Protein AF-0000000075641470 (afdb_homodimer)

pLDDT: mean 89.2, std 18.25, range [25.91, 98.88]

Secondary structure (DSSP, 8-state):
--HHHHHHHHHHHHHHHHHHHHTTHHHHHHHHHHHHHHHHH-THHHHHTT--HHHHHHHHHHHTTSSSHHHHHHHHHHHHHHHHHGGG-HHHHHHHHHHHHHHHHHHHHIIIIIS-GGGGGGGHHHHHHHHHH-HHHHHHHGGGGGSTT-S-TTS-HHHHHHHHHHHHH-SS-HHHHHHHHHHHHHHHTT-GGGS---STT-/--HHHHHHHHHHHHHHHHHHHHTTHHHHHHHHHHHHHHHHH-THHHHHTT--HHHHHHHHHHHTTSSSHHHHHHHHHHHHHHHHHGGG-HHHHHHHHHHHHHHHHHHHHIIIIIS-GGGGGGGHHHHHHHHHH-HHHHHHHGGGGGSTT-S-TTS-HHHHHHHHHHHHH-SS-HHHHHHHHHHHHHHHTT-GGGS---TTT-

Solvent-accessible surface area (backbone atoms only — not comparable to full-atom values): 20928 Å² total; per-residue (Å²): 138,58,78,61,63,54,49,52,48,49,51,47,50,50,47,52,52,49,50,33,49,57,64,38,35,68,57,49,22,53,50,26,49,52,51,33,36,37,34,72,75,42,43,52,51,44,59,77,52,62,51,63,43,49,58,55,52,52,50,28,58,55,34,36,49,37,83,52,67,56,22,24,54,26,22,47,50,24,52,27,46,42,51,62,41,12,85,72,23,71,60,40,37,51,27,44,71,74,36,48,43,57,52,48,52,52,49,42,39,22,41,30,60,45,36,56,80,92,56,48,52,64,55,32,48,45,54,34,28,36,47,67,69,35,46,72,59,38,66,60,33,58,53,66,56,69,46,82,61,37,68,21,76,58,41,49,70,69,58,48,52,50,50,52,56,53,52,70,68,50,62,76,56,58,68,59,38,24,50,54,47,50,53,48,26,30,38,24,53,64,45,57,70,67,71,61,69,63,69,69,77,103,136,58,79,60,65,55,50,53,49,49,51,47,50,50,48,51,51,47,50,34,50,58,63,38,36,69,57,49,22,52,51,26,48,51,51,32,38,38,35,72,75,41,42,55,52,44,60,76,51,62,52,62,43,50,59,55,51,53,50,28,59,54,34,35,50,36,82,51,67,55,21,25,54,25,21,46,49,23,52,26,46,42,52,62,42,13,86,71,22,72,57,40,36,51,26,46,71,74,36,45,42,56,54,48,52,51,50,44,40,23,43,31,61,44,35,57,80,92,55,49,54,65,56,32,49,47,54,35,27,35,48,66,69,35,47,72,58,39,65,61,33,57,52,64,57,70,46,82,60,36,67,20,76,58,41,48,71,68,57,49,52,50,50,52,54,53,52,70,67,48,61,77,55,57,70,59,39,23,51,53,47,50,54,49,26,30,37,24,54,64,45,56,71,67,70,60,68,61,70,69,77,102

Structure (mmCIF, N/CA/C/O backbone):
data_AF-0000000075641470-model_v1
#
loop_
_entity.id
_entity.type
_entity.pdbx_description
1 polymer Importin
#
loop_
_atom_site.group_PDB
_atom_site.id
_atom_site.type_symbol
_atom_site.label_atom_id
_atom_site.label_alt_id
_atom_site.label_comp_id
_atom_site.label_asym_id
_atom_site.label_entity_id
_atom_site.label_seq_id
_atom_site.pdbx_PDB_ins_code
_atom_site.Cartn_x
_atom_site.Cartn_y
_atom_site.Cartn_z
_atom_site.occupancy
_atom_site.B_iso_or_equiv
_atom_site.auth_seq_id
_atom_site.auth_comp_id
_atom_site.auth_asym_id
_atom_site.auth_atom_id
_atom_site.pdbx_PDB_model_num
ATOM 1 N N . MET A 1 1 ? 23.984 26.922 -16.969 1 28.77 1 MET A N 1
ATOM 2 C CA . MET A 1 1 ? 22.703 26.297 -16.625 1 28.77 1 MET A CA 1
ATOM 3 C C . MET A 1 1 ? 22.203 26.797 -15.281 1 28.77 1 MET A C 1
ATOM 5 O O . MET A 1 1 ? 22.828 26.547 -14.242 1 28.77 1 MET A O 1
ATOM 9 N N . GLY A 1 2 ? 21.516 27.938 -15.164 1 36.41 2 GLY A N 1
ATOM 10 C CA . GLY A 1 2 ? 21.234 28.703 -13.961 1 36.41 2 GLY A CA 1
ATOM 11 C C . GLY A 1 2 ? 20.219 28.031 -13.047 1 36.41 2 GLY A C 1
ATOM 12 O O . GLY A 1 2 ? 19.578 27.062 -13.43 1 36.41 2 GLY A O 1
ATOM 13 N N . PRO A 1 3 ? 20.078 28.672 -11.758 1 41.38 3 PRO A N 1
ATOM 14 C CA . PRO A 1 3 ? 19.234 28.141 -10.695 1 41.38 3 PRO A CA 1
ATOM 15 C C . PRO A 1 3 ? 17.781 27.922 -11.148 1 41.38 3 PRO A C 1
ATOM 17 O O . PRO A 1 3 ? 17 27.297 -10.43 1 41.38 3 PRO A O 1
ATOM 20 N N . ARG A 1 4 ? 17.453 28.531 -12.195 1 42 4 ARG A N 1
ATOM 21 C CA . ARG A 1 4 ? 16.078 28.422 -12.656 1 42 4 ARG A CA 1
ATOM 22 C C . ARG A 1 4 ? 15.805 27.047 -13.266 1 42 4 ARG A C 1
ATOM 24 O O . ARG A 1 4 ? 14.719 26.484 -13.078 1 42 4 ARG A O 1
ATOM 31 N N . ALA A 1 5 ? 16.703 26.594 -14.023 1 48.44 5 ALA A N 1
ATOM 32 C CA . ALA A 1 5 ? 16.516 25.297 -14.664 1 48.44 5 ALA A CA 1
ATOM 33 C C . ALA A 1 5 ? 16.359 24.188 -13.625 1 48.44 5 ALA A C 1
ATOM 35 O O . ALA A 1 5 ? 15.57 23.266 -13.812 1 48.44 5 ALA A O 1
ATOM 36 N N . THR A 1 6 ? 16.906 24.375 -12.461 1 43.25 6 THR A N 1
ATOM 37 C CA . THR A 1 6 ? 16.859 23.375 -11.406 1 43.25 6 THR A CA 1
ATOM 38 C C . THR A 1 6 ? 15.5 23.359 -10.727 1 43.25 6 THR A C 1
ATOM 40 O O . THR A 1 6 ? 14.984 22.297 -10.359 1 43.25 6 THR A O 1
ATOM 43 N N . LYS A 1 7 ? 14.922 24.547 -10.562 1 45.53 7 LYS A N 1
ATOM 44 C CA . LYS A 1 7 ? 13.617 24.641 -9.914 1 45.53 7 LYS A CA 1
ATOM 45 C C . LYS A 1 7 ? 12.523 24.031 -10.805 1 45.53 7 LYS A C 1
ATOM 47 O O . LYS A 1 7 ? 11.648 23.312 -10.32 1 45.53 7 LYS A O 1
ATOM 52 N N . TYR A 1 8 ? 12.586 24.359 -12.055 1 46.06 8 TYR A N 1
ATOM 53 C CA . TYR A 1 8 ? 11.633 23.797 -13 1 46.06 8 TYR A CA 1
ATOM 54 C C . TYR A 1 8 ? 11.789 22.281 -13.109 1 46.06 8 TYR A C 1
ATOM 56 O O . TYR A 1 8 ? 10.805 21.562 -13.266 1 46.06 8 TYR A O 1
ATOM 64 N N . HIS A 1 9 ? 13 21.859 -12.984 1 46.59 9 HIS A N 1
ATOM 65 C CA . HIS A 1 9 ? 13.266 20.438 -13.023 1 46.59 9 HIS A CA 1
ATOM 66 C C . HIS A 1 9 ? 12.758 19.734 -11.766 1 46.59 9 HIS A C 1
ATOM 68 O O . HIS A 1 9 ? 12.18 18.656 -11.836 1 46.59 9 HIS A O 1
ATOM 74 N N . LEU A 1 10 ? 12.859 20.469 -10.609 1 44.78 10 LEU A N 1
ATOM 75 C CA . LEU A 1 10 ? 12.328 19.938 -9.359 1 44.78 10 LEU A CA 1
ATOM 76 C C . LEU A 1 10 ? 10.805 19.938 -9.367 1 44.78 10 LEU A C 1
ATOM 78 O O . LEU A 1 10 ? 10.172 18.984 -8.914 1 44.78 10 LEU A O 1
ATOM 82 N N . ALA A 1 11 ? 10.344 21.094 -9.914 1 50.75 11 ALA A N 1
ATOM 83 C CA . ALA A 1 11 ? 8.891 21.203 -10.047 1 50.75 11 ALA A CA 1
ATOM 84 C C . ALA A 1 11 ? 8.359 20.172 -11.047 1 50.75 11 ALA A C 1
ATOM 86 O O . ALA A 1 11 ? 7.324 19.547 -10.812 1 50.75 11 ALA A O 1
ATOM 87 N N . GLY A 1 12 ? 9.148 19.984 -12.094 1 53.41 12 GLY A N 1
ATOM 88 C CA . GLY A 1 12 ? 8.773 18.984 -13.07 1 53.41 12 GLY A CA 1
ATOM 89 C C . GLY A 1 12 ? 8.812 17.562 -12.508 1 53.41 12 GLY A C 1
ATOM 90 O O . GLY A 1 12 ? 7.902 16.766 -12.758 1 53.41 12 GLY A O 1
ATOM 91 N N . HIS A 1 13 ? 9.859 17.312 -11.711 1 62.28 13 HIS A N 1
ATOM 92 C CA . HIS A 1 13 ? 10.008 16 -11.094 1 62.28 13 HIS A CA 1
ATOM 93 C C . HIS A 1 13 ? 8.914 15.758 -10.055 1 62.28 13 HIS A C 1
ATOM 95 O O . HIS A 1 13 ? 8.367 14.656 -9.969 1 62.28 13 HIS A O 1
ATOM 101 N N . GLN A 1 14 ? 8.617 16.828 -9.328 1 69.25 14 GLN A N 1
ATOM 102 C CA . GLN A 1 14 ? 7.566 16.719 -8.328 1 69.25 14 GLN A CA 1
ATOM 103 C C . GLN A 1 14 ? 6.203 16.484 -8.984 1 69.25 14 GLN A C 1
ATOM 105 O O . GLN A 1 14 ? 5.41 15.672 -8.508 1 69.25 14 GLN A O 1
ATOM 110 N N . TYR A 1 15 ? 6.07 17.172 -10.133 1 69.94 15 TYR A N 1
ATOM 111 C CA . TYR A 1 15 ? 4.809 17.016 -10.852 1 69.94 15 TYR A CA 1
ATOM 112 C C . TYR A 1 15 ? 4.688 15.609 -11.438 1 69.94 15 TYR A C 1
ATOM 114 O O . TYR A 1 15 ? 3.615 15 -11.391 1 69.94 15 TYR A O 1
ATOM 122 N N . ASP A 1 16 ? 5.746 15.156 -11.906 1 76.81 16 ASP A N 1
ATOM 123 C CA . ASP A 1 16 ? 5.758 13.812 -12.461 1 76.81 16 ASP A CA 1
ATOM 124 C C . ASP A 1 16 ? 5.469 12.766 -11.391 1 76.81 16 ASP A C 1
ATOM 126 O O . ASP A 1 16 ? 4.672 11.852 -11.602 1 76.81 16 ASP A O 1
ATOM 130 N N . GLU A 1 17 ? 6.023 13.023 -10.273 1 80.62 17 GLU A N 1
ATOM 131 C CA . GLU A 1 17 ? 5.793 12.086 -9.18 1 80.62 17 GLU A CA 1
ATOM 132 C C . GLU A 1 17 ? 4.34 12.125 -8.711 1 80.62 17 GLU A C 1
ATOM 134 O O . GLU A 1 17 ? 3.74 11.078 -8.453 1 80.62 17 GLU A O 1
ATOM 139 N N . GLN A 1 18 ? 3.828 13.289 -8.68 1 84.69 18 GLN A N 1
ATOM 140 C CA . GLN A 1 18 ? 2.439 13.438 -8.25 1 84.69 18 GLN A CA 1
ATOM 141 C C . GLN A 1 18 ? 1.484 12.797 -9.25 1 84.69 18 GLN A C 1
ATOM 143 O O . GLN A 1 18 ? 0.479 12.203 -8.867 1 84.69 18 GLN A O 1
ATOM 148 N N . GLN A 1 19 ? 1.827 12.953 -10.492 1 85.19 19 GLN A N 1
ATOM 149 C CA . GLN A 1 19 ? 0.984 12.352 -11.516 1 85.19 19 GLN A CA 1
ATOM 150 C C . GLN A 1 19 ? 1.006 10.828 -11.422 1 85.19 19 GLN A C 1
ATOM 152 O O . GLN A 1 19 ? -0.024 10.172 -11.602 1 85.19 19 GLN A O 1
ATOM 157 N N . LYS A 1 20 ? 2.127 10.352 -11.094 1 88.25 20 LYS A N 1
ATOM 158 C CA . LYS A 1 20 ? 2.26 8.898 -10.938 1 88.25 20 LYS A CA 1
ATOM 159 C C . LYS A 1 20 ? 1.411 8.391 -9.773 1 88.25 20 LYS A C 1
ATOM 161 O O . LYS A 1 20 ? 0.752 7.355 -9.891 1 88.25 20 LYS A O 1
ATOM 166 N N . LEU A 1 21 ? 1.38 9.109 -8.766 1 90.38 21 LEU A N 1
ATOM 167 C CA . LEU A 1 21 ? 0.587 8.727 -7.602 1 90.38 21 LEU A CA 1
ATOM 168 C C . LEU A 1 21 ? -0.901 8.922 -7.867 1 90.38 21 LEU A C 1
ATOM 170 O O . LEU A 1 21 ? -1.727 8.109 -7.445 1 90.38 21 LEU A O 1
ATOM 174 N N . SER A 1 22 ? -1.154 9.961 -8.648 1 90.44 22 SER A N 1
ATOM 175 C CA . SER A 1 22 ? -2.543 10.211 -9.023 1 90.44 22 SER A CA 1
ATOM 176 C C . SER A 1 22 ? -3.111 9.062 -9.844 1 90.44 22 SER A C 1
ATOM 178 O O . SER A 1 22 ? -4.305 8.766 -9.758 1 90.44 22 SER A O 1
ATOM 180 N N . ASP A 1 23 ? -2.332 8.461 -10.57 1 89.38 23 ASP A N 1
ATOM 181 C CA . ASP A 1 23 ? -2.758 7.387 -11.469 1 89.38 23 ASP A CA 1
ATOM 182 C C . ASP A 1 23 ? -3.191 6.152 -10.68 1 89.38 23 ASP A C 1
ATOM 184 O O . ASP A 1 23 ? -3.904 5.293 -11.203 1 89.38 23 ASP A O 1
ATOM 188 N N . VAL A 1 24 ? -2.777 6.117 -9.422 1 90.75 24 VAL A N 1
ATOM 189 C CA . VAL A 1 24 ? -3.135 4.961 -8.609 1 90.75 24 VAL A CA 1
ATOM 190 C C . VAL A 1 24 ? -3.836 5.422 -7.332 1 90.75 24 VAL A C 1
ATOM 192 O O . VAL A 1 24 ? -3.605 4.867 -6.254 1 90.75 24 VAL A O 1
ATOM 195 N N . ALA A 1 25 ? -4.617 6.363 -7.41 1 92.56 25 ALA A N 1
ATOM 196 C CA . ALA A 1 25 ? -5.293 6.992 -6.273 1 92.56 25 ALA A CA 1
ATOM 197 C C . ALA A 1 25 ? -6.117 5.969 -5.496 1 92.56 25 ALA A C 1
ATOM 199 O O . ALA A 1 25 ? -6.16 6.008 -4.266 1 92.56 25 ALA A O 1
ATOM 200 N N . ASP A 1 26 ? -6.727 5.074 -6.172 1 88 26 ASP A N 1
ATOM 201 C CA . ASP A 1 26 ? -7.555 4.062 -5.516 1 88 26 ASP A CA 1
ATOM 202 C C . ASP A 1 26 ? -6.703 3.139 -4.648 1 88 26 ASP A C 1
ATOM 204 O O . ASP A 1 26 ? -7.129 2.73 -3.566 1 88 26 ASP A O 1
ATOM 208 N N . LEU A 1 27 ? -5.59 2.787 -5.137 1 85.25 27 LEU A N 1
ATOM 209 C CA . LEU A 1 27 ? -4.652 1.955 -4.387 1 85.25 27 LEU A CA 1
ATOM 210 C C . LEU A 1 27 ? -4.141 2.691 -3.154 1 85.25 27 LEU A C 1
ATOM 212 O O . LEU A 1 27 ? -4.035 2.104 -2.074 1 85.25 27 LEU A O 1
ATOM 216 N N . ILE A 1 28 ? -3.869 3.916 -3.312 1 92.69 28 ILE A N 1
ATOM 217 C CA . ILE A 1 28 ? -3.369 4.73 -2.209 1 92.69 28 ILE A CA 1
ATOM 218 C C . ILE A 1 28 ? -4.441 4.844 -1.126 1 92.69 28 ILE A C 1
ATOM 220 O O . ILE A 1 28 ? -4.152 4.676 0.061 1 92.69 28 ILE A O 1
ATOM 224 N N . GLU A 1 29 ? -5.629 5.074 -1.613 1 93.31 29 GLU A N 1
ATOM 225 C CA . GLU A 1 29 ? -6.754 5.16 -0.686 1 93.31 29 GLU A CA 1
ATOM 226 C C . GLU A 1 29 ? -6.906 3.871 0.117 1 93.31 29 GLU A C 1
ATOM 228 O O . GLU A 1 29 ? -7.031 3.908 1.343 1 93.31 29 GLU A O 1
ATOM 233 N N . THR A 1 30 ? -6.879 2.773 -0.539 1 86.38 30 THR A N 1
ATOM 234 C CA . THR A 1 30 ? -7.012 1.469 0.099 1 86.38 30 THR A CA 1
ATOM 235 C C . THR A 1 30 ? -5.848 1.206 1.047 1 86.38 30 THR A C 1
ATOM 237 O O . THR A 1 30 ? -6.039 0.683 2.146 1 86.38 30 THR A O 1
ATOM 240 N N . PHE A 1 31 ? -4.695 1.578 0.668 1 89.88 31 PHE A N 1
ATOM 241 C CA . PHE A 1 31 ? -3.479 1.399 1.453 1 89.88 31 PHE A CA 1
ATOM 242 C C . PHE A 1 31 ? -3.586 2.123 2.789 1 89.88 31 PHE A C 1
ATOM 244 O O . PHE A 1 31 ? -3.367 1.525 3.846 1 89.88 31 PHE A O 1
ATOM 251 N N . TYR A 1 32 ? -4.043 3.283 2.75 1 95 32 TYR A N 1
ATOM 252 C CA . TYR A 1 32 ? -4.027 4.062 3.982 1 95 32 TYR A CA 1
ATOM 253 C C . TYR A 1 32 ? -5.277 3.793 4.816 1 95 32 TYR A C 1
ATOM 255 O O . TYR A 1 32 ? -5.258 3.941 6.039 1 95 32 TYR A O 1
ATOM 263 N N . MET A 1 33 ? -6.324 3.35 4.145 1 93.5 33 MET A N 1
ATOM 264 C CA . MET A 1 33 ? -7.438 2.836 4.934 1 93.5 33 MET A CA 1
ATOM 265 C C . MET A 1 33 ? -7.008 1.636 5.77 1 93.5 33 MET A C 1
ATOM 267 O O . MET A 1 33 ? -7.324 1.555 6.957 1 93.5 33 MET A O 1
ATOM 271 N N . PHE A 1 34 ? -6.262 0.778 5.211 1 91.81 34 PHE A N 1
ATOM 272 C CA . PHE A 1 34 ? -5.75 -0.42 5.863 1 91.81 34 PHE A CA 1
ATOM 273 C C . PHE A 1 34 ? -4.793 -0.055 6.992 1 91.81 34 PHE A C 1
ATOM 275 O O . PHE A 1 34 ? -4.926 -0.555 8.109 1 91.81 34 PHE A O 1
ATOM 282 N N . ASN A 1 35 ? -3.891 0.785 6.758 1 94.31 35 ASN A N 1
ATOM 283 C CA . ASN A 1 35 ? -2.895 1.159 7.758 1 94.31 35 ASN A CA 1
ATOM 284 C C . ASN A 1 35 ? -3.527 1.923 8.914 1 94.31 35 ASN A C 1
ATOM 286 O O . ASN A 1 35 ? -3.072 1.814 10.055 1 94.31 35 ASN A O 1
ATOM 290 N N . THR A 1 36 ? -4.598 2.705 8.617 1 97.56 36 THR A N 1
ATOM 291 C CA . THR A 1 36 ? -5.328 3.381 9.68 1 97.56 36 THR A CA 1
ATOM 292 C C . THR A 1 36 ? -5.914 2.369 10.664 1 97.56 36 THR A C 1
ATOM 294 O O . THR A 1 36 ? -5.777 2.521 11.875 1 97.56 36 THR A O 1
ATOM 297 N N . ARG A 1 37 ? -6.469 1.352 10.133 1 96.31 37 ARG A N 1
ATOM 298 C CA . ARG A 1 37 ? -7.074 0.321 10.969 1 96.31 37 ARG A CA 1
ATOM 299 C C . ARG A 1 37 ? -6.016 -0.417 11.781 1 96.31 37 ARG A C 1
ATOM 301 O O . ARG A 1 37 ? -6.211 -0.689 12.969 1 96.31 37 ARG A O 1
ATOM 308 N N . ILE A 1 38 ? -4.926 -0.75 11.164 1 95.38 38 ILE A N 1
ATOM 309 C CA . ILE A 1 38 ? -3.834 -1.417 11.867 1 95.38 38 ILE A CA 1
ATOM 310 C C . ILE A 1 38 ? -3.344 -0.537 13.016 1 95.38 38 ILE A C 1
ATOM 312 O O . ILE A 1 38 ? -3.174 -1.011 14.141 1 95.38 38 ILE A O 1
ATOM 316 N N . THR A 1 39 ? -3.139 0.725 12.711 1 97 39 THR A N 1
ATOM 317 C CA . THR A 1 39 ? -2.611 1.67 13.688 1 97 39 THR A CA 1
ATOM 318 C C . THR A 1 39 ? -3.557 1.802 14.875 1 97 39 THR A C 1
ATOM 320 O O . THR A 1 39 ? -3.111 1.885 16.016 1 97 39 THR A O 1
ATOM 323 N N . LYS A 1 40 ? -4.781 1.814 14.57 1 96.62 40 LYS A N 1
ATOM 324 C CA . LYS A 1 40 ? -5.797 2.016 15.602 1 96.62 40 LYS A CA 1
ATOM 325 C C . LYS A 1 40 ? -5.953 0.774 16.469 1 96.62 40 LYS A C 1
ATOM 327 O O . LYS A 1 40 ? -6.012 0.874 17.703 1 96.62 40 LYS A O 1
ATOM 332 N N . LYS A 1 41 ? -5.918 -0.39 15.883 1 95.31 41 LYS A N 1
ATOM 333 C CA . LYS A 1 41 ? -6.32 -1.606 16.578 1 95.31 41 LYS A CA 1
ATOM 334 C C . LYS A 1 41 ? -5.102 -2.387 17.078 1 95.31 41 LYS A C 1
ATOM 336 O O . LYS A 1 41 ? -5.164 -3.068 18.094 1 95.31 41 LYS A O 1
ATOM 341 N N . MET A 1 42 ? -4.004 -2.291 16.281 1 93.62 42 MET A N 1
ATOM 342 C CA . MET A 1 42 ? -2.842 -3.121 16.578 1 93.62 42 MET A CA 1
ATOM 343 C C . MET A 1 42 ? -1.547 -2.363 16.312 1 93.62 42 MET A C 1
ATOM 345 O O . MET A 1 42 ? -0.703 -2.828 15.539 1 93.62 42 MET A O 1
ATOM 349 N N . PRO A 1 43 ? -1.323 -1.301 17.078 1 94.31 43 PRO A N 1
ATOM 350 C CA . PRO A 1 43 ? -0.109 -0.529 16.797 1 94.31 43 PRO A CA 1
ATOM 351 C C . PRO A 1 43 ? 1.168 -1.319 17.078 1 94.31 43 PRO A C 1
ATOM 353 O O . PRO A 1 43 ? 2.203 -1.06 16.453 1 94.31 43 PRO A O 1
ATOM 356 N N . VAL A 1 44 ? 1.137 -2.348 17.859 1 90.69 44 VAL A N 1
ATOM 357 C CA . VAL A 1 44 ? 2.297 -3.156 18.219 1 90.69 44 VAL A CA 1
ATOM 358 C C . VAL A 1 44 ? 2.809 -3.904 17 1 90.69 44 VAL A C 1
ATOM 360 O O . VAL A 1 44 ? 3.979 -4.289 16.938 1 90.69 44 VAL A O 1
ATOM 363 N N . CYS A 1 45 ? 1.95 -4.047 15.992 1 91.56 45 CYS A N 1
ATOM 364 C CA . CYS A 1 45 ? 2.311 -4.758 14.773 1 91.56 45 CYS A CA 1
ATOM 365 C C . CYS A 1 45 ? 3.5 -4.094 14.086 1 91.56 45 CYS A C 1
ATOM 367 O O . CYS A 1 45 ? 4.34 -4.773 13.5 1 91.56 45 CYS A O 1
ATOM 369 N N . TYR A 1 46 ? 3.607 -2.795 14.203 1 94.94 46 TYR A N 1
ATOM 370 C CA . TYR A 1 46 ? 4.672 -2.07 13.516 1 94.94 46 TYR A CA 1
ATOM 371 C C . TYR A 1 46 ? 6.035 -2.434 14.086 1 94.94 46 TYR A C 1
ATOM 373 O O . TYR A 1 46 ? 7.031 -2.465 13.359 1 94.94 46 TYR A O 1
ATOM 381 N N . GLY A 1 47 ? 6.023 -2.666 15.367 1 94.25 47 GLY A N 1
ATOM 382 C CA . GLY A 1 47 ? 7.25 -3.137 15.992 1 94.25 47 GLY A CA 1
ATOM 383 C C . GLY A 1 47 ? 7.582 -4.574 15.641 1 94.25 47 GLY A C 1
ATOM 384 O O . GLY A 1 47 ? 8.727 -4.891 15.305 1 94.25 47 GLY A O 1
ATOM 385 N N . GLU A 1 48 ? 6.594 -5.418 15.656 1 92.38 48 GLU A N 1
ATOM 386 C CA . GLU A 1 48 ? 6.773 -6.848 15.438 1 92.38 48 GLU A CA 1
ATOM 387 C C . GLU A 1 48 ? 7.273 -7.129 14.023 1 92.38 48 GLU A C 1
ATOM 389 O O . GLU A 1 48 ? 8.109 -8.008 13.812 1 92.38 48 GLU A O 1
ATOM 394 N N . VAL A 1 49 ? 6.816 -6.34 13.078 1 93 49 VAL A N 1
ATOM 395 C CA . VAL A 1 49 ? 7.164 -6.625 11.688 1 93 49 VAL A CA 1
ATOM 396 C C . VAL A 1 49 ? 8.281 -5.695 11.234 1 93 49 VAL A C 1
ATOM 398 O O . VAL A 1 49 ? 8.648 -5.676 10.055 1 93 49 VAL A O 1
ATOM 401 N N . GLN A 1 50 ? 8.766 -4.875 12.125 1 93.88 50 GLN A N 1
ATOM 402 C CA . GLN A 1 50 ? 9.828 -3.922 11.844 1 93.88 50 GLN A CA 1
ATOM 403 C C . GLN A 1 50 ? 9.461 -3.008 10.68 1 93.88 50 GLN A C 1
ATOM 405 O O . GLN A 1 50 ? 10.234 -2.842 9.742 1 93.88 50 GLN A O 1
ATOM 410 N N . ALA A 1 51 ? 8.297 -2.496 10.773 1 93.75 51 ALA A N 1
ATOM 411 C CA . ALA A 1 51 ? 7.785 -1.625 9.719 1 93.75 51 ALA A CA 1
ATOM 412 C C . ALA A 1 51 ? 8.633 -0.363 9.586 1 93.75 51 ALA A C 1
ATOM 414 O O . ALA A 1 51 ? 9.133 0.164 10.586 1 93.75 51 ALA A O 1
ATOM 415 N N . ASP A 1 52 ? 8.773 0.055 8.375 1 94.5 52 ASP A N 1
ATOM 416 C CA . ASP A 1 52 ? 9.398 1.353 8.133 1 94.5 52 ASP A CA 1
ATOM 417 C C . ASP A 1 52 ? 8.398 2.488 8.336 1 94.5 52 ASP A C 1
ATOM 419 O O . ASP A 1 52 ? 7.879 3.049 7.367 1 94.5 52 ASP A O 1
ATOM 423 N N . CYS A 1 53 ? 8.227 2.885 9.492 1 96.75 53 CYS A N 1
ATOM 424 C CA . CYS A 1 53 ? 7.227 3.877 9.859 1 96.75 53 CYS A CA 1
ATOM 425 C C . CYS A 1 53 ? 7.539 5.23 9.242 1 96.75 53 CYS A C 1
ATOM 427 O O . CYS A 1 53 ? 6.633 5.961 8.836 1 96.75 53 CYS A O 1
ATOM 429 N N . THR A 1 54 ? 8.789 5.539 9.164 1 97.06 54 THR A N 1
ATOM 430 C CA . THR A 1 54 ? 9.188 6.805 8.547 1 97.06 54 THR A CA 1
ATOM 431 C C . THR A 1 54 ? 8.742 6.855 7.09 1 97.06 54 THR A C 1
ATOM 433 O O . THR A 1 54 ? 8.164 7.852 6.652 1 97.06 54 THR A O 1
ATOM 436 N N . ARG A 1 55 ? 8.953 5.848 6.418 1 93.75 55 ARG A N 1
ATOM 437 C CA . ARG A 1 55 ? 8.555 5.781 5.016 1 93.75 55 ARG A CA 1
ATOM 438 C C . ARG A 1 55 ? 7.035 5.844 4.871 1 93.75 55 ARG A C 1
ATOM 440 O O . ARG A 1 55 ? 6.52 6.48 3.951 1 93.75 55 ARG A O 1
ATOM 447 N N . LEU A 1 56 ? 6.309 5.18 5.754 1 95.19 56 LEU A N 1
ATOM 448 C CA . LEU A 1 56 ? 4.852 5.211 5.75 1 95.19 56 LEU A CA 1
ATOM 449 C C . LEU A 1 56 ? 4.336 6.641 5.918 1 95.19 56 LEU A C 1
ATOM 451 O O . LEU A 1 56 ? 3.398 7.051 5.23 1 95.19 56 LEU A O 1
ATOM 455 N N . VAL A 1 57 ? 5 7.328 6.793 1 97.88 57 VAL A N 1
ATOM 456 C CA . VAL A 1 57 ? 4.609 8.703 7.07 1 97.88 57 VAL A CA 1
ATOM 457 C C . VAL A 1 57 ? 4.977 9.594 5.883 1 97.88 57 VAL A C 1
ATOM 459 O O . VAL A 1 57 ? 4.188 10.453 5.473 1 97.88 57 VAL A O 1
ATOM 462 N N . GLU A 1 58 ? 6.078 9.375 5.32 1 96.19 58 GLU A N 1
ATOM 463 C CA . GLU A 1 58 ? 6.523 10.148 4.164 1 96.19 58 GLU A CA 1
ATOM 464 C C . GLU A 1 58 ? 5.586 9.953 2.975 1 96.19 58 GLU A C 1
ATOM 466 O O . GLU A 1 58 ? 5.242 10.914 2.287 1 96.19 58 GLU A O 1
ATOM 471 N N . TYR A 1 59 ? 5.188 8.766 2.777 1 93.75 59 TYR A N 1
ATOM 472 C CA . TYR A 1 59 ? 4.266 8.5 1.678 1 93.75 59 TYR A CA 1
ATOM 473 C C . TYR A 1 59 ? 2.898 9.109 1.949 1 93.75 59 TYR A C 1
ATOM 475 O O . TYR A 1 59 ? 2.213 9.555 1.023 1 93.75 59 TYR A O 1
ATOM 483 N N . ALA A 1 60 ? 2.504 9.117 3.213 1 97.12 60 ALA A N 1
ATOM 484 C CA . ALA A 1 60 ? 1.24 9.758 3.568 1 97.12 60 ALA A CA 1
ATOM 485 C C . ALA A 1 60 ? 1.276 11.25 3.256 1 97.12 60 ALA A C 1
ATOM 487 O O . ALA A 1 60 ? 0.291 11.812 2.773 1 97.12 60 ALA A O 1
ATOM 488 N N . MET A 1 61 ? 2.408 11.828 3.508 1 97.62 61 MET A N 1
ATOM 489 C CA . MET A 1 61 ? 2.566 13.258 3.225 1 97.62 61 MET A CA 1
ATOM 490 C C . MET A 1 61 ? 2.527 13.523 1.724 1 97.62 61 MET A C 1
ATOM 492 O O . MET A 1 61 ? 2.014 14.555 1.284 1 97.62 61 MET A O 1
ATOM 496 N N . LYS A 1 62 ? 2.988 12.656 0.949 1 95.25 62 LYS A N 1
ATOM 497 C CA . LYS A 1 62 ? 2.867 12.781 -0.501 1 95.25 62 LYS A CA 1
ATOM 498 C C . LYS A 1 62 ? 1.419 12.594 -0.949 1 95.25 62 LYS A C 1
ATOM 500 O O . LYS A 1 62 ? 0.935 13.328 -1.814 1 95.25 62 LYS A O 1
ATOM 505 N N . ALA A 1 63 ? 0.778 11.664 -0.353 1 95.81 63 ALA A N 1
ATOM 506 C CA . ALA A 1 63 ? -0.594 11.328 -0.728 1 95.81 63 ALA A CA 1
ATOM 507 C C . ALA A 1 63 ? -1.547 12.477 -0.4 1 95.81 63 ALA A C 1
ATOM 509 O O . ALA A 1 63 ? -2.492 12.742 -1.148 1 95.81 63 ALA A O 1
ATOM 510 N N . MET A 1 64 ? -1.32 13.148 0.678 1 97.06 64 MET A N 1
ATOM 511 C CA . MET A 1 64 ? -2.252 14.195 1.091 1 97.06 64 MET A CA 1
ATOM 512 C C . MET A 1 64 ? -2.127 15.422 0.193 1 97.06 64 MET A C 1
ATOM 514 O O . MET A 1 64 ? -2.988 16.297 0.215 1 97.06 64 MET A O 1
ATOM 518 N N . MET A 1 65 ? -1.1 15.445 -0.63 1 96.19 65 MET A N 1
ATOM 519 C CA . MET A 1 65 ? -0.889 16.562 -1.541 1 96.19 65 MET A CA 1
ATOM 520 C C . MET A 1 65 ? -1.453 16.266 -2.924 1 96.19 65 MET A C 1
ATOM 522 O O . MET A 1 65 ? -1.334 17.078 -3.842 1 96.19 65 MET A O 1
ATOM 526 N N . LEU A 1 66 ? -2.039 15.117 -3.1 1 94.88 66 LEU A N 1
ATOM 527 C CA . LEU A 1 66 ? -2.699 14.781 -4.355 1 94.88 66 LEU A CA 1
ATOM 528 C C . LEU A 1 66 ? -4.023 15.523 -4.492 1 94.88 66 LEU A C 1
ATOM 530 O O . LEU A 1 66 ? -4.613 15.945 -3.49 1 94.88 66 LEU A O 1
ATOM 534 N N . PRO A 1 67 ? -4.504 15.703 -5.758 1 94.19 67 PRO A N 1
ATOM 535 C CA . PRO A 1 67 ? -5.762 16.438 -5.949 1 94.19 67 PRO A CA 1
ATOM 536 C C . PRO A 1 67 ? -6.992 15.562 -5.691 1 94.19 67 PRO A C 1
ATOM 538 O O . PRO A 1 67 ? -8.102 16.078 -5.562 1 94.19 67 PRO A O 1
ATOM 541 N N . GLU A 1 68 ? -6.844 14.211 -5.566 1 95.56 68 GLU A N 1
ATOM 542 C CA . GLU A 1 68 ? -7.969 13.289 -5.391 1 95.56 68 GLU A CA 1
ATOM 543 C C . GLU A 1 68 ? -8.43 13.258 -3.936 1 95.56 68 GLU A C 1
ATOM 545 O O . GLU A 1 68 ? -7.609 13.195 -3.02 1 95.56 68 GLU A O 1
ATOM 550 N N . THR A 1 69 ? -9.719 13.258 -3.721 1 96.62 69 THR A N 1
ATOM 551 C CA . THR A 1 69 ? -10.336 13.328 -2.398 1 96.62 69 THR A CA 1
ATOM 552 C C . THR A 1 69 ? -9.953 12.117 -1.559 1 96.62 69 THR A C 1
ATOM 554 O O . THR A 1 69 ? -9.617 12.25 -0.379 1 96.62 69 THR A O 1
ATOM 557 N N . GLY A 1 70 ? -9.977 10.938 -2.131 1 96.81 70 GLY A N 1
ATOM 558 C CA . GLY A 1 70 ? -9.695 9.695 -1.416 1 96.81 70 GLY A CA 1
ATOM 559 C C . GLY A 1 70 ? -8.336 9.695 -0.74 1 96.81 70 GLY A C 1
ATOM 560 O O . GLY A 1 70 ? -8.25 9.609 0.487 1 96.81 70 GLY A O 1
ATOM 561 N N . PRO A 1 71 ? -7.301 9.883 -1.507 1 96.94 71 PRO A N 1
ATOM 562 C CA . PRO A 1 71 ? -5.945 9.922 -0.945 1 96.94 71 PRO A CA 1
ATOM 563 C C . PRO A 1 71 ? -5.773 11.023 0.101 1 96.94 71 PRO A C 1
ATOM 565 O O . PRO A 1 71 ? -5.148 10.797 1.14 1 96.94 71 PRO A O 1
ATOM 568 N N . ILE A 1 72 ? -6.375 12.172 -0.082 1 97.94 72 ILE A N 1
ATOM 569 C CA . ILE A 1 72 ? -6.27 13.266 0.879 1 97.94 72 ILE A CA 1
ATOM 570 C C . ILE A 1 72 ? -6.852 12.828 2.223 1 97.94 72 ILE A C 1
ATOM 572 O O . ILE A 1 72 ? -6.148 12.82 3.236 1 97.94 72 ILE A O 1
ATOM 576 N N . LYS A 1 73 ? -8.055 12.344 2.176 1 98.44 73 LYS A N 1
ATOM 577 C CA . LYS A 1 73 ? -8.781 12.031 3.404 1 98.44 73 LYS A CA 1
ATOM 578 C C . LYS A 1 73 ? -8.148 10.844 4.129 1 98.44 73 LYS A C 1
ATOM 580 O O . LYS A 1 73 ? -7.973 10.883 5.352 1 98.44 73 LYS A O 1
ATOM 585 N N . LYS A 1 74 ? -7.789 9.859 3.342 1 98.12 74 LYS A N 1
ATOM 586 C CA . LYS A 1 74 ? -7.301 8.641 3.986 1 98.12 74 LYS A CA 1
ATOM 587 C C . LYS A 1 74 ? -5.871 8.82 4.492 1 98.12 74 LYS A C 1
ATOM 589 O O . LYS A 1 74 ? -5.504 8.281 5.535 1 98.12 74 LYS A O 1
ATOM 594 N N . SER A 1 75 ? -5.051 9.562 3.812 1 98.38 75 SER A N 1
ATOM 595 C CA . SER A 1 75 ? -3.691 9.805 4.285 1 98.38 75 SER A CA 1
ATOM 596 C C . SER A 1 75 ? -3.686 10.711 5.508 1 98.38 75 SER A C 1
ATOM 598 O O . SER A 1 75 ? -2.943 10.477 6.465 1 98.38 75 SER A O 1
ATOM 600 N N . VAL A 1 76 ? -4.539 11.711 5.5 1 98.88 76 VAL A N 1
ATOM 601 C CA . VAL A 1 76 ? -4.648 12.586 6.664 1 98.88 76 VAL A CA 1
ATOM 602 C C . VAL A 1 76 ? -5.215 11.805 7.848 1 98.88 76 VAL A C 1
ATOM 604 O O . VAL A 1 76 ? -4.742 11.945 8.977 1 98.88 76 VAL A O 1
ATOM 607 N N . GLY A 1 77 ? -6.188 11 7.543 1 98.75 77 GLY A N 1
ATOM 608 C CA . GLY A 1 77 ? -6.715 10.133 8.586 1 98.75 77 GLY A CA 1
ATOM 609 C C . GLY A 1 77 ? -5.668 9.211 9.18 1 98.75 77 GLY A C 1
ATOM 610 O O . GLY A 1 77 ? -5.582 9.062 10.398 1 98.75 77 GLY A O 1
ATOM 611 N N . PHE A 1 78 ? -4.887 8.641 8.359 1 98.62 78 PHE A N 1
ATOM 612 C CA . PHE A 1 78 ? -3.807 7.777 8.812 1 98.62 78 PHE A CA 1
ATOM 613 C C . PHE A 1 78 ? -2.826 8.547 9.688 1 98.62 78 PHE A C 1
ATOM 615 O O . PHE A 1 78 ? -2.496 8.102 10.789 1 98.62 78 PHE A O 1
ATOM 622 N N . LEU A 1 79 ? -2.398 9.727 9.234 1 98.88 79 LEU A N 1
ATOM 623 C CA . LEU A 1 79 ? -1.44 10.516 9.992 1 98.88 79 LEU A CA 1
ATOM 624 C C . LEU A 1 79 ? -2.002 10.875 11.367 1 98.88 79 LEU A C 1
ATOM 626 O O . LEU A 1 79 ? -1.289 10.812 12.367 1 98.88 79 LEU A O 1
ATOM 630 N N . THR A 1 80 ? -3.248 11.211 11.352 1 98.88 80 THR A N 1
ATOM 631 C CA . THR A 1 80 ? -3.916 11.594 12.594 1 98.88 80 THR A CA 1
ATOM 632 C C . THR A 1 80 ? -3.896 10.445 13.594 1 98.88 80 THR A C 1
ATOM 634 O O . THR A 1 80 ? -3.463 10.625 14.734 1 98.88 80 THR A O 1
ATOM 637 N N . VAL A 1 81 ? -4.285 9.281 13.18 1 98.75 81 VAL A N 1
ATOM 638 C CA . VAL A 1 81 ? -4.348 8.117 14.062 1 98.75 81 VAL A CA 1
ATOM 639 C C . VAL A 1 81 ? -2.936 7.672 14.422 1 98.75 81 VAL A C 1
ATOM 641 O O . VAL A 1 81 ? -2.68 7.262 15.555 1 98.75 81 VAL A O 1
ATOM 644 N N . PHE A 1 82 ? -2.037 7.727 13.484 1 98.75 82 PHE A N 1
ATOM 645 C CA . PHE A 1 82 ? -0.642 7.355 13.688 1 98.75 82 PHE A CA 1
ATOM 646 C C . PHE A 1 82 ? -0.017 8.195 14.797 1 98.75 82 PHE A C 1
ATOM 648 O O . PHE A 1 82 ? 0.623 7.652 15.703 1 98.75 82 PHE A O 1
ATOM 655 N N . ILE A 1 83 ? -0.249 9.477 14.758 1 98.81 83 ILE A N 1
ATOM 656 C CA . ILE A 1 83 ? 0.254 10.391 15.773 1 98.81 83 ILE A CA 1
ATOM 657 C C . ILE A 1 83 ? -0.356 10.039 17.125 1 98.81 83 ILE A C 1
ATOM 659 O O . ILE A 1 83 ? 0.361 9.898 18.125 1 98.81 83 ILE A O 1
ATOM 663 N N . LYS A 1 84 ? -1.602 9.805 17.156 1 98.5 84 LYS A N 1
ATOM 664 C CA . LYS A 1 84 ? -2.318 9.555 18.391 1 98.5 84 LYS A CA 1
ATOM 665 C C . LYS A 1 84 ? -1.843 8.258 19.047 1 98.5 84 LYS A C 1
ATOM 667 O O . LYS A 1 84 ? -1.767 8.164 20.281 1 98.5 84 LYS A O 1
ATOM 672 N N . GLU A 1 85 ? -1.476 7.281 18.203 1 98.12 85 GLU A N 1
ATOM 673 C CA . GLU A 1 85 ? -1.149 5.957 18.719 1 98.12 85 GLU A CA 1
ATOM 674 C C . GLU A 1 85 ? 0.36 5.762 18.828 1 98.12 85 GLU A C 1
ATOM 676 O O . GLU A 1 85 ? 0.827 4.695 19.234 1 98.12 85 GLU A O 1
ATOM 681 N N . SER A 1 86 ? 1.169 6.715 18.516 1 97.94 86 SER A N 1
ATOM 682 C CA . SER A 1 86 ? 2.602 6.562 18.281 1 97.94 86 SER A CA 1
ATOM 683 C C . SER A 1 86 ? 3.334 6.184 19.562 1 97.94 86 SER A C 1
ATOM 685 O O . SER A 1 86 ? 4.344 5.477 19.516 1 97.94 86 SER A O 1
ATOM 687 N N . ARG A 1 87 ? 2.867 6.551 20.672 1 96 87 ARG A N 1
ATOM 688 C CA . ARG A 1 87 ? 3.578 6.285 21.922 1 96 87 ARG A CA 1
ATOM 689 C C . ARG A 1 87 ? 3.49 4.812 22.312 1 96 87 ARG A C 1
ATOM 691 O O . ARG A 1 87 ? 4.234 4.344 23.172 1 96 87 ARG A O 1
ATOM 698 N N . ASN A 1 88 ? 2.65 4.074 21.672 1 94.81 88 ASN A N 1
ATOM 699 C CA . ASN A 1 88 ? 2.48 2.65 21.922 1 94.81 88 ASN A CA 1
ATOM 700 C C . ASN A 1 88 ? 3.529 1.818 21.188 1 94.81 88 ASN A C 1
ATOM 702 O O . ASN A 1 88 ? 3.604 0.602 21.375 1 94.81 88 ASN A O 1
ATOM 706 N N . CYS A 1 89 ? 4.363 2.447 20.375 1 95.94 89 CYS A N 1
ATOM 707 C CA . CYS A 1 89 ? 5.383 1.773 19.578 1 95.94 89 CYS A CA 1
ATOM 708 C C . CYS A 1 89 ? 6.582 2.686 19.344 1 95.94 89 CYS A C 1
ATOM 710 O O . CYS A 1 89 ? 6.461 3.711 18.672 1 95.94 89 CYS A O 1
ATOM 712 N N . PRO A 1 90 ? 7.746 2.271 19.797 1 96.94 90 PRO A N 1
ATOM 713 C CA . PRO A 1 90 ? 8.93 3.125 19.672 1 96.94 90 PRO A CA 1
ATOM 714 C C . PRO A 1 90 ? 9.211 3.523 18.219 1 96.94 90 PRO A C 1
ATOM 716 O O . PRO A 1 90 ? 9.648 4.648 17.969 1 96.94 90 PRO A O 1
ATOM 719 N N . ARG A 1 91 ? 8.969 2.641 17.297 1 96.94 91 ARG A N 1
ATOM 720 C CA . ARG A 1 91 ? 9.203 2.938 15.891 1 96.94 91 ARG A CA 1
ATOM 721 C C . ARG A 1 91 ? 8.281 4.047 15.398 1 96.94 91 ARG A C 1
ATOM 723 O O . ARG A 1 91 ? 8.688 4.891 14.594 1 96.94 91 ARG A O 1
ATOM 730 N N . MET A 1 92 ? 7.098 4.004 15.859 1 98.06 92 MET A N 1
ATOM 731 C CA . MET A 1 92 ? 6.148 5.051 15.5 1 98.06 92 MET A CA 1
ATOM 732 C C . MET A 1 92 ? 6.539 6.383 16.125 1 98.06 92 MET A C 1
ATOM 734 O O . MET A 1 92 ? 6.469 7.43 15.484 1 98.06 92 MET A O 1
ATOM 738 N N . MET A 1 93 ? 6.941 6.297 17.391 1 98.12 93 MET A N 1
ATOM 739 C CA . MET A 1 93 ? 7.371 7.5 18.109 1 98.12 93 MET A CA 1
ATOM 740 C C . MET A 1 93 ? 8.547 8.156 17.391 1 98.12 93 MET A C 1
ATOM 742 O O . MET A 1 93 ? 8.578 9.383 17.234 1 98.12 93 MET A O 1
ATOM 746 N N . SER A 1 94 ? 9.438 7.352 17 1 98.31 94 SER A N 1
ATOM 747 C CA . SER A 1 94 ? 10.617 7.848 16.297 1 98.31 94 SER A CA 1
ATOM 748 C C . SER A 1 94 ? 10.234 8.508 14.977 1 98.31 94 SER A C 1
ATOM 750 O O . SER A 1 94 ? 10.805 9.531 14.594 1 98.31 94 SER A O 1
ATOM 752 N N . ALA A 1 95 ? 9.312 7.93 14.289 1 98.56 95 ALA A N 1
ATOM 753 C CA . ALA A 1 95 ? 8.859 8.484 13.016 1 98.56 95 ALA A CA 1
ATOM 754 C C . ALA A 1 95 ? 8.188 9.844 13.211 1 98.56 95 ALA A C 1
ATOM 756 O O . ALA A 1 95 ? 8.422 10.773 12.445 1 98.56 95 ALA A O 1
ATOM 757 N N . VAL A 1 96 ? 7.414 9.984 14.25 1 98.75 96 VAL A N 1
ATOM 758 C CA . VAL A 1 96 ? 6.75 11.258 14.523 1 98.75 96 VAL A CA 1
ATOM 759 C C . VAL A 1 96 ? 7.785 12.305 14.914 1 98.75 96 VAL A C 1
ATOM 761 O O . VAL A 1 96 ? 7.742 13.438 14.43 1 98.75 96 VAL A O 1
ATOM 764 N N . ALA A 1 97 ? 8.672 11.898 15.727 1 98.44 97 ALA A N 1
ATOM 765 C CA . ALA A 1 97 ? 9.719 12.812 16.172 1 98.44 97 ALA A CA 1
ATOM 766 C C . ALA A 1 97 ? 10.547 13.312 14.984 1 98.44 97 ALA A C 1
ATOM 768 O O . ALA A 1 97 ? 10.945 14.477 14.945 1 98.44 97 ALA A O 1
ATOM 769 N N . GLY A 1 98 ? 10.797 12.453 14.094 1 98.62 98 GLY A N 1
ATOM 770 C CA . GLY A 1 98 ? 11.625 12.797 12.945 1 98.62 98 GLY A CA 1
ATOM 771 C C . GLY A 1 98 ? 10.875 13.539 11.859 1 98.62 98 GLY A C 1
ATOM 772 O O . GLY A 1 98 ? 11.469 14.289 11.086 1 98.62 98 GLY A O 1
ATOM 773 N N . GLN A 1 99 ? 9.523 13.367 11.812 1 98.75 99 GLN A N 1
ATOM 774 C CA . GLN A 1 99 ? 8.766 13.891 10.68 1 98.75 99 GLN A CA 1
ATOM 775 C C . GLN A 1 99 ? 7.781 14.969 11.125 1 98.75 99 GLN A C 1
ATOM 777 O O . GLN A 1 99 ? 7.074 15.547 10.305 1 98.75 99 GLN A O 1
ATOM 782 N N . GLY A 1 100 ? 7.738 15.273 12.391 1 98.81 100 GLY A N 1
ATOM 783 C CA . GLY A 1 100 ? 6.727 16.172 12.914 1 98.81 100 GLY A CA 1
ATOM 784 C C . GLY A 1 100 ? 6.711 17.516 12.227 1 98.81 100 GLY A C 1
ATOM 785 O O . GLY A 1 100 ? 5.656 18 11.797 1 98.81 100 GLY A O 1
ATOM 786 N N . GLU A 1 101 ? 7.902 18.047 12.047 1 98.75 101 GLU A N 1
ATOM 787 C CA . GLU A 1 101 ? 8 19.344 11.375 1 98.75 101 GLU A CA 1
ATOM 788 C C . GLU A 1 101 ? 7.57 19.234 9.914 1 98.75 101 GLU A C 1
ATOM 790 O O . GLU A 1 101 ? 6.867 20.109 9.398 1 98.75 101 GLU A O 1
ATOM 795 N N . ASN A 1 102 ? 7.969 18.188 9.289 1 98.75 102 ASN A N 1
ATOM 796 C CA . ASN A 1 102 ? 7.605 17.969 7.891 1 98.75 102 ASN A CA 1
ATOM 797 C C . ASN A 1 102 ? 6.105 17.75 7.73 1 98.75 102 ASN A C 1
ATOM 799 O O . ASN A 1 102 ? 5.516 18.156 6.727 1 98.75 102 ASN A O 1
ATOM 803 N N . ILE A 1 103 ? 5.516 17.078 8.672 1 98.88 103 ILE A N 1
ATOM 804 C CA . ILE A 1 103 ? 4.07 16.891 8.656 1 98.88 103 ILE A CA 1
ATOM 805 C C . ILE A 1 103 ? 3.369 18.25 8.641 1 98.88 103 ILE A C 1
ATOM 807 O O . ILE A 1 103 ? 2.48 18.484 7.82 1 98.88 103 ILE A O 1
ATOM 811 N N . LEU A 1 104 ? 3.842 19.156 9.477 1 98.88 104 LEU A N 1
ATOM 812 C CA . LEU A 1 104 ? 3.244 20.484 9.547 1 98.88 104 LEU A CA 1
ATOM 813 C C . LEU A 1 104 ? 3.555 21.281 8.289 1 98.88 104 LEU A C 1
ATOM 815 O O . LEU A 1 104 ? 2.68 21.969 7.75 1 98.88 104 LEU A O 1
ATOM 819 N N . ARG A 1 105 ? 4.766 21.203 7.82 1 98.75 105 ARG A N 1
ATOM 820 C CA . ARG A 1 105 ? 5.137 21.906 6.594 1 98.75 105 ARG A CA 1
ATOM 821 C C . ARG A 1 105 ? 4.23 21.484 5.434 1 98.75 105 ARG A C 1
ATOM 823 O O . ARG A 1 105 ? 3.703 22.344 4.723 1 98.75 105 ARG A O 1
ATOM 830 N N . ASN A 1 106 ? 4.043 20.219 5.266 1 98.5 106 ASN A N 1
ATOM 831 C CA . ASN A 1 106 ? 3.195 19.734 4.188 1 98.5 106 ASN A CA 1
ATOM 832 C C . ASN A 1 106 ? 1.732 20.109 4.406 1 98.5 106 ASN A C 1
ATOM 834 O O . ASN A 1 106 ? 1.014 20.422 3.453 1 98.5 106 ASN A O 1
ATOM 838 N N . THR A 1 107 ? 1.326 20.094 5.652 1 98.81 107 THR A N 1
ATOM 839 C CA . THR A 1 107 ? -0.029 20.516 5.98 1 98.81 107 THR A CA 1
ATOM 840 C C . THR A 1 107 ? -0.256 21.969 5.555 1 98.81 107 THR A C 1
ATOM 842 O O . THR A 1 107 ? -1.259 22.281 4.91 1 98.81 107 THR A O 1
ATOM 845 N N . PHE A 1 108 ? 0.715 22.797 5.84 1 98.62 108 PHE A N 1
ATOM 846 C CA . PHE A 1 108 ? 0.588 24.203 5.473 1 98.62 108 PHE A CA 1
ATOM 847 C C . PHE A 1 108 ? 0.598 24.375 3.959 1 98.62 108 PHE A C 1
ATOM 849 O O . PHE A 1 108 ? -0.132 25.203 3.418 1 98.62 108 PHE A O 1
ATOM 856 N N . LEU A 1 109 ? 1.39 23.641 3.307 1 98.06 109 LEU A N 1
ATOM 857 C CA . LEU A 1 109 ? 1.395 23.703 1.85 1 98.06 109 LEU A CA 1
ATOM 858 C C . LEU A 1 109 ? 0.039 23.297 1.283 1 98.06 109 LEU A C 1
ATOM 860 O O . LEU A 1 109 ? -0.452 23.906 0.334 1 98.06 109 LEU A O 1
ATOM 864 N N . CYS A 1 110 ? -0.527 22.297 1.846 1 97.62 110 CYS A N 1
ATOM 865 C CA . CYS A 1 110 ? -1.857 21.875 1.423 1 97.62 110 CYS A CA 1
ATOM 866 C C . CYS A 1 110 ? -2.873 23 1.629 1 97.62 110 CYS A C 1
ATOM 868 O O . CYS A 1 110 ? -3.67 23.297 0.735 1 97.62 110 CYS A O 1
ATOM 870 N N . LEU A 1 111 ? -2.783 23.641 2.734 1 97.69 111 LEU A N 1
ATOM 871 C CA . LEU A 1 111 ? -3.682 24.75 3.023 1 97.69 111 LEU A CA 1
ATOM 872 C C . LEU A 1 111 ? -3.424 25.922 2.074 1 97.69 111 LEU A C 1
ATOM 874 O O . LEU A 1 111 ? -4.344 26.672 1.74 1 97.69 111 LEU A O 1
ATOM 878 N N . GLY A 1 112 ? -2.234 26.016 1.663 1 96.88 112 GLY A N 1
ATOM 879 C CA . GLY A 1 112 ? -1.835 27.109 0.796 1 96.88 112 GLY A CA 1
ATOM 880 C C . GLY A 1 112 ? -2.357 26.969 -0.622 1 96.88 112 GLY A C 1
ATOM 881 O O . GLY A 1 112 ? -2.357 27.938 -1.386 1 96.88 112 GLY A O 1
ATOM 882 N N . GLY A 1 113 ? -2.748 25.672 -0.984 1 94.75 113 GLY A N 1
ATOM 883 C CA . GLY A 1 113 ? -3.301 25.625 -2.328 1 94.75 113 GLY A CA 1
ATOM 884 C C . GLY A 1 113 ? -3.305 24.234 -2.924 1 94.75 113 GLY A C 1
ATOM 885 O O . GLY A 1 113 ? -3.943 23.984 -3.951 1 94.75 113 GLY A O 1
ATOM 886 N N . TYR A 1 114 ? -2.645 23.297 -2.375 1 92.25 114 TYR A N 1
ATOM 887 C CA . TYR A 1 114 ? -2.611 21.953 -2.932 1 92.25 114 TYR A CA 1
ATOM 888 C C . TYR A 1 114 ? -3.955 21.25 -2.746 1 92.25 114 TYR A C 1
ATOM 890 O O . TYR A 1 114 ? -4.402 20.5 -3.625 1 92.25 114 TYR A O 1
ATOM 898 N N . THR A 1 115 ? -4.578 21.547 -1.66 1 94.88 115 THR A N 1
ATOM 899 C CA . THR A 1 115 ? -5.844 20.891 -1.339 1 94.88 115 THR A CA 1
ATOM 900 C C . THR A 1 115 ? -7.02 21.766 -1.76 1 94.88 115 THR A C 1
ATOM 902 O O . THR A 1 115 ? -7.051 22.969 -1.456 1 94.88 115 THR A O 1
ATOM 905 N N . PRO A 1 116 ? -8 21.094 -2.486 1 94.12 116 PRO A N 1
ATOM 906 C CA . PRO A 1 116 ? -9.227 21.859 -2.748 1 94.12 116 PRO A CA 1
ATOM 907 C C . PRO A 1 116 ? -9.836 22.453 -1.479 1 94.12 116 PRO A C 1
ATOM 909 O O . PRO A 1 116 ? -9.828 21.797 -0.427 1 94.12 116 PRO A O 1
ATOM 912 N N . ARG A 1 117 ? -10.453 23.609 -1.676 1 93.06 117 ARG A N 1
ATOM 913 C CA . ARG A 1 117 ? -11 24.344 -0.543 1 93.06 117 ARG A CA 1
ATOM 914 C C . ARG A 1 117 ? -11.992 23.5 0.236 1 93.06 117 ARG A C 1
ATOM 916 O O . ARG A 1 117 ? -12.062 23.578 1.465 1 93.06 117 ARG A O 1
ATOM 923 N N . ALA A 1 118 ? -12.68 22.688 -0.489 1 93.88 118 ALA A N 1
ATOM 924 C CA . ALA A 1 118 ? -13.75 21.891 0.092 1 93.88 118 ALA A CA 1
ATOM 925 C C . ALA A 1 118 ? -13.188 20.844 1.049 1 93.88 118 ALA A C 1
ATOM 927 O O . ALA A 1 118 ? -13.93 20.266 1.85 1 93.88 118 ALA A O 1
ATOM 928 N N . HIS A 1 119 ? -11.867 20.641 1.032 1 96 119 HIS A N 1
ATOM 929 C CA . HIS A 1 119 ? -11.32 19.516 1.793 1 96 119 HIS A CA 1
ATOM 930 C C . HIS A 1 119 ? -10.32 20 2.834 1 96 119 HIS A C 1
ATOM 932 O O . HIS A 1 119 ? -9.664 19.188 3.49 1 96 119 HIS A O 1
ATOM 938 N N . VAL A 1 120 ? -10.211 21.266 3.096 1 97.25 120 VAL A N 1
ATOM 939 C CA . VAL A 1 120 ? -9.148 21.766 3.973 1 97.25 120 VAL A CA 1
ATOM 940 C C . VAL A 1 120 ? -9.469 21.406 5.422 1 97.25 120 VAL A C 1
ATOM 942 O O . VAL A 1 120 ? -8.562 21.266 6.25 1 97.25 120 VAL A O 1
ATOM 945 N N . ASP A 1 121 ? -10.75 21.078 5.73 1 97.81 121 ASP A N 1
ATOM 946 C CA . ASP A 1 121 ? -11.195 20.812 7.098 1 97.81 121 ASP A CA 1
ATOM 947 C C . ASP A 1 121 ? -10.508 19.578 7.672 1 97.81 121 ASP A C 1
ATOM 949 O O . ASP A 1 121 ? -10.297 19.5 8.883 1 97.81 121 ASP A O 1
ATOM 953 N N . VAL A 1 122 ? -10.109 18.688 6.832 1 98.38 122 VAL A N 1
ATOM 954 C CA . VAL A 1 122 ? -9.586 17.406 7.301 1 98.38 122 VAL A CA 1
ATOM 955 C C . VAL A 1 122 ? -8.266 17.625 8.031 1 98.38 122 VAL A C 1
ATOM 957 O O . VAL A 1 122 ? -7.891 16.828 8.898 1 98.38 122 VAL A O 1
ATOM 960 N N . PHE A 1 123 ? -7.629 18.703 7.789 1 98.75 123 PHE A N 1
ATOM 961 C CA . PHE A 1 123 ? -6.293 18.938 8.328 1 98.75 123 PHE A CA 1
ATOM 962 C C . PHE A 1 123 ? -6.367 19.391 9.781 1 98.75 123 PHE A C 1
ATOM 964 O O . PHE A 1 123 ? -5.359 19.359 10.492 1 98.75 123 PHE A O 1
ATOM 971 N N . ALA A 1 124 ? -7.543 19.797 10.242 1 98.81 124 ALA A N 1
ATOM 972 C CA . ALA A 1 124 ? -7.727 20.156 11.648 1 98.81 124 ALA A CA 1
ATOM 973 C C . ALA A 1 124 ? -7.301 19.016 12.562 1 98.81 124 ALA A C 1
ATOM 975 O O . ALA A 1 124 ? -6.738 19.25 13.641 1 98.81 124 ALA A O 1
ATOM 976 N N . ASP A 1 125 ? -7.496 17.844 12.094 1 98.75 125 ASP A N 1
ATOM 977 C CA . ASP A 1 125 ? -7.238 16.672 12.906 1 98.75 125 ASP A CA 1
ATOM 978 C C . ASP A 1 125 ? -5.746 16.5 13.18 1 98.75 125 ASP A C 1
ATOM 980 O O . ASP A 1 125 ? -5.352 15.992 14.234 1 98.75 125 ASP A O 1
ATOM 984 N N . ILE A 1 126 ? -4.902 16.953 12.297 1 98.88 126 ILE A N 1
ATOM 985 C CA . ILE A 1 126 ? -3.457 16.875 12.484 1 98.88 126 ILE A CA 1
ATOM 986 C C . ILE A 1 126 ? -3.027 17.812 13.602 1 98.88 126 ILE A C 1
ATOM 988 O O . ILE A 1 126 ? -2.254 17.422 14.484 1 98.88 126 ILE A O 1
ATOM 992 N N . PHE A 1 127 ? -3.564 19.016 13.578 1 98.81 127 PHE A N 1
ATOM 993 C CA . PHE A 1 127 ? -3.244 19.984 14.617 1 98.81 127 PHE A CA 1
ATOM 994 C C . PHE A 1 127 ? -3.693 19.484 15.984 1 98.81 127 PHE A C 1
ATOM 996 O O . PHE A 1 127 ? -2.943 19.578 16.969 1 98.81 127 PHE A O 1
ATOM 1003 N N . LEU A 1 128 ? -4.871 18.938 16.016 1 98.81 128 LEU A N 1
ATOM 1004 C CA . LEU A 1 128 ? -5.406 18.438 17.281 1 98.81 128 LEU A CA 1
ATOM 1005 C C . LEU A 1 128 ? -4.582 17.266 17.797 1 98.81 128 LEU A C 1
ATOM 1007 O O . LEU A 1 128 ? -4.273 17.188 18.984 1 98.81 128 LEU A O 1
ATOM 1011 N N . ALA A 1 129 ? -4.176 16.375 16.938 1 98.75 129 ALA A N 1
ATOM 1012 C CA . ALA A 1 129 ? -3.408 15.195 17.312 1 98.75 129 ALA A CA 1
ATOM 1013 C C . ALA A 1 129 ? -2.039 15.586 17.875 1 98.75 129 ALA A C 1
ATOM 1015 O O . ALA A 1 129 ? -1.606 15.062 18.906 1 98.75 129 ALA A O 1
ATOM 1016 N N . LEU A 1 130 ? -1.422 16.5 17.188 1 98.81 130 LEU A N 1
ATOM 1017 C CA . LEU A 1 130 ? -0.109 16.953 17.625 1 98.81 130 LEU A CA 1
ATOM 1018 C C . LEU A 1 130 ? -0.21 17.672 18.969 1 98.81 130 LEU A C 1
ATOM 1020 O O . LEU A 1 130 ? 0.639 17.5 19.844 1 98.81 130 LEU A O 1
ATOM 1024 N N . ASN A 1 131 ? -1.213 18.469 19.047 1 98.5 131 ASN A N 1
ATOM 1025 C CA . ASN A 1 131 ? -1.415 19.203 20.281 1 98.5 131 ASN A CA 1
ATOM 1026 C C . ASN A 1 131 ? -1.655 18.281 21.469 1 98.5 131 ASN A C 1
ATOM 1028 O O . ASN A 1 131 ? -1.194 18.547 22.578 1 98.5 131 ASN A O 1
ATOM 1032 N N . TYR A 1 132 ? -2.34 17.281 21.234 1 97.75 132 TYR A N 1
ATOM 1033 C CA . TYR A 1 132 ? -2.711 16.328 22.281 1 97.75 132 TYR A CA 1
ATOM 1034 C C . TYR A 1 132 ? -1.529 15.438 22.656 1 97.75 132 TYR A C 1
ATOM 1036 O O . TYR A 1 132 ? -1.249 15.234 23.844 1 97.75 132 TYR A O 1
ATOM 1044 N N . LYS A 1 133 ? -0.745 14.945 21.734 1 98.12 133 LYS A N 1
ATOM 1045 C CA . LYS A 1 133 ? 0.225 13.883 21.984 1 98.12 133 LYS A CA 1
ATOM 1046 C C . LYS A 1 133 ? 1.636 14.453 22.125 1 98.12 133 LYS A C 1
ATOM 1048 O O . LYS A 1 133 ? 2.473 13.891 22.828 1 98.12 133 LYS A O 1
ATOM 1053 N N . TYR A 1 134 ? 1.863 15.547 21.406 1 98.19 134 TYR A N 1
ATOM 1054 C CA . TYR A 1 134 ? 3.205 16.125 21.375 1 98.19 134 TYR A CA 1
ATOM 1055 C C . TYR A 1 134 ? 3.158 17.625 21.578 1 98.19 134 TYR A C 1
ATOM 1057 O O . TYR A 1 134 ? 3.74 18.391 20.797 1 98.19 134 TYR A O 1
ATOM 1065 N N . PRO A 1 135 ? 2.633 18.125 22.688 1 98 135 PRO A N 1
ATOM 1066 C CA . PRO A 1 135 ? 2.406 19.562 22.844 1 98 135 PRO A CA 1
ATOM 1067 C C . PRO A 1 135 ? 3.701 20.375 22.797 1 98 135 PRO A C 1
ATOM 1069 O O . PRO A 1 135 ? 3.76 21.406 22.141 1 98 135 PRO A O 1
ATOM 1072 N N . SER A 1 136 ? 4.73 19.938 23.469 1 98.31 136 SER A N 1
ATOM 1073 C CA . SER A 1 136 ? 5.984 20.672 23.484 1 98.31 136 SER A CA 1
ATOM 1074 C C . SER A 1 136 ? 6.637 20.688 22.109 1 98.31 136 SER A C 1
ATOM 1076 O O . SER A 1 136 ? 7.137 21.734 21.672 1 98.31 136 SER A O 1
ATOM 1078 N N . ASP A 1 137 ? 6.688 19.547 21.453 1 98.56 137 ASP A N 1
ATOM 1079 C CA . ASP A 1 137 ? 7.266 19.438 20.109 1 98.56 137 ASP A CA 1
ATOM 1080 C C . ASP A 1 137 ? 6.445 20.25 19.094 1 98.56 137 ASP A C 1
ATOM 1082 O O . ASP A 1 137 ? 7.004 20.859 18.188 1 98.56 137 ASP A O 1
ATOM 1086 N N . TYR A 1 138 ? 5.172 20.188 19.328 1 98.56 138 TYR A N 1
ATOM 1087 C CA . TYR A 1 138 ? 4.246 20.906 18.453 1 98.56 138 TYR A CA 1
ATOM 1088 C C . TYR A 1 138 ? 4.551 22.391 18.438 1 98.56 138 TYR A C 1
ATOM 1090 O O . TYR A 1 138 ? 4.613 23.016 17.375 1 98.56 138 TYR A O 1
ATOM 1098 N N . VAL A 1 139 ? 4.766 22.969 19.547 1 98.56 139 VAL A N 1
ATOM 1099 C CA . VAL A 1 139 ? 5.105 24.391 19.672 1 98.56 139 VAL A CA 1
ATOM 1100 C C . VAL A 1 139 ? 6.383 24.688 18.891 1 98.56 139 VAL A C 1
ATOM 1102 O O . VAL A 1 139 ? 6.492 25.734 18.234 1 98.56 139 VAL A O 1
ATOM 1105 N N . ARG A 1 140 ? 7.277 23.812 18.938 1 98.62 140 ARG A N 1
ATOM 1106 C CA . ARG A 1 140 ? 8.547 23.969 18.234 1 98.62 140 ARG A CA 1
ATOM 1107 C C . ARG A 1 140 ? 8.375 23.781 16.734 1 98.62 140 ARG A C 1
ATOM 1109 O O . ARG A 1 140 ? 8.875 24.562 15.93 1 98.62 140 ARG A O 1
ATOM 1116 N N . TRP A 1 141 ? 7.668 22.719 16.312 1 98.88 141 TRP A N 1
ATOM 1117 C CA . TRP A 1 141 ? 7.531 22.344 14.906 1 98.88 141 TRP A CA 1
ATOM 1118 C C . TRP A 1 141 ? 6.73 23.375 14.133 1 98.88 141 TRP A C 1
ATOM 1120 O O . TRP A 1 141 ? 7.023 23.656 12.969 1 98.88 141 TRP A O 1
ATOM 1130 N N . ILE A 1 142 ? 5.75 23.969 14.688 1 98.81 142 ILE A N 1
ATOM 1131 C CA . ILE A 1 142 ? 4.805 24.812 13.977 1 98.81 142 ILE A CA 1
ATOM 1132 C C . ILE A 1 142 ? 5.492 26.109 13.555 1 98.81 142 ILE A C 1
ATOM 1134 O O . ILE A 1 142 ? 4.977 26.859 12.711 1 98.81 142 ILE A O 1
ATOM 1138 N N . LYS A 1 143 ? 6.648 26.375 14.086 1 98.31 143 LYS A N 1
ATOM 1139 C CA . LYS A 1 143 ? 7.418 27.578 13.773 1 98.31 143 LYS A CA 1
ATOM 1140 C C . LYS A 1 143 ? 7.859 27.578 12.312 1 98.31 143 LYS A C 1
ATOM 1142 O O . LYS A 1 143 ? 8.258 28.609 11.773 1 98.31 143 LYS A O 1
ATOM 1147 N N . VAL A 1 144 ? 7.75 26.453 11.68 1 98.5 144 VAL A N 1
ATOM 1148 C CA . VAL A 1 144 ? 8.055 26.359 10.258 1 98.5 144 VAL A CA 1
ATOM 1149 C C . VAL A 1 144 ? 7.195 27.344 9.477 1 98.5 144 VAL A C 1
ATOM 1151 O O . VAL A 1 144 ? 7.594 27.812 8.414 1 98.5 144 VAL A O 1
ATOM 1154 N N . LEU A 1 145 ? 6.082 27.734 10.047 1 98.56 145 LEU A N 1
ATOM 1155 C CA . LEU A 1 145 ? 5.16 28.656 9.391 1 98.56 145 LEU A CA 1
ATOM 1156 C C . LEU A 1 145 ? 5.75 30.062 9.336 1 98.56 145 LEU A C 1
ATOM 1158 O O . LEU A 1 145 ? 5.289 30.891 8.555 1 98.56 145 LEU A O 1
ATOM 1162 N N . GLU A 1 146 ? 6.73 30.344 10.078 1 97.69 146 GLU A N 1
ATOM 1163 C CA . GLU A 1 146 ? 7.293 31.688 10.164 1 97.69 146 GLU A CA 1
ATOM 1164 C C . GLU A 1 146 ? 8.148 32 8.945 1 97.69 146 GLU A C 1
ATOM 1166 O O . GLU A 1 146 ? 8.492 33.156 8.711 1 97.69 146 GLU A O 1
ATOM 1171 N N . LYS A 1 147 ? 8.492 31 8.211 1 97.69 147 LYS A N 1
ATOM 1172 C CA . LYS A 1 147 ? 9.312 31.219 7.027 1 97.69 147 LYS A CA 1
ATOM 1173 C C . LYS A 1 147 ? 8.672 32.25 6.102 1 97.69 147 LYS A C 1
ATOM 1175 O O . LYS A 1 147 ? 7.461 32.219 5.883 1 97.69 147 LYS A O 1
ATOM 1180 N N . PRO A 1 148 ? 9.469 33.156 5.539 1 96.25 148 PRO A N 1
ATOM 1181 C CA . PRO A 1 148 ? 8.914 34.156 4.625 1 96.25 148 PRO A CA 1
ATOM 1182 C C . PRO A 1 148 ? 8.266 33.531 3.391 1 96.25 148 PRO A C 1
ATOM 1184 O O . PRO A 1 148 ? 8.781 32.562 2.857 1 96.25 148 PRO A O 1
ATOM 1187 N N . ASN A 1 149 ? 7.16 34.156 2.893 1 95.75 149 ASN A N 1
ATOM 1188 C CA . ASN A 1 149 ? 6.441 33.75 1.69 1 95.75 149 ASN A CA 1
ATOM 1189 C C . ASN A 1 149 ? 5.992 32.281 1.776 1 95.75 149 ASN A C 1
ATOM 1191 O O . ASN A 1 149 ? 6.008 31.578 0.776 1 95.75 149 ASN A O 1
ATOM 1195 N N . PHE A 1 150 ? 5.688 31.953 2.92 1 97.62 150 PHE A N 1
ATOM 1196 C CA . PHE A 1 150 ? 5.227 30.594 3.18 1 97.62 150 PHE A CA 1
ATOM 1197 C C . PHE A 1 150 ? 3.91 30.609 3.945 1 97.62 150 PHE A C 1
ATOM 1199 O O . PHE A 1 150 ? 3.727 31.406 4.863 1 97.62 150 PHE A O 1
ATOM 1206 N N . PRO A 1 151 ? 2.975 29.672 3.701 1 97.62 151 PRO A N 1
ATOM 1207 C CA . PRO A 1 151 ? 2.992 28.797 2.535 1 97.62 151 PRO A CA 1
ATOM 1208 C C . PRO A 1 151 ? 2.783 29.547 1.222 1 97.62 151 PRO A C 1
ATOM 1210 O O . PRO A 1 151 ? 3.018 28.984 0.145 1 97.62 151 PRO A O 1
ATOM 1213 N N . THR A 1 152 ? 2.369 30.75 1.306 1 96.38 152 THR A N 1
ATOM 1214 C CA . THR A 1 152 ? 2.26 31.625 0.143 1 96.38 152 THR A CA 1
ATOM 1215 C C . THR A 1 152 ? 2.654 33.062 0.505 1 96.38 152 THR A C 1
ATOM 1217 O O . THR A 1 152 ? 2.771 33.375 1.685 1 96.38 152 THR A O 1
ATOM 1220 N N . PHE A 1 153 ? 2.779 33.844 -0.557 1 94.5 153 PHE A N 1
ATOM 1221 C CA . PHE A 1 153 ? 3.158 35.25 -0.33 1 94.5 153 PHE A CA 1
ATOM 1222 C C . PHE A 1 153 ? 1.949 36.062 0.076 1 94.5 153 PHE A C 1
ATOM 1224 O O . PHE A 1 153 ? 2.094 37.219 0.52 1 94.5 153 PHE A O 1
ATOM 1231 N N . PHE A 1 154 ? 0.793 35.531 0.092 1 94.62 154 PHE A N 1
ATOM 1232 C CA . PHE A 1 154 ? -0.435 36.25 0.379 1 94.62 154 PHE A CA 1
ATOM 1233 C C . PHE A 1 154 ? -0.658 36.375 1.882 1 94.62 154 PHE A C 1
ATOM 1235 O O . PHE A 1 154 ? -1.333 37.281 2.348 1 94.62 154 PHE A O 1
ATOM 1242 N N . VAL A 1 155 ? -0.159 35.438 2.639 1 96.81 155 VAL A N 1
ATOM 1243 C CA . VAL A 1 155 ? -0.463 35.438 4.066 1 96.81 155 VAL A CA 1
ATOM 1244 C C . VAL A 1 155 ? 0.581 36.25 4.824 1 96.81 155 VAL A C 1
ATOM 1246 O O . VAL A 1 155 ? 1.785 36.062 4.641 1 96.81 155 VAL A O 1
ATOM 1249 N N . SER A 1 156 ? 0.063 37.125 5.699 1 95.62 156 SER A N 1
ATOM 1250 C CA . SER A 1 156 ? 0.947 38.031 6.441 1 95.62 156 SER A CA 1
ATOM 1251 C C . SER A 1 156 ? 1.514 37.344 7.68 1 95.62 156 SE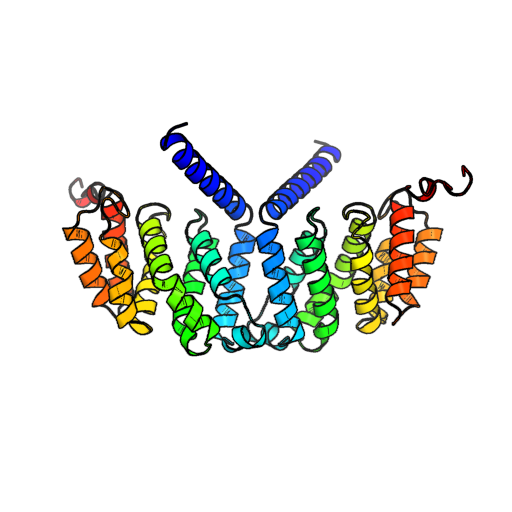R A C 1
ATOM 1253 O O . SER A 1 156 ? 0.967 36.344 8.141 1 95.62 156 SER A O 1
ATOM 1255 N N . GLN A 1 157 ? 2.576 37.938 8.164 1 97.12 157 GLN A N 1
ATOM 1256 C CA . GLN A 1 157 ? 3.16 37.438 9.406 1 97.12 157 GLN A CA 1
ATOM 1257 C C . GLN A 1 157 ? 2.166 37.562 10.562 1 97.12 157 GLN A C 1
ATOM 1259 O O . GLN A 1 157 ? 2.113 36.656 11.414 1 97.12 157 GLN A O 1
ATOM 1264 N N . ALA A 1 158 ? 1.423 38.594 10.609 1 97.19 158 ALA A N 1
ATOM 1265 C CA . ALA A 1 158 ? 0.417 38.781 11.648 1 97.19 158 ALA A CA 1
ATOM 1266 C C . ALA A 1 158 ? -0.641 37.688 11.594 1 97.19 158 ALA A C 1
ATOM 1268 O O . ALA A 1 158 ? -1.063 37.156 12.625 1 97.19 158 ALA A O 1
ATOM 1269 N N . ASP A 1 159 ? -1.09 37.344 10.367 1 97.06 159 ASP A N 1
ATOM 1270 C CA . ASP A 1 159 ? -2.066 36.281 10.188 1 97.06 159 ASP A CA 1
ATOM 1271 C C . ASP A 1 159 ? -1.493 34.938 10.633 1 97.06 159 ASP A C 1
ATOM 1273 O O . ASP A 1 159 ? -2.197 34.125 11.234 1 97.06 159 ASP A O 1
ATOM 1277 N N . LYS A 1 160 ? -0.248 34.719 10.289 1 98.44 160 LYS A N 1
ATOM 1278 C CA . LYS A 1 160 ? 0.422 33.469 10.703 1 98.44 160 LYS A CA 1
ATOM 1279 C C . LYS A 1 160 ? 0.465 33.375 12.227 1 98.44 160 LYS A C 1
ATOM 1281 O O . LYS A 1 160 ? 0.147 32.312 12.781 1 98.44 160 LYS A O 1
ATOM 1286 N N . GLU A 1 161 ? 0.872 34.438 12.859 1 98.19 161 GLU A N 1
ATOM 1287 C CA . GLU A 1 161 ? 0.982 34.438 14.312 1 98.19 161 GLU A CA 1
ATOM 1288 C C . GLU A 1 161 ? -0.375 34.219 14.969 1 98.19 161 GLU A C 1
ATOM 1290 O O . GLU A 1 161 ? -0.477 33.5 15.961 1 98.19 161 GLU A O 1
ATOM 1295 N N . GLN A 1 162 ? -1.341 34.812 14.445 1 98.12 162 GLN A N 1
ATOM 1296 C CA . GLN A 1 162 ? -2.691 34.625 14.969 1 98.12 162 GLN A CA 1
ATOM 1297 C C . GLN A 1 162 ? -3.16 33.188 14.82 1 98.12 162 GLN A C 1
ATOM 1299 O O . GLN A 1 162 ? -3.75 32.625 15.742 1 98.12 162 GLN A O 1
ATOM 1304 N N . PHE A 1 163 ? -2.938 32.656 13.672 1 98.56 163 PHE A N 1
ATOM 1305 C CA . PHE A 1 163 ? -3.318 31.266 13.43 1 98.56 163 PHE A CA 1
ATOM 1306 C C . PHE A 1 163 ? -2.637 30.328 14.422 1 98.56 163 PHE A C 1
ATOM 1308 O O . PHE A 1 163 ? -3.287 29.469 15.023 1 98.56 163 PHE A O 1
ATOM 1315 N N . VAL A 1 164 ? -1.33 30.484 14.57 1 98.75 164 VAL A N 1
ATOM 1316 C CA . VAL A 1 164 ? -0.538 29.641 15.453 1 98.75 164 VAL A CA 1
ATOM 1317 C C . VAL A 1 164 ? -1.085 29.719 16.875 1 98.75 164 VAL A C 1
ATOM 1319 O O . VAL A 1 164 ? -1.276 28.703 17.531 1 98.75 164 VAL A O 1
ATOM 1322 N N . LYS A 1 165 ? -1.343 30.938 17.328 1 98.31 165 LYS A N 1
ATOM 1323 C CA . LYS A 1 165 ? -1.889 31.125 18.672 1 98.31 165 LYS A CA 1
ATOM 1324 C C . LYS A 1 165 ? -3.207 30.375 18.844 1 98.31 165 LYS A C 1
ATOM 1326 O O . LYS A 1 165 ? -3.422 29.719 19.859 1 98.31 165 LYS A O 1
ATOM 1331 N N . LYS A 1 166 ? -4.043 30.453 17.906 1 98.31 166 LYS A N 1
ATOM 1332 C CA . LYS A 1 166 ? -5.379 29.859 17.984 1 98.31 166 LYS A CA 1
ATOM 1333 C C . LYS A 1 166 ? -5.316 28.344 17.984 1 98.31 166 LYS A C 1
ATOM 1335 O O . LYS A 1 166 ? -6 27.688 18.781 1 98.31 166 LYS A O 1
ATOM 1340 N N . VAL A 1 167 ? -4.496 27.734 17.141 1 98.44 167 VAL A N 1
ATOM 1341 C CA . VAL A 1 167 ? -4.492 26.266 17.031 1 98.44 167 VAL A CA 1
ATOM 1342 C C . VAL A 1 167 ? -3.734 25.656 18.203 1 98.44 167 VAL A C 1
ATOM 1344 O O . VAL A 1 167 ? -4.023 24.547 18.625 1 98.44 167 VAL A O 1
ATOM 1347 N N . LEU A 1 168 ? -2.775 26.391 18.781 1 98.31 168 LEU A N 1
ATOM 1348 C CA . LEU A 1 168 ? -2.068 25.906 19.953 1 98.31 168 LEU A CA 1
ATOM 1349 C C . LEU A 1 168 ? -2.977 25.922 21.188 1 98.31 168 LEU A C 1
ATOM 1351 O O . LEU A 1 168 ? -2.859 25.062 22.062 1 98.31 168 LEU A O 1
ATOM 1355 N N . LYS A 1 169 ? -3.852 26.844 21.234 1 97.38 169 LYS A N 1
ATOM 1356 C CA . LYS A 1 169 ? -4.734 27.016 22.375 1 97.38 169 LYS A CA 1
ATOM 1357 C C . LYS A 1 169 ? -5.844 25.969 22.391 1 97.38 169 LYS A C 1
ATOM 1359 O O . LYS A 1 169 ? -6.25 25.5 23.453 1 97.38 169 LYS A O 1
ATOM 1364 N N . GLU A 1 170 ? -6.344 25.641 21.25 1 94.69 170 GLU A N 1
ATOM 1365 C CA . GLU A 1 170 ? -7.488 24.734 21.156 1 94.69 170 GLU A CA 1
ATOM 1366 C C . GLU A 1 170 ? -7.047 23.281 21.172 1 94.69 170 GLU A C 1
ATOM 1368 O O . GLU A 1 170 ? -6.551 22.766 20.156 1 94.69 170 GLU A O 1
ATOM 1373 N N . LYS A 1 171 ? -7.453 22.578 22.203 1 93.19 171 LYS A N 1
ATOM 1374 C CA . LYS A 1 171 ? -6.922 21.234 22.391 1 93.19 171 LYS A CA 1
ATOM 1375 C C . LYS A 1 171 ? -7.988 20.188 22.094 1 93.19 171 LYS A C 1
ATOM 1377 O O . LYS A 1 171 ? -7.668 19.031 21.828 1 93.19 171 LYS A O 1
ATOM 1382 N N . VAL A 1 172 ? -9.266 20.594 22.125 1 94.31 172 VAL A N 1
ATOM 1383 C CA . VAL A 1 172 ? -10.297 19.547 22.109 1 94.31 172 VAL A CA 1
ATOM 1384 C C . VAL A 1 172 ? -11.344 19.875 21.047 1 94.31 172 VAL A C 1
ATOM 1386 O O . VAL A 1 172 ? -11.898 18.984 20.422 1 94.31 172 VAL A O 1
ATOM 1389 N N . ASN A 1 173 ? -11.594 21.203 20.859 1 96.81 173 ASN A N 1
ATOM 1390 C CA . ASN A 1 173 ? -12.703 21.641 20 1 96.81 173 ASN A CA 1
ATOM 1391 C C . ASN A 1 173 ? -12.352 21.516 18.516 1 96.81 173 ASN A C 1
ATOM 1393 O O . ASN A 1 173 ? -11.891 22.484 17.906 1 96.81 173 ASN A O 1
ATOM 1397 N N . ARG A 1 174 ? -12.703 20.453 17.922 1 97.81 174 ARG A N 1
ATOM 1398 C CA . ARG A 1 174 ? -12.383 20.156 16.531 1 97.81 174 ARG A CA 1
ATOM 1399 C C . ARG A 1 174 ? -13.047 21.156 15.594 1 97.81 174 ARG A C 1
ATOM 1401 O O . ARG A 1 174 ? -12.438 21.609 14.625 1 97.81 174 ARG A O 1
ATOM 1408 N N . ARG A 1 175 ? -14.297 21.469 15.875 1 97.88 175 ARG A N 1
ATOM 1409 C CA . ARG A 1 175 ? -15.047 22.391 15.031 1 97.88 175 ARG A CA 1
ATOM 1410 C C . ARG A 1 175 ? -14.367 23.766 15 1 97.88 175 ARG A C 1
ATOM 1412 O O . ARG A 1 175 ? -14.258 24.375 13.938 1 97.88 175 ARG A O 1
ATOM 1419 N N . LEU A 1 176 ? -13.953 24.172 16.109 1 98.31 176 LEU A N 1
ATOM 1420 C CA . LEU A 1 176 ? -13.281 25.469 16.203 1 98.31 176 LEU A CA 1
ATOM 1421 C C . LEU A 1 176 ? -11.953 25.438 15.445 1 98.31 176 LEU A C 1
ATOM 1423 O O . LEU A 1 176 ? -11.625 26.391 14.734 1 98.31 176 LEU A O 1
ATOM 1427 N N . VAL A 1 177 ? -11.188 24.391 15.555 1 98.62 177 VAL A N 1
ATOM 1428 C CA . VAL A 1 177 ? -9.93 24.281 14.82 1 98.62 177 VAL A CA 1
ATOM 1429 C C . VAL A 1 177 ? -10.211 24.234 13.32 1 98.62 177 VAL A C 1
ATOM 1431 O O . VAL A 1 177 ? -9.469 24.812 12.523 1 98.62 177 VAL A O 1
ATOM 1434 N N . GLN A 1 178 ? -11.266 23.547 12.898 1 98.44 178 GLN A N 1
ATOM 1435 C CA . GLN A 1 178 ? -11.672 23.547 11.492 1 98.44 178 GLN A CA 1
ATOM 1436 C C . GLN A 1 178 ? -11.945 24.969 11 1 98.44 178 GLN A C 1
ATOM 1438 O O . GLN A 1 178 ? -11.57 25.328 9.883 1 98.44 178 GLN A O 1
ATOM 1443 N N . GLU A 1 179 ? -12.547 25.75 11.828 1 98.06 179 GLU A N 1
ATOM 1444 C CA . GLU A 1 179 ? -12.82 27.141 11.484 1 98.06 179 GLU A CA 1
ATOM 1445 C C . GLU A 1 179 ? -11.523 27.922 11.289 1 98.06 179 GLU A C 1
ATOM 1447 O O . GLU A 1 179 ? -11.383 28.688 10.328 1 98.06 179 GLU A O 1
ATOM 1452 N N . HIS A 1 180 ? -10.625 27.781 12.203 1 98.25 180 HIS A N 1
ATOM 1453 C CA . HIS A 1 180 ? -9.336 28.438 12.094 1 98.25 180 HIS A CA 1
ATOM 1454 C C . HIS A 1 180 ? -8.602 28.016 10.82 1 98.25 180 HIS A C 1
ATOM 1456 O O . HIS A 1 180 ? -7.996 28.844 10.141 1 98.25 180 HIS A O 1
ATOM 1462 N N . VAL A 1 181 ? -8.68 26.75 10.477 1 98.44 181 VAL A N 1
ATOM 1463 C CA . VAL A 1 181 ? -8.008 26.188 9.312 1 98.44 181 VAL A CA 1
ATOM 1464 C C . VAL A 1 181 ? -8.625 26.75 8.031 1 98.44 181 VAL A C 1
ATOM 1466 O O . VAL A 1 181 ? -7.898 27.141 7.113 1 98.44 181 VAL A O 1
ATOM 1469 N N . ARG A 1 182 ? -9.898 26.844 7.984 1 97.44 182 ARG A N 1
ATOM 1470 C CA . ARG A 1 182 ? -10.578 27.406 6.82 1 97.44 182 ARG A CA 1
ATOM 1471 C C . ARG A 1 182 ? -10.188 28.859 6.602 1 97.44 182 ARG A C 1
ATOM 1473 O O . ARG A 1 182 ? -9.906 29.266 5.473 1 97.44 182 ARG A O 1
ATOM 1480 N N . LYS A 1 183 ? -10.242 29.594 7.617 1 96.94 183 LYS A N 1
ATOM 1481 C CA . LYS A 1 183 ? -9.891 31.016 7.535 1 96.94 183 LYS A CA 1
ATOM 1482 C C . LYS A 1 183 ? -8.445 31.188 7.082 1 96.94 183 LYS A C 1
ATOM 1484 O O . LYS A 1 183 ? -8.156 32.031 6.227 1 96.94 183 LYS A O 1
ATOM 1489 N N . PHE A 1 184 ? -7.605 30.422 7.637 1 98 184 PHE A N 1
ATOM 1490 C CA . PHE A 1 184 ? -6.195 30.516 7.281 1 98 184 PHE A CA 1
ATOM 1491 C C . PHE A 1 184 ? -5.98 30.141 5.82 1 98 184 PHE A C 1
ATOM 1493 O O . PHE A 1 184 ? -5.223 30.797 5.105 1 98 184 PHE A O 1
ATOM 1500 N N . ALA A 1 185 ? -6.609 29.094 5.414 1 97.56 185 ALA A N 1
ATOM 1501 C CA . ALA A 1 185 ? -6.508 28.688 4.016 1 97.56 185 ALA A CA 1
ATOM 1502 C C . ALA A 1 185 ? -6.98 29.797 3.084 1 97.56 185 ALA A C 1
ATOM 1504 O O . ALA A 1 185 ? -6.363 30.047 2.045 1 97.56 185 ALA A O 1
ATOM 1505 N N . ALA A 1 186 ? -8.055 30.422 3.439 1 95.94 186 ALA A N 1
ATOM 1506 C CA . ALA A 1 186 ? -8.57 31.531 2.646 1 95.94 186 ALA A CA 1
ATOM 1507 C C . ALA A 1 186 ? -7.551 32.656 2.557 1 95.94 186 ALA A C 1
ATOM 1509 O O . ALA A 1 186 ? -7.367 33.25 1.492 1 95.94 186 ALA A O 1
ATOM 1510 N N . GLN A 1 187 ? -6.922 32.969 3.643 1 96.12 187 GLN A N 1
ATOM 1511 C CA . GLN A 1 187 ? -5.898 34 3.691 1 96.12 187 GLN A CA 1
ATOM 1512 C C . GLN A 1 187 ? -4.711 33.625 2.803 1 96.12 187 GLN A C 1
ATOM 1514 O O . GLN A 1 187 ? -4.145 34.5 2.133 1 96.12 187 GLN A O 1
ATOM 1519 N N . CYS A 1 188 ? -4.379 32.375 2.791 1 96.62 188 CYS A N 1
ATOM 1520 C CA . CYS A 1 188 ? -3.236 31.922 2.01 1 96.62 188 CYS A CA 1
ATOM 1521 C C . CYS A 1 188 ? -3.521 32.031 0.517 1 96.62 188 CYS A C 1
ATOM 1523 O O . CYS A 1 188 ? -2.598 32.125 -0.292 1 96.62 188 CYS A O 1
ATOM 1525 N N . ARG A 1 189 ? -4.723 32 0.184 1 93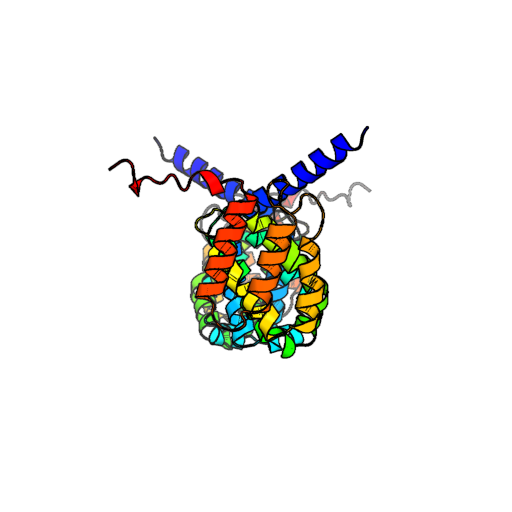.06 189 ARG A N 1
ATOM 1526 C CA . ARG A 1 189 ? -5.113 31.906 -1.22 1 93.06 189 ARG A CA 1
ATOM 1527 C C . ARG A 1 189 ? -5.66 33.219 -1.731 1 93.06 189 ARG A C 1
ATOM 1529 O O . ARG A 1 189 ? -6.223 33.281 -2.828 1 93.06 189 ARG A O 1
ATOM 1536 N N . ASN A 1 190 ? -5.43 34.188 -1.038 1 84.38 190 ASN A N 1
ATOM 1537 C CA . ASN A 1 190 ? -5.93 35.531 -1.354 1 84.38 190 ASN A CA 1
ATOM 1538 C C . ASN A 1 190 ? -7.43 35.5 -1.642 1 84.38 190 ASN A C 1
ATOM 1540 O O . ASN A 1 190 ? -7.902 36.219 -2.525 1 84.38 190 ASN A O 1
ATOM 1544 N N . ALA A 1 191 ? -8.07 34.469 -1.448 1 63.84 191 ALA A N 1
ATOM 1545 C CA . ALA A 1 191 ? -9.508 34.344 -1.658 1 63.84 191 ALA A CA 1
ATOM 1546 C C . ALA A 1 191 ? -10.297 35.094 -0.574 1 63.84 191 ALA A C 1
ATOM 1548 O O . ALA A 1 191 ? -11.516 34.938 -0.488 1 63.84 191 ALA A O 1
ATOM 1549 N N . VAL A 1 192 ? -9.703 35.625 0.309 1 54.5 192 VAL A N 1
ATOM 1550 C CA . VAL A 1 192 ? -10.453 36.312 1.354 1 54.5 192 VAL A CA 1
ATOM 1551 C C . VAL A 1 192 ? -11.5 37.25 0.724 1 54.5 192 VAL A C 1
ATOM 1553 O O . VAL A 1 192 ? -12.625 37.344 1.22 1 54.5 192 VAL A O 1
ATOM 1556 N N . GLU A 1 193 ? -11.18 37.969 -0.319 1 45.78 193 GLU A N 1
ATOM 1557 C CA . GLU A 1 193 ? -12.141 38.969 -0.79 1 45.78 193 GLU A CA 1
ATOM 1558 C C . GLU A 1 193 ? -13.375 38.312 -1.397 1 45.78 193 GLU A C 1
ATOM 1560 O O . GLU A 1 193 ? -14.43 38.938 -1.498 1 45.78 193 GLU A O 1
ATOM 1565 N N . TRP A 1 194 ? -13.258 37.094 -1.968 1 39.94 194 TRP A N 1
ATOM 1566 C CA . TRP A 1 194 ? -14.453 36.719 -2.719 1 39.94 194 TRP A CA 1
ATOM 1567 C C . TRP A 1 194 ? -15.594 36.375 -1.779 1 39.94 194 TRP A C 1
ATOM 1569 O O . TRP A 1 194 ? -16.625 35.844 -2.215 1 39.94 194 TRP A O 1
ATOM 1579 N N . GLU A 1 195 ? -15.5 36.062 -0.535 1 40 195 GLU A N 1
ATOM 1580 C CA . GLU A 1 195 ? -16.766 36.094 0.179 1 40 195 GLU A CA 1
ATOM 1581 C C . GLU A 1 195 ? -17.531 37.375 -0.107 1 40 195 GLU A C 1
ATOM 1583 O O . GLU A 1 195 ? -17.203 38.438 0.462 1 40 195 GLU A O 1
ATOM 1588 N N . ILE A 1 196 ? -17.797 37.688 -1.293 1 35.41 196 ILE A N 1
ATOM 1589 C CA . ILE A 1 196 ? -18.766 38.688 -1.751 1 35.41 196 ILE A CA 1
ATOM 1590 C C . ILE A 1 196 ? -20 38.625 -0.868 1 35.41 196 ILE A C 1
ATOM 1592 O O . ILE A 1 196 ? -20.547 37.562 -0.607 1 35.41 196 ILE A O 1
ATOM 1596 N N . ASP A 1 197 ? -20.266 39.594 -0.023 1 36.06 197 ASP A N 1
ATOM 1597 C CA . ASP A 1 197 ? -21.5 40.031 0.595 1 36.06 197 ASP A CA 1
ATOM 1598 C C . ASP A 1 197 ? -22.688 39.812 -0.339 1 36.06 197 ASP A C 1
ATOM 1600 O O . ASP A 1 197 ? -22.984 40.656 -1.188 1 36.06 197 ASP A O 1
ATOM 1604 N N . PHE A 1 198 ? -22.766 38.781 -1.009 1 36.12 198 PHE A N 1
ATOM 1605 C CA . PHE A 1 198 ? -24.062 38.625 -1.672 1 36.12 198 PHE A CA 1
ATOM 1606 C C . PHE A 1 198 ? -25.203 38.875 -0.694 1 36.12 198 PHE A C 1
ATOM 1608 O O . PHE A 1 198 ? -26.375 38.719 -1.055 1 36.12 198 PHE A O 1
ATOM 1615 N N . ARG A 1 199 ? -25.062 38.969 0.616 1 36.81 199 ARG A N 1
ATOM 1616 C CA . ARG A 1 199 ? -26.25 39.406 1.351 1 36.81 199 ARG A CA 1
ATOM 1617 C C . ARG A 1 199 ? -26.75 40.75 0.86 1 36.81 199 ARG A C 1
ATOM 1619 O O . ARG A 1 199 ? -27.922 41.062 0.977 1 36.81 199 ARG A O 1
ATOM 1626 N N . THR A 1 200 ? -25.875 41.688 0.561 1 34.59 200 THR A N 1
ATOM 1627 C CA . THR A 1 200 ? -26.438 43.031 0.367 1 34.59 200 THR A CA 1
ATOM 1628 C C . THR A 1 200 ? -27.109 43.156 -0.997 1 34.59 200 THR A C 1
ATOM 1630 O O . THR A 1 200 ? -27.703 44.188 -1.315 1 34.59 200 THR A O 1
ATOM 1633 N N . SER A 1 201 ? -26.797 42.281 -2.012 1 31.83 201 SER A N 1
ATOM 1634 C CA . SER A 1 201 ? -27.547 42.719 -3.182 1 31.83 201 SER A CA 1
ATOM 1635 C C . SER A 1 201 ? -28.969 42.188 -3.152 1 31.83 201 SER A C 1
ATOM 1637 O O . SER A 1 201 ? -29.766 42.438 -4.055 1 31.83 201 SER A O 1
ATOM 1639 N N . SER A 1 202 ? -29.406 41.25 -2.07 1 25.91 202 SER A N 1
ATOM 1640 C CA . SER A 1 202 ? -30.859 41.281 -2.074 1 25.91 202 SER A CA 1
ATOM 1641 C C . SER A 1 202 ? -31.391 42.469 -1.273 1 25.91 202 SER A C 1
ATOM 1643 O O . SER A 1 202 ? -30.781 42.875 -0.283 1 25.91 202 SER A O 1
ATOM 1645 N N . MET B 1 1 ? -19.266 -1.687 -34.938 1 30.42 1 MET B N 1
ATOM 1646 C CA . MET B 1 1 ? -18.109 -1.595 -34.031 1 30.42 1 MET B CA 1
ATOM 1647 C C . MET B 1 1 ? -17.703 -2.973 -33.531 1 30.42 1 MET B C 1
ATOM 1649 O O . MET B 1 1 ? -18.469 -3.604 -32.781 1 30.42 1 MET B O 1
ATOM 1653 N N . GLY B 1 2 ? -16.953 -3.766 -34.25 1 35.69 2 GLY B N 1
ATOM 1654 C CA . GLY B 1 2 ? -16.75 -5.199 -34.094 1 35.69 2 GLY B CA 1
ATOM 1655 C C . GLY B 1 2 ? -15.93 -5.57 -32.875 1 35.69 2 GLY B C 1
ATOM 1656 O O . GLY B 1 2 ? -15.32 -4.703 -32.25 1 35.69 2 GLY B O 1
ATOM 1657 N N . PRO B 1 3 ? -15.914 -6.98 -32.625 1 40.66 3 PRO B N 1
ATOM 1658 C CA . PRO B 1 3 ? -15.258 -7.539 -31.422 1 40.66 3 PRO B CA 1
ATOM 1659 C C . PRO B 1 3 ? -13.797 -7.129 -31.312 1 40.66 3 PRO B C 1
ATOM 1661 O O . PRO B 1 3 ? -13.156 -7.363 -30.281 1 40.66 3 PRO B O 1
ATOM 1664 N N . ARG B 1 4 ? -13.289 -6.672 -32.375 1 41.56 4 ARG B N 1
ATOM 1665 C CA . ARG B 1 4 ? -11.867 -6.328 -32.344 1 41.56 4 ARG B CA 1
ATOM 1666 C C . ARG B 1 4 ? -11.633 -5.035 -31.562 1 41.56 4 ARG B C 1
ATOM 1668 O O . ARG B 1 4 ? -10.633 -4.906 -30.859 1 41.56 4 ARG B O 1
ATOM 1675 N N . ALA B 1 5 ? -12.445 -4.125 -31.797 1 47.81 5 ALA B N 1
ATOM 1676 C CA . ALA B 1 5 ? -12.266 -2.846 -31.125 1 47.81 5 ALA B CA 1
ATOM 1677 C C . ALA B 1 5 ? -12.328 -3.014 -29.609 1 47.81 5 ALA B C 1
ATOM 1679 O O . ALA B 1 5 ? -11.602 -2.344 -28.875 1 47.81 5 ALA B O 1
ATOM 1680 N N . THR B 1 6 ? -13.016 -4.016 -29.141 1 42.84 6 THR B N 1
ATOM 1681 C CA . THR B 1 6 ? -13.172 -4.242 -27.703 1 42.84 6 THR B CA 1
ATOM 1682 C C . THR B 1 6 ? -11.914 -4.859 -27.109 1 42.84 6 THR B C 1
ATOM 1684 O O . THR B 1 6 ? -11.523 -4.531 -25.984 1 42.84 6 THR B O 1
ATOM 1687 N N . LYS B 1 7 ? -11.266 -5.742 -27.875 1 45.19 7 LYS B N 1
ATOM 1688 C CA . LYS B 1 7 ? -10.055 -6.387 -27.375 1 45.19 7 LYS B CA 1
ATOM 1689 C C . LYS B 1 7 ? -8.898 -5.391 -27.281 1 45.19 7 LYS B C 1
ATOM 1691 O O . LYS B 1 7 ? -8.148 -5.395 -26.297 1 45.19 7 LYS B O 1
ATOM 1696 N N . TYR B 1 8 ? -8.758 -4.605 -28.281 1 45.81 8 TYR B N 1
ATOM 1697 C CA . TYR B 1 8 ? -7.723 -3.58 -28.266 1 45.81 8 TYR B CA 1
ATOM 1698 C C . TYR B 1 8 ? -7.969 -2.566 -27.156 1 45.81 8 TYR B C 1
ATOM 1700 O O . TYR B 1 8 ? -7.023 -2.07 -26.547 1 45.81 8 TYR B O 1
ATOM 1708 N N . HIS B 1 9 ? -9.203 -2.334 -26.906 1 46.75 9 HIS B N 1
ATOM 1709 C CA . HIS B 1 9 ? -9.562 -1.416 -25.828 1 46.75 9 HIS B CA 1
ATOM 1710 C C . HIS B 1 9 ? -9.281 -2.031 -24.453 1 46.75 9 HIS B C 1
ATOM 1712 O O . HIS B 1 9 ? -8.766 -1.354 -23.562 1 46.75 9 HIS B O 1
ATOM 1718 N N . LEU B 1 10 ? -9.484 -3.373 -24.375 1 44.91 10 LEU B N 1
ATOM 1719 C CA . LEU B 1 10 ? -9.18 -4.074 -23.125 1 44.91 10 LEU B CA 1
ATOM 1720 C C . LEU B 1 10 ? -7.668 -4.18 -22.922 1 44.91 10 LEU B C 1
ATOM 1722 O O . LEU B 1 10 ? -7.176 -4 -21.812 1 44.91 10 LEU B O 1
ATOM 1726 N N . ALA B 1 11 ? -7.066 -4.484 -24.109 1 50.41 11 ALA B N 1
ATOM 1727 C CA . ALA B 1 11 ? -5.605 -4.531 -24.062 1 50.41 11 ALA B CA 1
ATOM 1728 C C . ALA B 1 11 ? -5.02 -3.154 -23.766 1 50.41 11 ALA B C 1
ATOM 1730 O O . ALA B 1 11 ? -4.074 -3.027 -22.984 1 50.41 11 ALA B O 1
ATOM 1731 N N . GLY B 1 12 ? -5.652 -2.15 -24.375 1 52.72 12 GLY B N 1
ATOM 1732 C CA . GLY B 1 12 ? -5.219 -0.788 -24.109 1 52.72 12 GLY B CA 1
ATOM 1733 C C . GLY B 1 12 ? -5.434 -0.368 -22.656 1 52.72 12 GLY B C 1
ATOM 1734 O O . GLY B 1 12 ? -4.559 0.25 -22.047 1 52.72 12 GLY B O 1
ATOM 1735 N N . HIS B 1 13 ? -6.586 -0.79 -22.125 1 62.25 13 HIS B N 1
ATOM 1736 C CA . HIS B 1 13 ? -6.914 -0.467 -20.75 1 62.25 13 HIS B CA 1
ATOM 1737 C C . HIS B 1 13 ? -6 -1.213 -19.781 1 62.25 1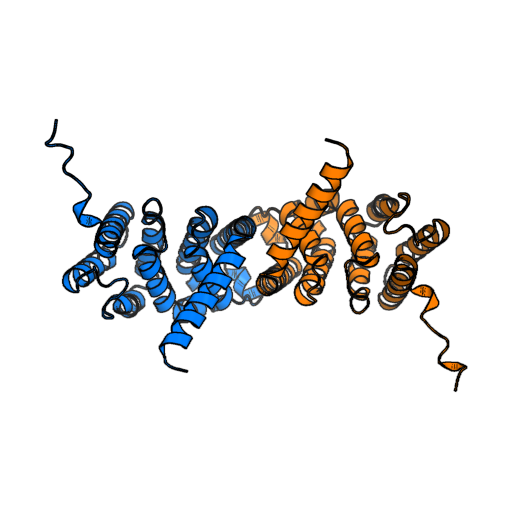3 HIS B C 1
ATOM 1739 O O . HIS B 1 13 ? -5.555 -0.645 -18.781 1 62.25 13 HIS B O 1
ATOM 1745 N N . GLN B 1 14 ? -5.73 -2.459 -20.141 1 68.81 14 GLN B N 1
ATOM 1746 C CA . GLN B 1 14 ? -4.84 -3.25 -19.297 1 68.81 14 GLN B CA 1
ATOM 1747 C C . GLN B 1 14 ? -3.42 -2.688 -19.328 1 68.81 14 GLN B C 1
ATOM 1749 O O . GLN B 1 14 ? -2.758 -2.619 -18.281 1 68.81 14 GLN B O 1
ATOM 1754 N N . TYR B 1 15 ? -3.076 -2.193 -20.531 1 69.69 1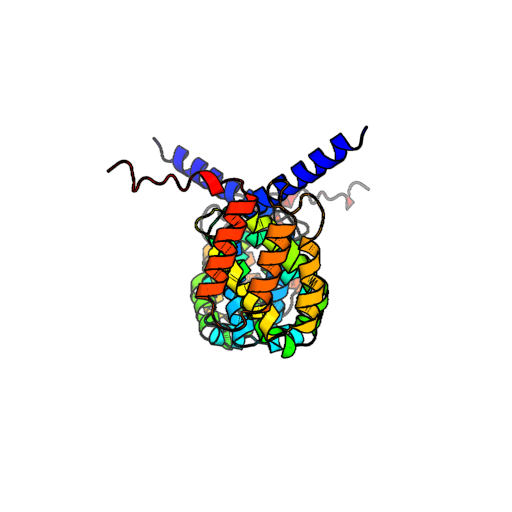5 TYR B N 1
ATOM 1755 C CA . TYR B 1 15 ? -1.744 -1.614 -20.656 1 69.69 15 TYR B CA 1
ATOM 1756 C C . TYR B 1 15 ? -1.643 -0.307 -19.875 1 69.69 15 TYR B C 1
ATOM 1758 O O . TYR B 1 15 ? -0.631 -0.044 -19.219 1 69.69 15 TYR B O 1
ATOM 1766 N N . ASP B 1 16 ? -2.652 0.414 -19.953 1 76.38 16 ASP B N 1
ATOM 1767 C CA . ASP B 1 16 ? -2.682 1.679 -19.219 1 76.38 16 ASP B CA 1
ATOM 1768 C C . ASP B 1 16 ? -2.623 1.444 -17.719 1 76.38 16 ASP B C 1
ATOM 1770 O O . ASP B 1 16 ? -1.869 2.115 -17.016 1 76.38 16 ASP B O 1
ATOM 1774 N N . GLU B 1 17 ? -3.303 0.438 -17.328 1 80.62 17 GLU B N 1
ATOM 1775 C CA . GLU B 1 17 ? -3.297 0.124 -15.906 1 80.62 17 GLU B CA 1
ATOM 1776 C C . GLU B 1 17 ? -1.926 -0.368 -15.453 1 80.62 17 GLU B C 1
ATOM 1778 O O . GLU B 1 17 ? -1.441 0.02 -14.383 1 80.62 17 GLU B O 1
ATOM 1783 N N . GLN B 1 18 ? -1.348 -1.141 -16.281 1 84.75 18 GLN B N 1
ATOM 1784 C CA . GLN B 1 18 ? -0.027 -1.665 -15.945 1 84.75 18 GLN B CA 1
ATOM 1785 C C . GLN B 1 18 ? 1.013 -0.549 -15.898 1 84.75 18 GLN B C 1
ATOM 1787 O O . GLN B 1 18 ? 1.91 -0.562 -15.055 1 84.75 18 GLN B O 1
ATOM 1792 N N . GLN B 1 19 ? 0.862 0.362 -16.812 1 85.19 19 GLN B N 1
ATOM 1793 C CA . GLN B 1 19 ? 1.799 1.481 -16.828 1 85.19 19 GLN B CA 1
ATOM 1794 C C . GLN B 1 19 ? 1.654 2.332 -15.57 1 85.19 19 GLN B C 1
ATOM 1796 O O . GLN B 1 19 ? 2.65 2.799 -15.016 1 85.19 19 GLN B O 1
ATOM 1801 N N . LYS B 1 20 ? 0.466 2.43 -15.148 1 88.31 20 LYS B N 1
ATOM 1802 C CA . LYS B 1 20 ? 0.211 3.197 -13.938 1 88.31 20 LYS B CA 1
ATOM 1803 C C . LYS B 1 20 ? 0.85 2.529 -12.719 1 88.31 20 LYS B C 1
ATOM 1805 O O . LYS B 1 20 ? 1.443 3.203 -11.875 1 88.31 20 LYS B O 1
ATOM 1810 N N . LEU B 1 21 ? 0.783 1.295 -12.688 1 90.38 21 LEU B N 1
ATOM 1811 C CA . LEU B 1 21 ? 1.376 0.555 -11.578 1 90.38 21 LEU B CA 1
ATOM 1812 C C . LEU B 1 21 ? 2.896 0.542 -11.688 1 90.38 21 LEU B C 1
ATOM 1814 O O . LEU B 1 21 ? 3.596 0.647 -10.672 1 90.38 21 LEU B O 1
ATOM 1818 N N . SER B 1 22 ? 3.326 0.504 -12.93 1 90.5 22 SER B N 1
ATOM 1819 C CA . SER B 1 22 ? 4.766 0.544 -13.156 1 90.5 22 SER B CA 1
ATOM 1820 C C . SER B 1 22 ? 5.371 1.853 -12.656 1 90.5 22 SER B C 1
ATOM 1822 O O . SER B 1 22 ? 6.516 1.88 -12.203 1 90.5 22 SER B O 1
ATOM 1824 N N . ASP B 1 23 ? 4.668 2.857 -12.711 1 89.44 23 ASP B N 1
ATOM 1825 C CA . ASP B 1 23 ? 5.145 4.184 -12.336 1 89.44 23 ASP B CA 1
ATOM 1826 C C . ASP B 1 23 ? 5.375 4.277 -10.828 1 89.44 23 ASP B C 1
ATOM 1828 O O . ASP B 1 23 ? 6.094 5.16 -10.359 1 89.44 23 ASP B O 1
ATOM 1832 N N . VAL B 1 24 ? 4.785 3.336 -10.109 1 90.81 24 VAL B N 1
ATOM 1833 C CA . VAL B 1 24 ? 4.941 3.369 -8.664 1 90.81 24 VAL B CA 1
ATOM 1834 C C . VAL B 1 24 ? 5.488 2.029 -8.172 1 90.81 24 VAL B C 1
ATOM 1836 O O . VAL B 1 24 ? 5.074 1.529 -7.125 1 90.81 24 VAL B O 1
ATOM 1839 N N . ALA B 1 25 ? 6.332 1.468 -8.859 1 92.75 25 ALA B N 1
ATOM 1840 C CA . ALA B 1 25 ? 6.887 0.143 -8.586 1 92.75 25 ALA B CA 1
ATOM 1841 C C . ALA B 1 25 ? 7.52 0.085 -7.203 1 92.75 25 ALA B C 1
ATOM 1843 O O . ALA B 1 25 ? 7.391 -0.917 -6.496 1 92.75 25 ALA B O 1
ATOM 1844 N N . ASP B 1 26 ? 8.156 1.123 -6.809 1 88.25 26 ASP B N 1
ATOM 1845 C CA . ASP B 1 26 ? 8.812 1.156 -5.504 1 88.25 26 ASP B CA 1
ATOM 1846 C C . ASP B 1 26 ? 7.785 1.089 -4.371 1 88.25 26 ASP B C 1
ATOM 1848 O O . ASP B 1 26 ? 8.023 0.447 -3.348 1 88.25 26 ASP B O 1
ATOM 1852 N N . LEU B 1 27 ? 6.723 1.762 -4.547 1 85.62 27 LEU B N 1
ATOM 1853 C CA . LEU B 1 27 ? 5.637 1.738 -3.568 1 85.62 27 LEU B CA 1
ATOM 1854 C C . LEU B 1 27 ? 5.008 0.351 -3.488 1 85.62 27 LEU B C 1
ATOM 1856 O O . LEU B 1 27 ? 4.715 -0.14 -2.396 1 85.62 27 LEU B O 1
ATOM 1860 N N . ILE B 1 28 ? 4.855 -0.249 -4.586 1 92.75 28 ILE B N 1
ATOM 1861 C CA . ILE B 1 28 ? 4.266 -1.582 -4.641 1 92.75 28 ILE B CA 1
ATOM 1862 C C . ILE B 1 28 ? 5.18 -2.582 -3.941 1 92.75 28 ILE B C 1
ATOM 1864 O O . ILE B 1 28 ? 4.723 -3.398 -3.141 1 92.75 28 ILE B O 1
ATOM 1868 N N . GLU B 1 29 ? 6.441 -2.416 -4.25 1 93.5 29 GLU B N 1
ATOM 1869 C CA . GLU B 1 29 ? 7.43 -3.279 -3.613 1 93.5 29 GLU B CA 1
ATOM 1870 C C . GLU B 1 29 ? 7.383 -3.146 -2.094 1 93.5 29 GLU B C 1
ATOM 1872 O O . GLU B 1 29 ? 7.344 -4.148 -1.378 1 93.5 29 GLU B O 1
ATOM 1877 N N . THR B 1 30 ? 7.359 -1.962 -1.621 1 86.69 30 THR B N 1
ATOM 1878 C CA . THR B 1 30 ? 7.312 -1.688 -0.189 1 86.69 30 THR B CA 1
ATOM 1879 C C . THR B 1 30 ? 6.012 -2.201 0.418 1 86.69 30 THR B C 1
ATOM 1881 O O . THR B 1 30 ? 6.012 -2.766 1.515 1 86.69 30 THR B O 1
ATOM 1884 N N . PHE B 1 31 ? 4.961 -2.039 -0.27 1 90 31 PHE B N 1
ATOM 1885 C CA . PHE B 1 31 ? 3.641 -2.471 0.175 1 90 31 PHE B CA 1
ATOM 1886 C C . PHE B 1 31 ? 3.613 -3.977 0.407 1 90 31 PHE B C 1
ATOM 1888 O O . PHE B 1 31 ? 3.217 -4.438 1.479 1 90 31 PHE B O 1
ATOM 1895 N N . TYR B 1 32 ? 4.141 -4.68 -0.462 1 95.12 32 TYR B N 1
ATOM 1896 C CA . TYR B 1 32 ? 4.008 -6.129 -0.355 1 95.12 32 TYR B CA 1
ATOM 1897 C C . TYR B 1 32 ? 5.105 -6.715 0.524 1 95.12 32 TYR B C 1
ATOM 1899 O O . TYR B 1 32 ? 4.922 -7.773 1.131 1 95.12 32 TYR B O 1
ATOM 1907 N N . MET B 1 33 ? 6.199 -5.992 0.617 1 93.62 33 MET B N 1
ATOM 1908 C CA . MET B 1 33 ? 7.16 -6.387 1.645 1 93.62 33 MET B CA 1
ATOM 1909 C C . MET B 1 33 ? 6.539 -6.293 3.033 1 93.62 33 MET B C 1
ATOM 1911 O O . MET B 1 33 ? 6.684 -7.207 3.846 1 93.62 33 MET B O 1
ATOM 1915 N N . PHE B 1 34 ? 5.812 -5.273 3.287 1 91.81 34 PHE B N 1
ATOM 1916 C CA . PHE B 1 34 ? 5.133 -5.027 4.555 1 91.81 34 PHE B CA 1
ATOM 1917 C C . PHE B 1 34 ? 4.055 -6.078 4.801 1 91.81 34 PHE B C 1
ATOM 1919 O O . PHE B 1 34 ? 3.994 -6.672 5.879 1 91.81 34 PHE B O 1
ATOM 1926 N N . ASN B 1 35 ? 3.256 -6.34 3.875 1 94.25 35 ASN B N 1
ATOM 1927 C CA . ASN B 1 35 ? 2.162 -7.293 4.031 1 94.25 35 ASN B CA 1
ATOM 1928 C C . ASN B 1 35 ? 2.678 -8.719 4.207 1 94.25 35 ASN B C 1
ATOM 1930 O O . ASN B 1 35 ? 2.064 -9.523 4.91 1 94.25 35 ASN B O 1
ATOM 1934 N N . THR B 1 36 ? 3.826 -9.031 3.545 1 97.56 36 THR B N 1
ATOM 1935 C CA . THR B 1 36 ? 4.445 -10.336 3.744 1 97.56 3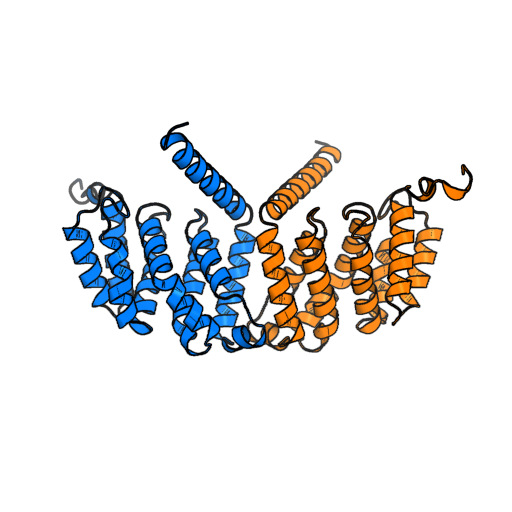6 THR B CA 1
ATOM 1936 C C . THR B 1 36 ? 4.816 -10.539 5.211 1 97.56 36 THR B C 1
ATOM 1938 O O . THR B 1 36 ? 4.52 -11.586 5.789 1 97.56 36 THR B O 1
ATOM 1941 N N . ARG B 1 37 ? 5.371 -9.547 5.785 1 96.38 37 ARG B N 1
ATOM 1942 C CA . ARG B 1 37 ? 5.777 -9.625 7.184 1 96.38 37 ARG B CA 1
ATOM 1943 C C . ARG B 1 37 ? 4.566 -9.75 8.102 1 96.38 37 ARG B C 1
ATOM 1945 O O . ARG B 1 37 ? 4.57 -10.531 9.047 1 96.38 37 ARG B O 1
ATOM 1952 N N . ILE B 1 38 ? 3.551 -8.977 7.84 1 95.38 38 ILE B N 1
ATOM 1953 C CA . ILE B 1 38 ? 2.33 -9.055 8.633 1 95.38 38 ILE B CA 1
ATOM 1954 C C . ILE B 1 38 ? 1.744 -10.461 8.555 1 95.38 38 ILE B C 1
ATOM 1956 O O . ILE B 1 38 ? 1.385 -11.047 9.578 1 95.38 38 ILE B O 1
ATOM 1960 N N . THR B 1 39 ? 1.672 -10.961 7.344 1 97.06 39 THR B N 1
ATOM 1961 C CA . THR B 1 39 ? 1.08 -12.273 7.105 1 97.06 39 THR B CA 1
ATOM 1962 C C . THR B 1 39 ? 1.856 -13.359 7.84 1 97.06 39 THR B C 1
ATOM 1964 O O . THR B 1 39 ? 1.262 -14.289 8.398 1 97.06 39 THR B O 1
ATOM 1967 N N . LYS B 1 40 ? 3.111 -13.219 7.824 1 96.62 40 LYS B N 1
ATOM 1968 C CA . LYS B 1 40 ? 3.984 -14.227 8.414 1 96.62 40 LYS B CA 1
ATOM 1969 C C . LYS B 1 40 ? 3.93 -14.172 9.945 1 96.62 40 LYS B C 1
ATOM 1971 O O . LYS B 1 40 ? 3.826 -15.203 10.602 1 96.62 40 LYS B O 1
ATOM 1976 N N . LYS B 1 41 ? 3.891 -12.984 10.508 1 95.31 41 LYS B N 1
ATOM 1977 C CA . LYS B 1 41 ? 4.105 -12.828 11.945 1 95.31 41 LYS B CA 1
ATOM 1978 C C . LYS B 1 41 ? 2.779 -12.656 12.68 1 95.31 41 LYS B C 1
ATOM 1980 O O . LYS B 1 41 ? 2.652 -13.062 13.844 1 95.31 41 LYS B O 1
ATOM 1985 N N . MET B 1 42 ? 1.808 -12.016 11.992 1 93.56 42 MET B N 1
ATOM 1986 C CA . MET B 1 42 ? 0.556 -11.672 12.656 1 93.56 42 MET B CA 1
ATOM 1987 C C . MET B 1 42 ? -0.628 -11.828 11.703 1 93.56 42 MET B C 1
ATOM 1989 O O . MET B 1 42 ? -1.389 -10.875 11.5 1 93.56 42 MET B O 1
ATOM 1993 N N . PRO B 1 43 ? -0.881 -13.055 11.289 1 94.38 43 PRO B N 1
ATOM 1994 C CA . PRO B 1 43 ? -1.985 -13.219 10.336 1 94.38 43 PRO B CA 1
ATOM 1995 C C . PRO B 1 43 ? -3.342 -12.875 10.945 1 94.38 43 PRO B C 1
ATOM 1997 O O . PRO B 1 43 ? -4.258 -12.469 10.227 1 94.38 43 PRO B O 1
ATOM 2000 N N . VAL B 1 44 ? -3.5 -12.883 12.234 1 90.81 44 VAL B N 1
ATOM 2001 C CA . VAL B 1 44 ? -4.754 -12.602 12.93 1 90.81 44 VAL B CA 1
ATOM 2002 C C . VAL B 1 44 ? -5.145 -11.141 12.719 1 90.81 44 VAL B C 1
ATOM 2004 O O . VAL B 1 44 ? -6.316 -10.781 12.828 1 90.81 44 VAL B O 1
ATOM 2007 N N . CYS B 1 45 ? -4.16 -10.312 12.359 1 91.69 45 CYS B N 1
ATOM 2008 C CA . CYS B 1 45 ? -4.398 -8.891 12.148 1 91.69 45 CYS B CA 1
ATOM 2009 C C . CYS B 1 45 ? -5.43 -8.664 11.047 1 91.69 45 CYS B C 1
ATOM 2011 O O . CYS B 1 45 ? -6.227 -7.73 11.125 1 91.69 45 CYS B O 1
ATOM 2013 N N . TYR B 1 46 ? -5.453 -9.547 10.07 1 95 46 TYR B N 1
ATOM 2014 C CA . TYR B 1 46 ? -6.355 -9.367 8.938 1 95 46 TYR B CA 1
ATOM 2015 C C . TYR B 1 46 ? -7.812 -9.508 9.375 1 95 46 TYR B C 1
ATOM 2017 O O . TYR B 1 46 ? -8.695 -8.844 8.828 1 95 46 TYR B O 1
ATOM 2025 N N . GLY B 1 47 ? -7.996 -10.383 10.32 1 94.38 47 GLY B N 1
ATOM 2026 C CA . GLY B 1 47 ? -9.328 -10.508 10.891 1 94.38 47 GLY B CA 1
ATOM 2027 C C . GLY B 1 47 ? -9.703 -9.336 11.781 1 94.38 47 GLY B C 1
ATOM 2028 O O . GLY B 1 47 ? -10.812 -8.797 11.672 1 94.38 47 GLY B O 1
ATOM 2029 N N . GLU B 1 48 ? -8.789 -8.914 12.594 1 92.5 48 GLU B N 1
ATOM 2030 C CA . GLU B 1 48 ? -9.039 -7.859 13.578 1 92.5 48 GLU B CA 1
ATOM 2031 C C . GLU B 1 48 ? -9.352 -6.531 12.898 1 92.5 48 GLU B C 1
ATOM 2033 O O . GLU B 1 48 ? -10.219 -5.781 13.352 1 92.5 48 GLU B O 1
ATOM 2038 N N . VAL B 1 49 ? -8.703 -6.277 11.781 1 93.12 49 VAL B N 1
ATOM 2039 C CA . VAL B 1 49 ? -8.867 -4.98 11.141 1 93.12 49 VAL B CA 1
ATOM 2040 C C . VAL B 1 49 ? -9.852 -5.105 9.977 1 93.12 49 VAL B C 1
ATOM 2042 O O . VAL B 1 49 ? -10.047 -4.156 9.211 1 93.12 49 VAL B O 1
ATOM 2045 N N . GLN B 1 50 ? -10.398 -6.27 9.781 1 94.06 50 GLN B N 1
ATOM 2046 C CA . GLN B 1 50 ? -11.344 -6.543 8.703 1 94.06 50 GLN B CA 1
ATOM 2047 C C . GLN B 1 50 ? -10.75 -6.199 7.344 1 94.06 50 GLN B C 1
ATOM 2049 O O . GLN B 1 50 ? -11.375 -5.496 6.547 1 94.06 50 GLN B O 1
ATOM 2054 N N . ALA B 1 51 ? -9.586 -6.668 7.156 1 93.81 51 ALA B N 1
ATOM 2055 C CA . ALA B 1 51 ? -8.867 -6.398 5.91 1 93.81 51 ALA B CA 1
ATOM 2056 C C . ALA B 1 51 ? -9.602 -7.004 4.715 1 93.81 51 ALA B C 1
ATOM 2058 O O . ALA B 1 51 ? -10.195 -8.078 4.824 1 93.81 51 ALA B O 1
ATOM 2059 N N . ASP B 1 52 ? -9.547 -6.281 3.645 1 94.44 52 ASP B N 1
ATOM 2060 C CA . ASP B 1 52 ? -10.039 -6.836 2.387 1 94.44 52 ASP B CA 1
ATOM 2061 C C . ASP B 1 52 ? -9 -7.754 1.748 1 94.44 52 ASP B C 1
ATOM 2063 O O . ASP B 1 52 ? -8.32 -7.363 0.793 1 94.44 52 ASP B O 1
ATOM 2067 N N . CYS B 1 53 ? -8.961 -8.93 2.139 1 96.75 53 CYS B N 1
ATOM 2068 C CA . CYS B 1 53 ? -7.957 -9.898 1.714 1 96.75 53 CYS B CA 1
ATOM 2069 C C . CYS B 1 53 ? -8.086 -10.195 0.226 1 96.75 53 CYS B C 1
ATOM 2071 O O . CYS B 1 53 ? -7.082 -10.391 -0.462 1 96.75 53 CYS B O 1
ATOM 2073 N N . THR B 1 54 ? -9.289 -10.234 -0.236 1 97 54 THR B N 1
ATOM 2074 C CA . THR B 1 54 ? -9.5 -10.484 -1.656 1 97 54 THR B CA 1
ATOM 2075 C C . THR B 1 54 ? -8.852 -9.391 -2.504 1 97 54 THR B C 1
ATOM 2077 O O . THR B 1 54 ? -8.156 -9.68 -3.475 1 97 54 THR B O 1
ATOM 2080 N N . ARG B 1 55 ? -9.031 -8.227 -2.135 1 93.69 55 ARG B N 1
ATOM 2081 C CA . ARG B 1 55 ? -8.445 -7.105 -2.857 1 93.69 55 ARG B CA 1
ATOM 2082 C C . ARG B 1 55 ? -6.922 -7.141 -2.783 1 93.69 55 ARG B C 1
ATOM 2084 O O . ARG B 1 55 ? -6.238 -6.832 -3.762 1 93.69 55 ARG B O 1
ATOM 2091 N N . LEU B 1 56 ? -6.371 -7.488 -1.621 1 95.19 56 LEU B N 1
ATOM 2092 C CA . LEU B 1 56 ? -4.93 -7.609 -1.444 1 95.19 56 LEU B CA 1
ATOM 2093 C C . LEU B 1 56 ? -4.348 -8.641 -2.406 1 95.19 56 LEU B C 1
ATOM 2095 O O . LEU B 1 56 ? -3.297 -8.414 -3.008 1 95.19 56 LEU B O 1
ATOM 2099 N N . VAL B 1 57 ? -5.082 -9.695 -2.533 1 97.88 57 VAL B N 1
ATOM 2100 C CA . VAL B 1 57 ? -4.641 -10.781 -3.406 1 97.88 57 VAL B CA 1
ATOM 2101 C C . VAL B 1 57 ? -4.777 -10.352 -4.867 1 97.88 57 VAL B C 1
ATOM 2103 O O . VAL B 1 57 ? -3.877 -10.594 -5.676 1 97.88 57 VAL B O 1
ATOM 2106 N N . GLU B 1 58 ? -5.801 -9.695 -5.18 1 96.06 58 GLU B N 1
ATOM 2107 C CA . GLU B 1 58 ? -6.023 -9.219 -6.539 1 96.06 58 GLU B CA 1
ATOM 2108 C C . GLU B 1 58 ? -4.949 -8.227 -6.961 1 96.06 58 GLU B C 1
ATOM 2110 O O . GLU B 1 58 ? -4.441 -8.289 -8.086 1 96.06 58 GLU B O 1
ATOM 2115 N N . TYR B 1 59 ? -4.602 -7.375 -6.09 1 93.62 59 TYR B N 1
ATOM 2116 C CA . TYR B 1 59 ? -3.559 -6.402 -6.402 1 93.62 59 TYR B CA 1
ATOM 2117 C C . TYR B 1 59 ? -2.199 -7.082 -6.527 1 93.62 59 TYR B C 1
ATOM 2119 O O . TYR B 1 59 ? -1.362 -6.664 -7.332 1 93.62 59 TYR B O 1
ATOM 2127 N N . ALA B 1 60 ? -1.992 -8.109 -5.73 1 97.06 60 ALA B N 1
ATOM 2128 C CA . ALA B 1 60 ? -0.749 -8.867 -5.852 1 97.06 60 ALA B CA 1
ATOM 2129 C C . ALA B 1 60 ? -0.637 -9.523 -7.223 1 97.06 60 ALA B C 1
ATOM 2131 O O . ALA B 1 60 ? 0.443 -9.555 -7.816 1 97.06 60 ALA B O 1
ATOM 2132 N N . MET B 1 61 ? -1.746 -10 -7.68 1 97.62 61 MET B N 1
ATOM 2133 C CA . MET B 1 61 ? -1.764 -10.633 -9 1 97.62 61 MET B CA 1
ATOM 2134 C C . MET B 1 61 ? -1.494 -9.602 -10.094 1 97.62 61 MET B C 1
ATOM 2136 O O . MET B 1 61 ? -0.846 -9.914 -11.094 1 97.62 61 MET B O 1
ATOM 2140 N N . LYS B 1 62 ? -1.903 -8.438 -9.938 1 95.19 62 LYS B N 1
ATOM 2141 C CA . LYS B 1 62 ? -1.571 -7.371 -10.883 1 95.19 62 LYS B CA 1
ATOM 2142 C C . LYS B 1 62 ? -0.092 -7.008 -10.805 1 95.19 62 LYS B C 1
ATOM 2144 O O . LYS B 1 62 ? 0.559 -6.797 -11.828 1 95.19 62 LYS B O 1
ATOM 2149 N N . ALA B 1 63 ? 0.392 -6.965 -9.617 1 95.81 63 ALA B N 1
ATOM 2150 C CA . ALA B 1 63 ? 1.775 -6.559 -9.383 1 95.81 63 ALA B CA 1
ATOM 2151 C C . ALA B 1 63 ? 2.752 -7.578 -9.961 1 95.81 63 ALA B C 1
ATOM 2153 O O . ALA B 1 63 ? 3.807 -7.211 -10.477 1 95.81 63 ALA B O 1
ATOM 2154 N N . MET B 1 64 ? 2.42 -8.82 -9.883 1 97.19 64 MET B N 1
ATOM 2155 C CA . MET B 1 64 ? 3.357 -9.852 -10.336 1 97.19 64 MET B CA 1
ATOM 2156 C C . MET B 1 64 ? 3.445 -9.875 -11.859 1 97.19 64 MET B C 1
ATOM 2158 O O . MET B 1 64 ? 4.352 -10.484 -12.422 1 97.19 64 MET B O 1
ATOM 2162 N N . MET B 1 65 ? 2.545 -9.164 -12.508 1 96.31 65 MET B N 1
ATOM 2163 C CA . MET B 1 65 ? 2.543 -9.109 -13.969 1 96.31 65 MET B CA 1
ATOM 2164 C C . MET B 1 65 ? 3.273 -7.867 -14.469 1 96.31 65 MET B C 1
ATOM 2166 O O . MET B 1 65 ? 3.336 -7.621 -15.672 1 96.31 65 MET B O 1
ATOM 2170 N N . LEU B 1 66 ? 3.801 -7.078 -13.586 1 94.94 66 LEU B N 1
ATOM 2171 C CA . LEU B 1 66 ? 4.609 -5.926 -13.969 1 94.94 66 LEU B CA 1
ATOM 2172 C C . LEU B 1 66 ? 5.984 -6.363 -14.461 1 94.94 66 LEU B C 1
ATOM 2174 O O . LEU B 1 66 ? 6.453 -7.453 -14.117 1 94.94 66 LEU B O 1
ATOM 2178 N N . PRO B 1 67 ? 6.652 -5.492 -15.281 1 94.25 67 PRO B N 1
ATOM 2179 C CA . PRO B 1 67 ? 7.969 -5.871 -15.797 1 94.25 67 PRO B CA 1
ATOM 2180 C C . PRO B 1 67 ? 9.086 -5.637 -14.781 1 94.25 67 PRO B C 1
ATOM 2182 O O . PRO B 1 67 ? 10.203 -6.133 -14.969 1 94.25 67 PRO B O 1
ATOM 2185 N N . GLU B 1 68 ? 8.836 -4.902 -13.664 1 95.62 68 GLU B N 1
ATOM 2186 C CA . GLU B 1 68 ? 9.859 -4.566 -12.672 1 95.62 68 GLU B CA 1
ATOM 2187 C C . GLU B 1 68 ? 10.102 -5.73 -11.719 1 95.62 68 GLU B C 1
ATOM 2189 O O . GLU B 1 68 ? 9.156 -6.355 -11.242 1 95.62 68 GLU B O 1
ATOM 2194 N N . THR B 1 69 ? 11.352 -5.992 -11.414 1 96.69 69 THR B N 1
ATOM 2195 C CA . THR B 1 69 ? 11.773 -7.125 -10.602 1 96.69 69 THR B CA 1
ATOM 2196 C C . THR B 1 69 ? 11.195 -7.027 -9.195 1 96.69 69 THR B C 1
ATOM 2198 O O . THR B 1 69 ? 10.703 -8.016 -8.648 1 96.69 69 THR B O 1
ATOM 2201 N N . GLY B 1 70 ? 11.203 -5.852 -8.594 1 96.88 70 GLY B N 1
ATOM 2202 C CA . GLY B 1 70 ? 10.742 -5.648 -7.23 1 96.88 70 GLY B CA 1
ATOM 2203 C C . GLY B 1 70 ? 9.305 -6.086 -7.016 1 96.88 70 GLY B C 1
ATOM 2204 O O . GLY B 1 70 ? 9.039 -7.004 -6.238 1 96.88 70 GLY B O 1
ATOM 2205 N N . PRO B 1 71 ? 8.414 -5.523 -7.77 1 97 71 PRO B N 1
ATOM 2206 C CA . PRO B 1 71 ? 7 -5.902 -7.66 1 97 71 PRO B CA 1
ATOM 2207 C C . PRO B 1 71 ? 6.762 -7.383 -7.938 1 97 71 PRO B C 1
ATOM 2209 O O . PRO B 1 71 ? 5.98 -8.031 -7.23 1 97 71 PRO B O 1
ATOM 2212 N N . ILE B 1 72 ? 7.461 -7.973 -8.867 1 98 72 ILE B N 1
ATOM 2213 C CA . ILE B 1 72 ? 7.301 -9.391 -9.18 1 98 72 ILE B CA 1
ATOM 2214 C C . ILE B 1 72 ? 7.652 -10.227 -7.953 1 98 72 ILE B C 1
ATOM 2216 O O . ILE B 1 72 ? 6.816 -10.984 -7.445 1 98 72 ILE B O 1
ATOM 2220 N N . LYS B 1 73 ? 8.812 -9.992 -7.426 1 98.44 73 LYS B N 1
ATOM 2221 C CA . LYS B 1 73 ? 9.336 -10.828 -6.348 1 98.44 73 LYS B CA 1
ATOM 2222 C C . LYS B 1 73 ? 8.531 -10.641 -5.066 1 98.44 73 LYS B C 1
ATOM 2224 O O . LYS B 1 73 ? 8.188 -11.609 -4.395 1 98.44 73 LYS B O 1
ATOM 2229 N N . LYS B 1 74 ? 8.203 -9.383 -4.797 1 98.12 74 LYS B N 1
ATOM 2230 C CA . LYS B 1 74 ? 7.555 -9.125 -3.52 1 98.12 74 LYS B CA 1
ATOM 2231 C C . LYS B 1 74 ? 6.082 -9.539 -3.561 1 98.12 74 LYS B C 1
ATOM 2233 O O . LYS B 1 74 ? 5.535 -10.008 -2.562 1 98.12 74 LYS B O 1
ATOM 2238 N N . SER B 1 75 ? 5.418 -9.391 -4.664 1 98.38 75 SER B N 1
ATOM 2239 C CA . SER B 1 75 ? 4.027 -9.812 -4.762 1 98.38 75 SER B CA 1
ATOM 2240 C C . SER B 1 75 ? 3.912 -11.336 -4.762 1 98.38 75 SER B C 1
ATOM 2242 O O . SER B 1 75 ? 3.031 -11.898 -4.105 1 98.38 75 SER B O 1
ATOM 2244 N N . VAL B 1 76 ? 4.82 -11.992 -5.441 1 98.88 76 VAL B N 1
ATOM 2245 C CA . VAL B 1 76 ? 4.828 -13.445 -5.426 1 98.88 76 VAL B CA 1
ATOM 2246 C C . VAL B 1 76 ? 5.168 -13.953 -4.027 1 98.88 76 VAL B C 1
ATOM 2248 O O . VAL B 1 76 ? 4.555 -14.906 -3.535 1 98.88 76 VAL B O 1
ATOM 2251 N N . GLY B 1 77 ? 6.117 -13.297 -3.434 1 98.75 77 GLY B N 1
ATOM 2252 C CA . GLY B 1 77 ? 6.434 -13.633 -2.055 1 98.75 77 GLY B CA 1
ATOM 2253 C C . GLY B 1 77 ? 5.25 -13.469 -1.117 1 98.75 77 GLY B C 1
ATOM 2254 O O . GLY B 1 77 ? 4.984 -14.344 -0.289 1 98.75 77 GLY B O 1
ATOM 2255 N N . PHE B 1 78 ? 4.559 -12.43 -1.262 1 98.62 78 PHE B N 1
ATOM 2256 C CA . PHE B 1 78 ? 3.367 -12.188 -0.459 1 98.62 78 PHE B CA 1
ATOM 2257 C C . PHE B 1 78 ? 2.33 -13.281 -0.685 1 98.62 78 PHE B C 1
ATOM 2259 O O . PHE B 1 78 ? 1.821 -13.867 0.272 1 98.62 78 PHE B O 1
ATOM 2266 N N . LEU B 1 79 ? 2.049 -13.594 -1.951 1 98.88 79 LEU B N 1
ATOM 2267 C CA . LEU B 1 79 ? 1.052 -14.617 -2.262 1 98.88 79 LEU B CA 1
ATOM 2268 C C . LEU B 1 79 ? 1.44 -15.961 -1.657 1 98.88 79 LEU B C 1
ATOM 2270 O O . LEU B 1 79 ? 0.592 -16.672 -1.105 1 98.88 79 LEU B O 1
ATOM 2274 N N . THR B 1 80 ? 2.695 -16.25 -1.756 1 98.88 80 THR B N 1
ATOM 2275 C CA . THR B 1 80 ? 3.209 -17.5 -1.235 1 98.88 80 THR B CA 1
ATOM 2276 C C . THR B 1 80 ? 2.969 -17.609 0.268 1 98.88 80 THR B C 1
ATOM 2278 O O . THR B 1 80 ? 2.391 -18.594 0.744 1 98.88 80 THR B O 1
ATOM 2281 N N . VAL B 1 81 ? 3.326 -16.609 1.001 1 98.75 81 VAL B N 1
ATOM 2282 C CA . VAL B 1 81 ? 3.188 -16.594 2.453 1 98.75 81 VAL B CA 1
ATOM 2283 C C . VAL B 1 81 ? 1.709 -16.516 2.83 1 98.75 81 VAL B C 1
ATOM 2285 O O . VAL B 1 81 ? 1.271 -17.156 3.791 1 98.75 81 VAL B O 1
ATOM 2288 N N . PHE B 1 82 ? 0.962 -15.742 2.104 1 98.75 82 PHE B N 1
ATOM 2289 C CA . PHE B 1 82 ? -0.47 -15.578 2.326 1 98.75 82 PHE B CA 1
ATOM 2290 C C . PHE B 1 82 ? -1.185 -16.922 2.234 1 98.75 82 PHE B C 1
ATOM 2292 O O . PHE B 1 82 ? -1.979 -17.266 3.111 1 98.75 82 PHE B O 1
ATOM 2299 N N . ILE B 1 83 ? -0.861 -17.688 1.222 1 98.81 83 ILE B N 1
ATOM 2300 C CA . ILE B 1 83 ? -1.438 -19.016 1.032 1 98.81 83 ILE B CA 1
ATOM 2301 C C . ILE B 1 83 ? -1.047 -19.922 2.199 1 98.81 83 ILE B C 1
ATOM 2303 O O . ILE B 1 83 ? -1.902 -20.578 2.799 1 98.81 83 ILE B O 1
ATOM 2307 N N . LYS B 1 84 ? 0.16 -19.875 2.568 1 98.5 84 LYS B N 1
ATOM 2308 C CA . LYS B 1 84 ? 0.678 -20.75 3.609 1 98.5 84 LYS B CA 1
ATOM 2309 C C . LYS B 1 84 ? 0.029 -20.453 4.957 1 98.5 84 LYS B C 1
ATOM 2311 O O . LYS B 1 84 ? -0.222 -21.375 5.75 1 98.5 84 LYS B O 1
ATOM 2316 N N . GLU B 1 85 ? -0.282 -19.156 5.172 1 98.12 85 GLU B N 1
ATOM 2317 C CA . GLU B 1 85 ? -0.77 -18.75 6.488 1 98.12 85 GLU B CA 1
ATOM 2318 C C . GLU B 1 85 ? -2.289 -18.609 6.492 1 98.12 85 GLU B C 1
ATOM 2320 O O . GLU B 1 85 ? -2.883 -18.266 7.516 1 98.12 85 GLU B O 1
ATOM 2325 N N . SER B 1 86 ? -2.977 -18.891 5.445 1 98 86 SER B N 1
ATOM 2326 C CA . SER B 1 86 ? -4.371 -18.516 5.227 1 98 86 SER B CA 1
ATOM 2327 C C . SER B 1 86 ? -5.297 -19.25 6.191 1 98 86 SER B C 1
ATOM 2329 O O . SER B 1 86 ? -6.336 -18.719 6.586 1 98 86 SER B O 1
ATOM 2331 N N . ARG B 1 87 ? -4.973 -20.391 6.621 1 95.94 87 ARG B N 1
ATOM 2332 C CA . ARG B 1 87 ? -5.867 -21.172 7.473 1 95.94 87 ARG B CA 1
ATOM 2333 C C . ARG B 1 87 ? -5.934 -20.594 8.883 1 95.94 87 ARG B C 1
ATOM 2335 O O . ARG B 1 87 ? -6.82 -20.938 9.664 1 95.94 87 ARG B O 1
ATOM 2342 N N . ASN B 1 88 ? -5.059 -19.688 9.195 1 94.81 88 ASN B N 1
ATOM 2343 C CA . ASN B 1 88 ? -5.023 -19.031 10.508 1 94.81 88 ASN B CA 1
ATOM 2344 C C . ASN B 1 88 ? -6.016 -17.875 10.578 1 94.81 88 ASN B C 1
ATOM 2346 O O . ASN B 1 88 ? -6.199 -17.281 11.641 1 94.81 88 ASN B O 1
ATOM 2350 N N . CYS B 1 89 ? -6.688 -17.562 9.484 1 95.94 89 CYS B N 1
ATOM 2351 C CA . CYS B 1 89 ? -7.625 -16.453 9.406 1 95.94 89 CYS B CA 1
ATOM 2352 C C . CYS B 1 89 ? -8.711 -16.734 8.375 1 95.94 89 CYS B C 1
ATOM 2354 O O . CYS B 1 89 ? -8.43 -16.828 7.18 1 95.94 89 CYS B O 1
ATOM 2356 N N . PRO B 1 90 ? -9.969 -16.766 8.812 1 97 90 PRO B N 1
ATOM 2357 C CA . PRO B 1 90 ? -11.062 -17.094 7.895 1 97 90 PRO B CA 1
ATOM 2358 C C . PRO B 1 90 ? -11.109 -16.172 6.68 1 97 90 PRO B C 1
ATOM 2360 O O . PRO B 1 90 ? -11.422 -16.609 5.574 1 97 90 PRO B O 1
ATOM 2363 N N . ARG B 1 91 ? -10.789 -14.922 6.863 1 97 91 ARG B N 1
ATOM 2364 C CA . ARG B 1 91 ? -10.805 -13.969 5.758 1 97 91 ARG B CA 1
ATOM 2365 C C . ARG B 1 91 ? -9.75 -14.32 4.719 1 97 91 ARG B C 1
ATOM 2367 O O . ARG B 1 91 ? -9.977 -14.164 3.516 1 97 91 ARG B O 1
ATOM 2374 N N . MET B 1 92 ? -8.648 -14.734 5.188 1 98.06 92 MET B N 1
ATOM 2375 C CA . MET B 1 92 ? -7.586 -15.148 4.273 1 98.06 92 MET B CA 1
ATOM 2376 C C . MET B 1 92 ? -7.973 -16.438 3.539 1 98.06 92 MET B C 1
ATOM 2378 O O . MET B 1 92 ? -7.742 -16.547 2.334 1 98.06 92 MET B O 1
ATOM 2382 N N . MET B 1 93 ? -8.555 -17.344 4.301 1 98.19 93 MET B N 1
ATOM 2383 C CA . MET B 1 93 ? -9 -18.609 3.709 1 98.19 93 MET B CA 1
ATOM 2384 C C . MET B 1 93 ? -10.016 -18.359 2.6 1 98.19 93 MET B C 1
ATOM 2386 O O . MET B 1 93 ? -9.938 -18.969 1.534 1 98.19 93 MET B O 1
ATOM 2390 N N . SER B 1 94 ? -10.898 -17.484 2.885 1 98.31 94 SER B N 1
ATOM 2391 C CA . SER B 1 94 ? -11.93 -17.141 1.91 1 98.31 94 SER B CA 1
ATOM 2392 C C . SER B 1 94 ? -11.32 -16.531 0.658 1 98.31 94 SER B C 1
ATOM 2394 O O . SER B 1 94 ? -11.766 -16.797 -0.458 1 98.31 94 SER B O 1
ATOM 2396 N N . ALA B 1 95 ? -10.359 -15.703 0.831 1 98.56 95 ALA B N 1
ATOM 2397 C CA . ALA B 1 95 ? -9.688 -15.062 -0.3 1 98.56 95 ALA B CA 1
ATOM 2398 C C . ALA B 1 95 ? -8.969 -16.094 -1.165 1 98.56 95 ALA B C 1
ATOM 2400 O O . ALA B 1 95 ? -9.031 -16.031 -2.396 1 98.56 95 ALA B O 1
ATOM 2401 N N . VAL B 1 96 ? -8.328 -17.047 -0.55 1 98.81 96 VAL B N 1
ATOM 2402 C CA . VAL B 1 96 ? -7.625 -18.078 -1.308 1 98.81 96 VAL B CA 1
ATOM 2403 C C . VAL B 1 96 ? -8.633 -18.953 -2.055 1 98.81 96 VAL B C 1
ATOM 2405 O O . VAL B 1 96 ? -8.438 -19.266 -3.232 1 98.81 96 VAL B O 1
ATOM 2408 N N . ALA B 1 97 ? -9.641 -19.297 -1.376 1 98.44 97 ALA B N 1
ATOM 2409 C CA . ALA B 1 97 ? -10.672 -20.125 -1.987 1 98.44 97 ALA B CA 1
ATOM 2410 C C . ALA B 1 97 ? -11.289 -19.438 -3.197 1 98.44 97 ALA B C 1
ATOM 2412 O O . ALA B 1 97 ? -11.594 -20.078 -4.203 1 98.44 97 ALA B O 1
ATOM 2413 N N . GLY B 1 98 ? -11.484 -18.188 -3.082 1 98.62 98 GLY B N 1
ATOM 2414 C CA . GLY B 1 98 ? -12.117 -17.422 -4.145 1 98.62 98 GLY B CA 1
ATOM 2415 C C . GLY B 1 98 ? -11.172 -17.062 -5.273 1 98.62 98 GLY B C 1
ATOM 2416 O O . GLY B 1 98 ? -11.602 -16.859 -6.41 1 98.62 98 GLY B O 1
ATOM 2417 N N . GLN B 1 99 ? -9.844 -17.016 -4.984 1 98.75 99 GLN B N 1
ATOM 2418 C CA . GLN B 1 99 ? -8.898 -16.484 -5.965 1 98.75 99 GLN B CA 1
ATOM 2419 C C . GLN B 1 99 ? -7.914 -17.562 -6.418 1 98.75 99 GLN B C 1
ATOM 2421 O O . GLN B 1 99 ? -7.062 -17.312 -7.277 1 98.75 99 GLN B O 1
ATOM 2426 N N . GLY B 1 100 ? -8.016 -18.75 -5.898 1 98.81 100 GLY B N 1
ATOM 2427 C CA . GLY B 1 100 ? -7.027 -19.781 -6.16 1 98.81 100 GLY B CA 1
ATOM 2428 C C . GLY B 1 100 ? -6.824 -20.047 -7.641 1 98.81 100 GLY B C 1
ATOM 2429 O O . GLY B 1 100 ? -5.691 -20.062 -8.125 1 98.81 100 GLY B O 1
ATOM 2430 N N . GLU B 1 101 ? -7.938 -20.156 -8.328 1 98.75 101 GLU B N 1
ATOM 2431 C CA . GLU B 1 101 ? -7.848 -20.391 -9.766 1 98.75 101 GLU B CA 1
ATOM 2432 C C . GLU B 1 101 ? -7.23 -19.203 -10.484 1 98.75 101 GLU B C 1
ATOM 2434 O O . GLU B 1 101 ? -6.402 -19.375 -11.383 1 98.75 101 GLU B O 1
ATOM 2439 N N . ASN B 1 102 ? -7.613 -18.047 -10.086 1 98.75 102 ASN B N 1
ATOM 2440 C CA . ASN B 1 102 ? -7.07 -16.828 -10.695 1 98.75 102 ASN B CA 1
ATOM 2441 C C . ASN B 1 102 ? -5.582 -16.672 -10.398 1 98.75 102 ASN B C 1
ATOM 2443 O O . ASN B 1 102 ? -4.832 -16.172 -11.234 1 98.75 102 ASN B O 1
ATOM 2447 N N . ILE B 1 103 ? -5.18 -17.062 -9.219 1 98.88 103 ILE B N 1
ATOM 2448 C CA . ILE B 1 103 ? -3.762 -17.016 -8.875 1 98.88 103 ILE B CA 1
ATOM 2449 C C . ILE B 1 103 ? -2.973 -17.875 -9.859 1 98.88 103 ILE B C 1
ATOM 2451 O O . ILE B 1 103 ? -1.964 -17.438 -10.414 1 98.88 103 ILE B O 1
ATOM 2455 N N . LEU B 1 104 ? -3.502 -19.062 -10.164 1 98.88 104 LEU B N 1
ATOM 2456 C CA . LEU B 1 104 ? -2.828 -19.969 -11.086 1 98.88 104 LEU B CA 1
ATOM 2457 C C . LEU B 1 104 ? -2.902 -19.438 -12.516 1 98.88 104 LEU B C 1
ATOM 2459 O O . LEU B 1 104 ? -1.915 -19.469 -13.25 1 98.88 104 LEU B O 1
ATOM 2463 N N . ARG B 1 105 ? -4.039 -18.922 -12.898 1 98.75 105 ARG B N 1
ATOM 2464 C CA . ARG B 1 105 ? -4.184 -18.344 -14.227 1 98.75 105 ARG B CA 1
ATOM 2465 C C . ARG B 1 105 ? -3.158 -17.25 -14.469 1 98.75 105 ARG B C 1
ATOM 2467 O O . ARG B 1 105 ? -2.479 -17.234 -15.492 1 98.75 105 ARG B O 1
ATOM 2474 N N . ASN B 1 106 ? -3.023 -16.375 -13.531 1 98.5 106 ASN B N 1
ATOM 2475 C CA . ASN B 1 106 ? -2.068 -15.281 -13.664 1 98.5 106 ASN B CA 1
ATOM 2476 C C . ASN B 1 106 ? -0.629 -15.781 -13.625 1 98.5 106 ASN B C 1
ATOM 2478 O O . ASN B 1 106 ? 0.236 -15.266 -14.328 1 98.5 106 ASN B O 1
ATOM 2482 N N . THR B 1 107 ? -0.413 -16.766 -12.812 1 98.81 107 THR B N 1
ATOM 2483 C CA . THR B 1 107 ? 0.91 -17.391 -12.766 1 98.81 107 THR B CA 1
ATOM 2484 C C . THR B 1 107 ? 1.296 -17.938 -14.133 1 98.81 107 THR B C 1
ATOM 2486 O O . THR B 1 107 ? 2.4 -17.688 -14.625 1 98.81 107 THR B O 1
ATOM 2489 N N . PHE B 1 108 ? 0.353 -18.609 -14.773 1 98.69 108 PHE B N 1
ATOM 2490 C CA . PHE B 1 108 ? 0.629 -19.172 -16.078 1 98.69 108 PHE B CA 1
ATOM 2491 C C . PHE B 1 108 ? 0.847 -18.078 -17.125 1 98.69 108 PHE B C 1
ATOM 2493 O O . PHE B 1 108 ? 1.702 -18.203 -18 1 98.69 108 PHE B O 1
ATOM 2500 N N . LEU B 1 109 ? 0.103 -17.062 -17.031 1 98.06 109 LEU B N 1
ATOM 2501 C CA . LEU B 1 109 ? 0.308 -15.938 -17.938 1 98.06 109 LEU B CA 1
ATOM 2502 C C . LEU B 1 109 ? 1.699 -15.344 -17.766 1 98.06 109 LEU B C 1
ATOM 2504 O O . LEU B 1 109 ? 2.361 -15 -18.75 1 98.06 109 LEU B O 1
ATOM 2508 N N . CYS B 1 110 ? 2.113 -15.227 -16.562 1 97.62 110 CYS B N 1
ATOM 2509 C CA . CYS B 1 110 ? 3.459 -14.734 -16.297 1 97.62 110 CYS B CA 1
ATOM 2510 C C . CYS B 1 110 ? 4.512 -15.641 -16.922 1 97.62 110 CYS B C 1
ATOM 2512 O O . CYS B 1 110 ? 5.441 -15.172 -17.578 1 97.62 110 CYS B O 1
ATOM 2514 N N . LEU B 1 11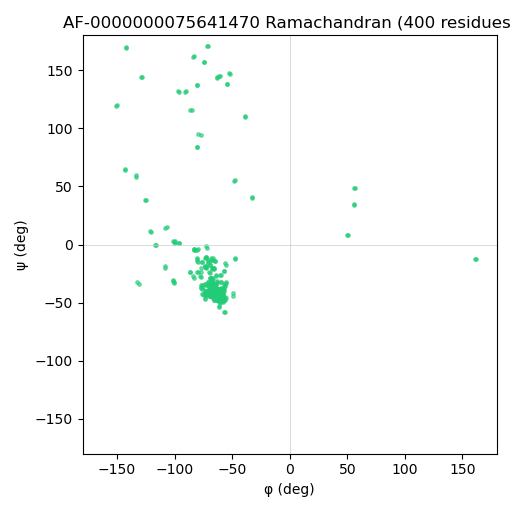1 ? 4.305 -16.891 -16.797 1 97.75 111 LEU B N 1
ATOM 2515 C CA . LEU B 1 111 ? 5.23 -17.859 -17.375 1 97.75 111 LEU B CA 1
ATOM 2516 C C . LEU B 1 111 ? 5.188 -17.797 -18.906 1 97.75 111 LEU B C 1
ATOM 2518 O O . LEU B 1 111 ? 6.199 -18.047 -19.562 1 97.75 111 LEU B O 1
ATOM 2522 N N . GLY B 1 112 ? 4.074 -17.453 -19.391 1 96.94 112 GLY B N 1
ATOM 2523 C CA . GLY B 1 112 ? 3.879 -17.406 -20.828 1 96.94 112 GLY B CA 1
ATOM 2524 C C . GLY B 1 112 ? 4.586 -16.234 -21.484 1 96.94 112 GLY B C 1
ATOM 2525 O O . GLY B 1 112 ? 4.766 -16.219 -22.719 1 96.94 112 GLY B O 1
ATOM 2526 N N . GLY B 1 113 ? 4.93 -15.164 -20.625 1 94.75 113 GLY B N 1
ATOM 2527 C CA . GLY B 1 113 ? 5.664 -14.109 -21.312 1 94.75 113 GLY B CA 1
ATOM 2528 C C . GLY B 1 113 ? 5.652 -12.797 -20.562 1 94.75 113 GLY B C 1
ATOM 2529 O O . GLY B 1 113 ? 6.41 -11.883 -20.891 1 94.75 113 GLY B O 1
ATOM 2530 N N . TYR B 1 114 ? 4.855 -12.633 -19.578 1 92.31 114 TYR B N 1
ATOM 2531 C CA . TYR B 1 114 ? 4.809 -11.375 -18.844 1 92.31 114 TYR B CA 1
ATOM 2532 C C . TYR B 1 114 ? 6.062 -11.188 -18 1 92.31 114 TYR B C 1
ATOM 2534 O O . TYR B 1 114 ? 6.578 -10.078 -17.875 1 92.31 114 TYR B O 1
ATOM 2542 N N . THR B 1 115 ? 6.543 -12.266 -17.484 1 94.94 115 THR B N 1
ATOM 2543 C CA . THR B 1 115 ? 7.703 -12.211 -16.594 1 94.94 115 THR B CA 1
ATOM 2544 C C . THR B 1 115 ? 8.984 -12.492 -17.375 1 94.94 115 THR B C 1
ATOM 2546 O O . THR B 1 115 ? 9.055 -13.453 -18.141 1 94.94 115 THR B O 1
ATOM 2549 N N . PRO B 1 116 ? 10.016 -11.578 -17.156 1 94.25 116 PRO B N 1
ATOM 2550 C CA . PRO B 1 116 ? 11.312 -11.922 -17.734 1 94.25 116 PRO B CA 1
ATOM 2551 C C . PRO B 1 116 ? 11.781 -13.328 -17.359 1 94.25 116 PRO B C 1
ATOM 2553 O O . PRO B 1 116 ? 11.578 -13.766 -16.234 1 94.25 116 PRO B O 1
ATOM 2556 N N . ARG B 1 117 ? 12.484 -13.914 -18.312 1 93.25 117 ARG B N 1
ATOM 2557 C CA . ARG B 1 117 ? 12.914 -15.297 -18.156 1 93.25 117 ARG B CA 1
ATOM 2558 C C . ARG B 1 117 ? 13.734 -15.477 -16.875 1 93.25 117 ARG B C 1
ATOM 2560 O O . ARG B 1 117 ? 13.641 -16.5 -16.203 1 93.25 117 ARG B O 1
ATOM 2567 N N . ALA B 1 118 ? 14.469 -14.453 -16.578 1 93.94 118 ALA B N 1
ATOM 2568 C CA . ALA B 1 118 ? 15.383 -14.5 -15.438 1 93.94 118 ALA B CA 1
ATOM 2569 C C . ALA B 1 118 ? 14.625 -14.586 -14.117 1 93.94 118 ALA B C 1
ATOM 2571 O O . ALA B 1 118 ? 15.203 -14.922 -13.078 1 93.94 118 ALA B O 1
ATOM 2572 N N . HIS B 1 119 ? 13.305 -14.359 -14.156 1 96 119 HIS B N 1
ATOM 2573 C CA . HIS B 1 119 ? 12.586 -14.25 -12.891 1 96 119 HIS B CA 1
ATOM 2574 C C . HIS B 1 119 ? 11.484 -15.297 -12.797 1 96 119 HIS B C 1
ATOM 2576 O O . HIS B 1 119 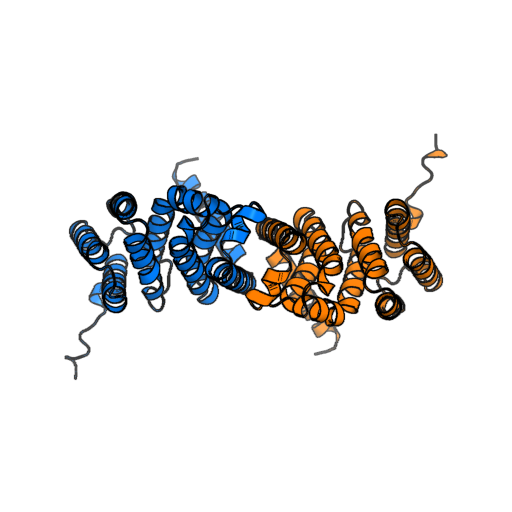? 10.688 -15.281 -11.852 1 96 119 HIS B O 1
ATOM 2582 N N . VAL B 1 120 ? 11.422 -16.266 -13.656 1 97.31 120 VAL B N 1
ATOM 2583 C CA . VAL B 1 120 ? 10.289 -17.188 -13.672 1 97.31 120 VAL B CA 1
ATOM 2584 C C . VAL B 1 120 ? 10.383 -18.141 -12.484 1 97.31 120 VAL B C 1
ATOM 2586 O O . VAL B 1 120 ? 9.359 -18.656 -12.016 1 97.31 120 VAL B O 1
ATOM 2589 N N . ASP B 1 121 ? 11.578 -18.281 -11.867 1 97.81 121 ASP B N 1
ATOM 2590 C CA . ASP B 1 121 ? 11.805 -19.234 -10.781 1 97.81 121 ASP B CA 1
ATOM 2591 C C . ASP B 1 121 ? 10.953 -18.891 -9.562 1 97.81 121 ASP B C 1
ATOM 2593 O O . ASP B 1 121 ? 10.562 -19.781 -8.805 1 97.81 121 ASP B O 1
ATOM 2597 N N . VAL B 1 122 ? 10.625 -17.656 -9.406 1 98.44 122 VAL B N 1
ATOM 2598 C CA . VAL B 1 122 ? 9.961 -17.219 -8.188 1 98.44 122 VAL B CA 1
ATOM 2599 C C . VAL B 1 122 ? 8.562 -17.844 -8.109 1 98.44 122 VAL B C 1
ATOM 2601 O O . VAL B 1 122 ? 8.016 -18.016 -7.02 1 98.44 122 VAL B O 1
ATOM 2604 N N . PHE B 1 123 ? 8.039 -18.266 -9.203 1 98.75 123 PHE B N 1
ATOM 2605 C CA . PHE B 1 123 ? 6.66 -18.734 -9.25 1 98.75 123 PHE B CA 1
ATOM 2606 C C . PHE B 1 123 ? 6.559 -20.172 -8.734 1 98.75 123 PHE B C 1
ATOM 2608 O O . PHE B 1 123 ? 5.469 -20.656 -8.43 1 98.75 123 PHE B O 1
ATOM 2615 N N . ALA B 1 124 ? 7.688 -20.859 -8.617 1 98.81 124 ALA B N 1
ATOM 2616 C CA . ALA B 1 124 ? 7.699 -22.203 -8.047 1 98.81 124 ALA B CA 1
ATOM 2617 C C . ALA B 1 124 ? 7.074 -22.219 -6.652 1 98.81 124 ALA B C 1
ATOM 2619 O O . ALA B 1 124 ? 6.387 -23.172 -6.281 1 98.81 124 ALA B O 1
ATOM 2620 N N . ASP B 1 125 ? 7.25 -21.141 -5.977 1 98.75 125 ASP B N 1
ATOM 2621 C CA . ASP B 1 125 ? 6.801 -21.047 -4.594 1 98.75 125 ASP B CA 1
ATOM 2622 C C . ASP B 1 125 ? 5.273 -21.062 -4.508 1 98.75 125 ASP B C 1
ATOM 2624 O O . ASP B 1 125 ? 4.707 -21.578 -3.537 1 98.75 125 ASP B O 1
ATOM 2628 N N . ILE B 1 126 ? 4.598 -20.578 -5.512 1 98.88 126 ILE B N 1
ATOM 2629 C CA . ILE B 1 126 ? 3.137 -20.578 -5.535 1 98.88 126 ILE B CA 1
ATOM 2630 C C . ILE B 1 126 ? 2.621 -22 -5.68 1 98.88 126 ILE B C 1
ATOM 2632 O O . ILE B 1 126 ? 1.709 -22.422 -4.961 1 98.88 126 ILE B O 1
ATOM 2636 N N . PHE B 1 127 ? 3.244 -22.75 -6.566 1 98.81 127 PHE B N 1
ATOM 2637 C CA . PHE B 1 127 ? 2.85 -24.141 -6.773 1 98.81 127 PHE B CA 1
ATOM 2638 C C . PHE B 1 127 ? 3.064 -24.953 -5.508 1 98.81 127 PHE B C 1
ATOM 2640 O O . PHE B 1 127 ? 2.193 -25.734 -5.109 1 98.81 127 PHE B O 1
ATOM 2647 N N . LEU B 1 128 ? 4.188 -24.734 -4.891 1 98.81 128 LEU B N 1
ATOM 2648 C CA . LEU B 1 128 ? 4.5 -25.469 -3.672 1 98.81 128 LEU B CA 1
ATOM 2649 C C . LEU B 1 128 ? 3.533 -25.109 -2.551 1 98.81 128 LEU B C 1
ATOM 2651 O O . LEU B 1 128 ? 3.057 -25.984 -1.826 1 98.81 128 LEU B O 1
ATOM 2655 N N . ALA B 1 129 ? 3.195 -23.859 -2.412 1 98.75 129 ALA B N 1
ATOM 2656 C CA . ALA B 1 129 ? 2.299 -23.391 -1.356 1 98.75 129 ALA B CA 1
ATOM 2657 C C . ALA B 1 129 ? 0.898 -23.969 -1.529 1 98.75 129 ALA B C 1
ATOM 2659 O O . ALA B 1 129 ? 0.291 -24.453 -0.565 1 98.75 129 ALA B O 1
ATOM 2660 N N . LEU B 1 130 ? 0.442 -23.953 -2.74 1 98.81 130 LEU B N 1
ATOM 2661 C CA . LEU B 1 130 ? -0.885 -24.484 -3.02 1 98.81 130 LEU B CA 1
ATOM 2662 C C . LEU B 1 130 ? -0.919 -25.984 -2.791 1 98.81 130 LEU B C 1
ATOM 2664 O O . LEU B 1 130 ? -1.894 -26.516 -2.25 1 98.81 130 LEU B O 1
ATOM 2668 N N . ASN B 1 131 ? 0.122 -26.594 -3.227 1 98.5 131 ASN B N 1
ATOM 2669 C CA . ASN B 1 131 ? 0.201 -28.047 -3.057 1 98.5 131 ASN B CA 1
ATOM 2670 C C . ASN B 1 131 ? 0.211 -28.438 -1.581 1 98.5 131 ASN B C 1
ATOM 2672 O O . ASN B 1 131 ? -0.381 -29.453 -1.198 1 98.5 131 ASN B O 1
ATOM 2676 N N . TYR B 1 132 ? 0.84 -27.703 -0.832 1 97.75 132 TYR B N 1
ATOM 2677 C CA . TYR B 1 132 ? 0.995 -27.969 0.592 1 97.75 132 TYR B CA 1
ATOM 2678 C C . TYR B 1 132 ? -0.286 -27.641 1.353 1 97.75 132 TYR B C 1
ATOM 2680 O O . TYR B 1 132 ? -0.745 -28.438 2.176 1 97.75 132 TYR B O 1
ATOM 2688 N N . LYS B 1 133 ? -0.967 -26.562 1.084 1 98.06 133 LYS B N 1
ATOM 2689 C CA . LYS B 1 133 ? -2.037 -26.062 1.94 1 98.06 133 LYS B CA 1
ATOM 2690 C C . LYS B 1 133 ? -3.408 -26.422 1.37 1 98.06 133 LYS B C 1
ATOM 2692 O O . LYS B 1 133 ? -4.375 -26.578 2.119 1 98.06 133 LYS B O 1
ATOM 2697 N N . TYR B 1 134 ? -3.463 -26.5 0.037 1 98.19 134 TYR B N 1
ATOM 2698 C CA . TYR B 1 134 ? -4.742 -26.719 -0.625 1 98.19 134 TYR B CA 1
ATOM 2699 C C . TYR B 1 134 ? -4.621 -27.812 -1.688 1 98.19 134 TYR B C 1
ATOM 2701 O O . TYR B 1 134 ? -5.035 -27.609 -2.834 1 98.19 134 TYR B O 1
ATOM 2709 N N . PRO B 1 135 ? -4.219 -29.016 -1.359 1 98 135 PRO B N 1
ATOM 2710 C CA . PRO B 1 135 ? -3.922 -30.031 -2.373 1 98 135 PRO B CA 1
ATOM 2711 C C . PRO B 1 135 ? -5.141 -30.391 -3.225 1 98 135 PRO B C 1
ATOM 2713 O O . PRO B 1 135 ? -5.031 -30.484 -4.449 1 98 135 PRO B O 1
ATOM 2716 N N . SER B 1 136 ? -6.289 -30.562 -2.625 1 98.31 136 SER B N 1
ATOM 2717 C CA . SER B 1 136 ? -7.48 -30.938 -3.377 1 98.31 136 SER B CA 1
ATOM 2718 C C . SER B 1 136 ? -7.93 -29.812 -4.297 1 98.31 136 SER B C 1
ATOM 2720 O O . SER B 1 136 ? -8.289 -30.047 -5.453 1 98.31 136 SER B O 1
ATOM 2722 N N . ASP B 1 137 ? -7.957 -28.594 -3.777 1 98.56 137 ASP B N 1
ATOM 2723 C CA . ASP B 1 137 ? -8.344 -27.438 -4.574 1 98.56 137 ASP B CA 1
ATOM 2724 C C . ASP B 1 137 ? -7.34 -27.172 -5.691 1 98.56 137 ASP B C 1
ATOM 2726 O O . ASP B 1 137 ? -7.719 -26.797 -6.797 1 98.56 137 ASP B O 1
ATOM 2730 N N . TYR B 1 138 ? -6.113 -27.406 -5.34 1 98.56 138 TYR B N 1
ATOM 2731 C CA . TYR B 1 138 ? -5.027 -27.219 -6.293 1 98.56 138 TYR B CA 1
ATOM 2732 C C . TYR B 1 138 ? -5.219 -28.094 -7.523 1 98.56 138 TYR B C 1
ATOM 2734 O O . TYR B 1 138 ? -5.086 -27.625 -8.656 1 98.56 138 TYR B O 1
ATOM 2742 N N . VAL B 1 139 ? -5.551 -29.297 -7.359 1 98.56 139 VAL B N 1
ATOM 2743 C CA . VAL B 1 139 ? -5.805 -30.219 -8.453 1 98.56 139 VAL B CA 1
ATOM 2744 C C . VAL B 1 139 ? -6.938 -29.688 -9.328 1 98.56 139 VAL B C 1
ATOM 2746 O O . VAL B 1 139 ? -6.887 -29.812 -10.555 1 98.56 139 VAL B O 1
ATOM 2749 N N . ARG B 1 140 ? -7.887 -29.141 -8.734 1 98.62 140 ARG B N 1
ATOM 2750 C CA . ARG B 1 140 ? -9.031 -28.594 -9.461 1 98.62 140 ARG B CA 1
ATOM 2751 C C . ARG B 1 140 ? -8.664 -27.297 -10.172 1 98.62 140 ARG B C 1
ATOM 2753 O O . ARG B 1 140 ? -8.992 -27.109 -11.344 1 98.62 140 ARG B O 1
ATOM 2760 N N . TRP B 1 141 ? -7.98 -26.375 -9.484 1 98.88 141 TRP B N 1
ATOM 2761 C CA . TRP B 1 141 ? -7.676 -25.047 -9.992 1 98.88 141 TRP B CA 1
ATOM 2762 C C . TRP B 1 141 ? -6.703 -25.109 -11.164 1 98.88 141 TRP B C 1
ATOM 2764 O O . TRP B 1 141 ? -6.812 -24.344 -12.117 1 98.88 141 TRP B O 1
ATOM 2774 N N . ILE B 1 142 ? -5.77 -25.969 -11.156 1 98.81 142 ILE B N 1
ATOM 2775 C CA . ILE B 1 142 ? -4.676 -26 -12.125 1 98.81 142 ILE B CA 1
ATOM 2776 C C . ILE B 1 142 ? -5.207 -26.391 -13.5 1 98.81 142 ILE B C 1
ATOM 2778 O O . ILE B 1 142 ? -4.527 -26.203 -14.508 1 98.81 142 ILE B O 1
ATOM 2782 N N . LYS B 1 143 ? -6.402 -26.891 -13.555 1 98.31 143 LYS B N 1
ATOM 2783 C CA . LYS B 1 143 ? -7.039 -27.312 -14.797 1 98.31 143 LYS B CA 1
ATOM 2784 C C . LYS B 1 143 ? -7.27 -26.109 -15.727 1 98.31 143 LYS B C 1
ATOM 2786 O O . LYS B 1 143 ? -7.516 -26.297 -16.922 1 98.31 143 LYS B O 1
ATOM 2791 N N . VAL B 1 144 ? -7.156 -24.953 -15.188 1 98.5 144 VAL B N 1
ATOM 2792 C CA . VAL B 1 144 ? -7.262 -23.75 -16 1 98.5 144 VAL B CA 1
ATOM 2793 C C . VAL B 1 144 ? -6.23 -23.781 -17.125 1 98.5 144 VAL B C 1
ATOM 2795 O O . VAL B 1 144 ? -6.441 -23.203 -18.188 1 98.5 144 VAL B O 1
ATOM 2798 N N . LEU B 1 145 ? -5.191 -24.547 -16.938 1 98.56 145 LEU B N 1
ATOM 2799 C CA . LEU B 1 145 ? -4.125 -24.641 -17.938 1 98.56 145 LEU B CA 1
ATOM 2800 C C . LEU B 1 145 ? -4.598 -25.406 -19.172 1 98.56 145 LEU B C 1
ATOM 2802 O O . LEU B 1 145 ? -3.975 -25.328 -20.234 1 98.56 145 LEU B O 1
ATOM 2806 N N . GLU B 1 146 ? -5.66 -26.094 -19.078 1 97.62 146 GLU B N 1
ATOM 2807 C CA . GLU B 1 146 ? -6.133 -26.938 -20.172 1 97.62 146 GLU B CA 1
ATOM 2808 C C . GLU B 1 146 ? -6.785 -26.109 -21.281 1 97.62 146 GLU B C 1
ATOM 2810 O O . GLU B 1 146 ? -7.008 -26.609 -22.391 1 97.62 146 GLU B O 1
ATOM 2815 N N . LYS B 1 147 ? -7.082 -24.891 -20.953 1 97.69 147 LYS B N 1
ATOM 2816 C CA . LYS B 1 147 ? -7.711 -24.031 -21.953 1 97.69 147 LYS B CA 1
ATOM 2817 C C . LYS B 1 147 ? -6.879 -23.969 -23.234 1 97.69 147 LYS B C 1
ATOM 2819 O O . LYS B 1 147 ? -5.648 -23.891 -23.172 1 97.69 147 LYS B O 1
ATOM 2824 N N . PRO B 1 148 ? -7.523 -24.016 -24.406 1 96.25 148 PRO B N 1
ATOM 2825 C CA . PRO B 1 148 ? -6.777 -23.922 -25.656 1 96.25 148 PRO B CA 1
ATOM 2826 C C . PRO B 1 148 ? -6 -22.625 -25.797 1 96.25 148 PRO B C 1
ATOM 2828 O O . PRO B 1 148 ? -6.488 -21.562 -25.391 1 96.25 148 PRO B O 1
ATOM 2831 N N . ASN B 1 149 ? -4.797 -22.688 -26.438 1 95.81 149 ASN B N 1
ATOM 2832 C CA . ASN B 1 149 ? -3.943 -21.531 -26.719 1 95.81 149 ASN B CA 1
ATOM 2833 C C . ASN B 1 149 ? -3.609 -20.766 -25.453 1 95.81 149 ASN B C 1
ATOM 2835 O O . ASN B 1 149 ? -3.533 -19.531 -25.469 1 95.81 149 ASN B O 1
ATOM 2839 N N . PHE B 1 150 ? -3.494 -21.5 -24.469 1 97.69 150 PHE B N 1
ATOM 2840 C CA . PHE B 1 150 ? -3.176 -20.906 -23.172 1 97.69 150 PHE B CA 1
ATOM 2841 C C . PHE B 1 150 ? -1.983 -21.625 -22.531 1 97.69 150 PHE B C 1
ATOM 2843 O O . PHE B 1 150 ? -1.875 -22.844 -22.594 1 97.69 150 PHE B O 1
ATOM 2850 N N . PRO B 1 151 ? -1.09 -20.922 -21.812 1 97.69 151 PRO B N 1
ATOM 2851 C CA . PRO B 1 151 ? -1.011 -19.453 -21.797 1 97.69 151 PRO B CA 1
ATOM 2852 C C . PRO B 1 151 ? -0.568 -18.891 -23.141 1 97.69 151 PRO B C 1
ATOM 2854 O O . PRO B 1 151 ? -0.689 -17.688 -23.375 1 97.69 151 PRO B O 1
ATOM 2857 N N . THR B 1 152 ? -0.081 -19.703 -24 1 96.44 152 THR B N 1
ATOM 2858 C CA . THR B 1 152 ? 0.248 -19.328 -25.359 1 96.44 152 THR B CA 1
ATOM 2859 C C . THR B 1 152 ? -0.089 -20.453 -26.344 1 96.44 152 THR B C 1
ATOM 2861 O O . THR B 1 152 ? -0.339 -21.578 -25.922 1 96.44 152 THR B O 1
ATOM 2864 N N . PHE B 1 153 ? -0.027 -20.078 -27.625 1 94.62 153 PHE B N 1
ATOM 2865 C CA . PHE B 1 153 ? -0.332 -21.078 -28.656 1 94.62 153 PHE B CA 1
ATOM 2866 C C . PHE B 1 153 ? 0.868 -21.984 -28.906 1 94.62 153 PHE B C 1
ATOM 2868 O O . PHE B 1 153 ? 0.747 -23.016 -29.562 1 94.62 153 PHE B O 1
ATOM 2875 N N . PHE B 1 154 ? 1.98 -21.75 -28.297 1 94.69 154 PHE B N 1
ATOM 2876 C CA . PHE B 1 154 ? 3.207 -22.5 -28.531 1 94.69 154 PHE B CA 1
ATOM 2877 C C . PHE B 1 154 ? 3.227 -23.781 -27.703 1 94.69 154 PHE B C 1
ATOM 2879 O O . PHE B 1 154 ? 3.9 -24.75 -28.062 1 94.69 154 PHE B O 1
ATOM 2886 N N . VAL B 1 155 ? 2.545 -23.797 -26.578 1 96.88 155 VAL B N 1
ATOM 2887 C CA . VAL B 1 155 ? 2.645 -24.938 -25.672 1 96.88 155 VAL B CA 1
ATOM 2888 C C . VAL B 1 155 ? 1.563 -25.953 -26.016 1 96.88 155 VAL B C 1
ATOM 2890 O O . VAL B 1 155 ? 0.385 -25.609 -26.141 1 96.88 155 VAL B O 1
ATOM 2893 N N . SER B 1 156 ? 2.021 -27.234 -26.141 1 95.62 156 SER B N 1
ATOM 2894 C CA . SER B 1 156 ? 1.105 -28.297 -26.531 1 95.62 156 SER B CA 1
ATOM 2895 C C . SER B 1 156 ? 0.322 -28.828 -25.344 1 95.62 156 SER B C 1
ATOM 2897 O O . SER B 1 156 ? 0.725 -28.625 -24.188 1 95.62 156 SER B O 1
ATOM 2899 N N . GLN B 1 157 ? -0.756 -29.5 -25.672 1 97.19 157 GLN B N 1
ATOM 2900 C CA . GLN B 1 157 ? -1.544 -30.141 -24.625 1 97.19 157 GLN B CA 1
ATOM 2901 C C . GLN B 1 157 ? -0.722 -31.188 -23.875 1 97.19 157 GLN B C 1
ATOM 2903 O O . GLN B 1 157 ? -0.852 -31.328 -22.656 1 97.19 157 GLN B O 1
ATOM 2908 N N . ALA B 1 158 ? 0.081 -31.922 -24.578 1 97.25 158 ALA B N 1
ATOM 2909 C CA . ALA B 1 158 ? 0.939 -32.938 -23.969 1 97.25 158 ALA B CA 1
ATOM 2910 C C . ALA B 1 158 ? 1.917 -32.281 -22.984 1 97.25 158 ALA B C 1
ATOM 2912 O O . ALA B 1 158 ? 2.15 -32.812 -21.891 1 97.25 158 ALA B O 1
ATOM 2913 N N . ASP B 1 159 ? 2.518 -31.141 -23.375 1 97.06 159 ASP B N 1
ATOM 2914 C CA . ASP B 1 159 ? 3.434 -30.422 -22.5 1 97.06 159 ASP B CA 1
ATOM 2915 C C . ASP B 1 159 ? 2.715 -29.922 -21.25 1 97.06 159 ASP B C 1
ATOM 2917 O O . ASP B 1 159 ? 3.268 -29.953 -20.141 1 97.06 159 ASP B O 1
ATOM 2921 N N . LYS B 1 160 ? 1.509 -29.438 -21.453 1 98.44 160 LYS B N 1
ATOM 2922 C CA . LYS B 1 160 ? 0.706 -28.969 -20.312 1 98.44 160 LYS B CA 1
ATOM 2923 C C . LYS B 1 160 ? 0.441 -30.094 -19.328 1 98.44 160 LYS B C 1
ATOM 2925 O O . LYS B 1 160 ? 0.604 -29.922 -18.125 1 98.44 160 LYS B O 1
ATOM 2930 N N . GLU B 1 161 ? 0.025 -31.219 -19.859 1 98.19 161 GLU B N 1
ATOM 2931 C CA . GLU B 1 161 ? -0.288 -32.375 -19.016 1 98.19 161 GLU B CA 1
ATOM 2932 C C . GLU B 1 161 ? 0.945 -32.844 -18.266 1 98.19 161 GLU B C 1
ATOM 2934 O O . GLU B 1 161 ? 0.855 -33.188 -17.078 1 98.19 161 GLU B O 1
ATOM 2939 N N . GLN B 1 162 ? 2.02 -32.844 -18.906 1 98.12 162 GLN B N 1
ATOM 2940 C CA . GLN B 1 162 ? 3.268 -33.25 -18.266 1 98.12 162 GLN B CA 1
ATOM 2941 C C . GLN B 1 162 ? 3.65 -32.281 -17.141 1 98.12 162 GLN B C 1
ATOM 2943 O O . GLN B 1 162 ? 4.062 -32.719 -16.062 1 98.12 162 GLN B O 1
ATOM 2948 N N . PHE B 1 163 ? 3.553 -31.031 -17.438 1 98.56 163 PHE B N 1
ATOM 2949 C CA . PHE B 1 163 ? 3.867 -30.031 -16.422 1 98.56 163 PHE B CA 1
ATOM 2950 C C . PHE B 1 163 ? 2.992 -30.203 -15.195 1 98.56 163 PHE B C 1
ATOM 2952 O O . PHE B 1 163 ? 3.492 -30.203 -14.07 1 98.56 163 PHE B O 1
ATOM 2959 N N . VAL B 1 164 ? 1.688 -30.328 -15.414 1 98.75 164 VAL B N 1
ATOM 2960 C CA . VAL B 1 164 ? 0.725 -30.469 -14.32 1 98.75 164 VAL B CA 1
ATOM 2961 C C . VAL B 1 164 ? 1.073 -31.688 -13.477 1 98.75 164 VAL B C 1
ATOM 2963 O O . VAL B 1 164 ? 1.101 -31.594 -12.242 1 98.75 164 VAL B O 1
ATOM 2966 N N . LYS B 1 165 ? 1.352 -32.781 -14.125 1 98.31 165 LYS B N 1
ATOM 2967 C CA . LYS B 1 165 ? 1.717 -34 -13.414 1 98.31 165 LYS B CA 1
ATOM 2968 C C . LYS B 1 165 ? 2.943 -33.781 -12.539 1 98.31 165 LYS B C 1
ATOM 2970 O O . LYS B 1 165 ? 2.973 -34.219 -11.383 1 98.31 165 LYS B O 1
ATOM 2975 N N . LYS B 1 166 ? 3.896 -33.125 -13.023 1 98.31 166 LYS B N 1
ATOM 2976 C CA . LYS B 1 166 ? 5.168 -32.938 -12.336 1 98.31 166 LYS B CA 1
ATOM 2977 C C . LYS B 1 166 ? 4.996 -32.031 -11.133 1 98.31 166 LYS B C 1
ATOM 2979 O O . LYS B 1 166 ? 5.52 -32.312 -10.047 1 98.31 166 LYS B O 1
ATOM 2984 N N . VAL B 1 167 ? 4.266 -30.922 -11.258 1 98.44 167 VAL B N 1
ATOM 2985 C CA . VAL B 1 167 ? 4.18 -29.953 -10.172 1 98.44 167 VAL B CA 1
ATOM 2986 C C . VAL B 1 167 ? 3.229 -30.469 -9.094 1 98.44 167 VAL B C 1
ATOM 2988 O O . VAL B 1 167 ? 3.381 -30.141 -7.914 1 98.44 167 VAL B O 1
ATOM 2991 N N . LEU B 1 168 ? 2.248 -31.297 -9.469 1 98.25 168 LEU B N 1
ATOM 2992 C CA . LEU B 1 168 ? 1.353 -31.891 -8.477 1 98.25 168 LEU B CA 1
ATOM 2993 C C . LEU B 1 168 ? 2.08 -32.938 -7.645 1 98.25 168 LEU B C 1
ATOM 2995 O O . LEU B 1 168 ? 1.784 -33.125 -6.461 1 98.25 168 LEU B O 1
ATOM 2999 N N . LYS B 1 169 ? 3 -33.594 -8.227 1 97.38 169 LYS B N 1
ATOM 3000 C CA . LYS B 1 169 ? 3.727 -34.656 -7.566 1 97.38 169 LYS B CA 1
ATOM 3001 C C . LYS B 1 169 ? 4.75 -34.125 -6.574 1 97.38 169 LYS B C 1
ATOM 3003 O O . LYS B 1 169 ? 4.969 -34.719 -5.512 1 97.38 169 LYS B O 1
ATOM 3008 N N . GLU B 1 170 ? 5.371 -33.031 -6.91 1 94.75 170 GLU B N 1
ATOM 3009 C CA . GLU B 1 170 ? 6.453 -32.5 -6.094 1 94.75 170 GLU B CA 1
ATOM 3010 C C . GLU B 1 170 ? 5.91 -31.594 -4.988 1 94.75 170 GLU B C 1
ATOM 3012 O O . GLU B 1 170 ? 5.508 -30.469 -5.246 1 94.75 170 GLU B O 1
ATOM 3017 N N . LYS B 1 171 ? 6.117 -32.031 -3.773 1 93.19 171 LYS B N 1
ATOM 3018 C CA . LYS B 1 171 ? 5.473 -31.328 -2.668 1 93.19 171 LYS B CA 1
ATOM 3019 C C . LYS B 1 171 ? 6.488 -30.547 -1.852 1 93.19 171 LYS B C 1
ATOM 3021 O O . LYS B 1 171 ? 6.121 -29.594 -1.141 1 93.19 171 LYS B O 1
ATOM 3026 N N . VAL B 1 172 ? 7.789 -30.875 -1.974 1 94.56 172 VAL B N 1
ATOM 3027 C CA . VAL B 1 172 ? 8.727 -30.312 -1.015 1 94.56 172 VAL B CA 1
ATOM 3028 C C . VAL B 1 172 ? 9.945 -29.75 -1.753 1 94.56 172 VAL B C 1
ATOM 3030 O O . VAL B 1 172 ? 10.516 -28.734 -1.339 1 94.56 172 VAL B O 1
ATOM 3033 N N . ASN B 1 173 ? 10.297 -30.406 -2.904 1 96.81 173 ASN B N 1
ATOM 3034 C CA . ASN B 1 173 ? 11.547 -30.062 -3.59 1 96.81 173 ASN B CA 1
ATOM 3035 C C . ASN B 1 173 ? 11.398 -28.797 -4.422 1 96.81 173 ASN B C 1
ATOM 3037 O O . ASN B 1 173 ? 11.094 -28.859 -5.617 1 96.81 173 ASN B O 1
ATOM 3041 N N . ARG B 1 174 ? 11.75 -27.703 -3.887 1 97.81 174 ARG B N 1
ATOM 3042 C CA . ARG B 1 174 ? 11.609 -26.391 -4.52 1 97.81 174 ARG B CA 1
ATOM 3043 C C . ARG B 1 174 ? 12.469 -26.297 -5.777 1 97.81 174 ARG B C 1
ATOM 3045 O O . ARG B 1 174 ? 12.023 -25.766 -6.797 1 97.81 174 ARG B O 1
ATOM 3052 N N . ARG B 1 175 ? 13.703 -26.797 -5.684 1 97.88 175 ARG B N 1
ATOM 3053 C CA . ARG B 1 175 ? 14.617 -26.75 -6.816 1 97.88 175 ARG B CA 1
ATOM 3054 C C . ARG B 1 175 ? 14.047 -27.5 -8.016 1 97.88 175 ARG B C 1
ATOM 3056 O O . ARG B 1 175 ? 14.125 -27.016 -9.148 1 97.88 175 ARG B O 1
ATOM 3063 N N . LEU B 1 176 ? 13.5 -28.609 -7.73 1 98.31 176 LEU B N 1
ATOM 3064 C CA . LEU B 1 176 ? 12.906 -29.406 -8.797 1 98.31 176 LEU B CA 1
ATOM 3065 C C . LEU B 1 176 ? 11.703 -28.703 -9.414 1 98.31 176 LEU B C 1
ATOM 3067 O O . LEU B 1 176 ? 11.539 -28.703 -10.633 1 98.31 176 LEU B O 1
ATOM 3071 N N . VAL B 1 177 ? 10.859 -28.109 -8.617 1 98.62 177 VAL B N 1
ATOM 3072 C CA . VAL B 1 177 ? 9.719 -27.359 -9.133 1 98.62 177 VAL B CA 1
ATOM 3073 C C . VAL B 1 177 ? 10.203 -26.156 -9.953 1 98.62 177 VAL B C 1
ATOM 3075 O O . VAL B 1 177 ? 9.625 -25.828 -10.992 1 98.62 177 VAL B O 1
ATOM 3078 N N . GLN B 1 178 ? 11.266 -25.484 -9.523 1 98.44 178 GLN B N 1
ATOM 3079 C CA . GLN B 1 178 ? 11.859 -24.406 -10.305 1 98.44 178 GLN B CA 1
ATOM 3080 C C . GLN B 1 178 ? 12.297 -24.891 -11.68 1 98.44 178 GLN B C 1
ATOM 3082 O O . GLN B 1 178 ? 12.109 -24.203 -12.68 1 98.44 178 GLN B O 1
ATOM 3087 N N . GLU B 1 179 ? 12.828 -26.078 -11.711 1 98.06 179 GLU B N 1
ATOM 3088 C CA . GLU B 1 179 ? 13.234 -26.672 -12.984 1 98.06 179 GLU B CA 1
ATOM 3089 C C . GLU B 1 179 ? 12.031 -26.891 -13.898 1 98.06 179 GLU B C 1
ATOM 3091 O O . GLU B 1 179 ? 12.078 -26.578 -15.086 1 98.06 179 GLU B O 1
ATOM 3096 N N . HIS B 1 180 ? 11.008 -27.453 -13.359 1 98.25 180 HIS B N 1
ATOM 3097 C CA . HIS B 1 180 ? 9.789 -27.672 -14.133 1 98.25 180 HIS B CA 1
ATOM 3098 C C . HIS B 1 180 ? 9.219 -26.359 -14.648 1 98.25 180 HIS B C 1
ATOM 3100 O O . HIS B 1 180 ? 8.773 -26.281 -15.797 1 98.25 180 HIS B O 1
ATOM 3106 N N . VAL B 1 181 ? 9.258 -25.328 -13.844 1 98.44 181 VAL B N 1
ATOM 3107 C CA . VAL B 1 181 ? 8.719 -24 -14.18 1 98.44 181 VAL B CA 1
ATOM 3108 C C . VAL B 1 181 ? 9.539 -23.391 -15.312 1 98.44 181 VAL B C 1
ATOM 3110 O O . VAL B 1 181 ? 8.984 -22.844 -16.266 1 98.44 181 VAL B O 1
ATOM 3113 N N . ARG B 1 182 ? 10.82 -23.5 -15.234 1 97.5 182 ARG B N 1
ATOM 3114 C CA . ARG B 1 182 ? 11.695 -22.953 -16.281 1 97.5 182 ARG B CA 1
ATOM 3115 C C . ARG B 1 182 ? 11.438 -23.641 -17.609 1 97.5 182 ARG B C 1
ATOM 3117 O O . ARG B 1 182 ? 11.344 -22.969 -18.641 1 97.5 182 ARG B O 1
ATOM 3124 N N . LYS B 1 183 ? 11.398 -24.906 -17.578 1 97 183 LYS B N 1
ATOM 3125 C CA . LYS B 1 183 ? 11.164 -25.672 -18.797 1 97 183 LYS B CA 1
ATOM 3126 C C . LYS B 1 183 ? 9.812 -25.312 -19.422 1 97 183 LYS B C 1
ATOM 3128 O O . LYS B 1 183 ? 9.703 -25.125 -20.625 1 97 183 LYS B O 1
ATOM 3133 N N . PHE B 1 184 ? 8.852 -25.234 -18.594 1 98 184 PHE B N 1
ATOM 3134 C CA . PHE B 1 184 ? 7.516 -24.906 -19.078 1 98 184 PHE B CA 1
ATOM 3135 C C . PHE B 1 184 ? 7.484 -23.5 -19.672 1 98 184 PHE B C 1
ATOM 3137 O O . PHE B 1 184 ? 6.883 -23.297 -20.734 1 98 184 PHE B O 1
ATOM 3144 N N . ALA B 1 185 ? 8.094 -22.594 -19 1 97.62 185 ALA B N 1
ATOM 3145 C CA . ALA B 1 185 ? 8.164 -21.234 -19.531 1 97.62 185 ALA B CA 1
ATOM 3146 C C . ALA B 1 185 ? 8.836 -21.203 -20.891 1 97.62 185 ALA B C 1
ATOM 3148 O O . ALA B 1 185 ? 8.391 -20.5 -21.797 1 97.62 185 ALA B O 1
ATOM 3149 N N . ALA B 1 186 ? 9.891 -21.938 -21.031 1 95.94 186 ALA B N 1
ATOM 3150 C CA . ALA B 1 186 ? 10.586 -2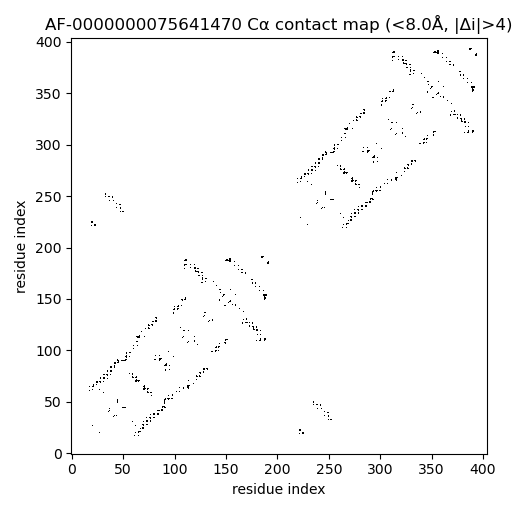2.016 -22.312 1 95.94 186 ALA B CA 1
ATOM 3151 C C . ALA B 1 186 ? 9.672 -22.562 -23.406 1 95.94 186 ALA B C 1
ATOM 3153 O O . ALA B 1 186 ? 9.68 -22.062 -24.531 1 95.94 186 ALA B O 1
ATOM 3154 N N . GLN B 1 187 ? 8.914 -23.547 -23.062 1 96.12 187 GLN B N 1
ATOM 3155 C CA . GLN B 1 187 ? 7.965 -24.141 -24 1 96.12 187 GLN B CA 1
ATOM 3156 C C . GLN B 1 187 ? 6.895 -23.141 -24.422 1 96.12 187 GLN B C 1
ATOM 3158 O O . GLN B 1 187 ? 6.492 -23.094 -25.578 1 96.12 187 GLN B O 1
ATOM 3163 N N . CYS B 1 188 ? 6.484 -22.328 -23.484 1 96.69 188 CYS B N 1
ATOM 3164 C CA . CYS B 1 188 ? 5.438 -21.359 -23.734 1 96.69 188 CYS B CA 1
ATOM 3165 C C . CYS B 1 188 ? 5.938 -20.25 -24.656 1 96.69 188 CYS B C 1
ATOM 3167 O O . CYS B 1 188 ? 5.145 -19.594 -25.344 1 96.69 188 CYS B O 1
ATOM 3169 N N . ARG B 1 189 ? 7.176 -20.062 -24.688 1 93.06 189 ARG B N 1
ATOM 3170 C CA . ARG B 1 189 ? 7.75 -18.922 -25.375 1 93.06 189 ARG B CA 1
ATOM 3171 C C . ARG B 1 189 ? 8.453 -19.344 -26.656 1 93.06 189 ARG B C 1
ATOM 3173 O O . ARG B 1 189 ? 9.164 -18.562 -27.281 1 93.06 189 ARG B O 1
ATOM 3180 N N . ASN B 1 190 ? 8.195 -20.469 -27.031 1 84.44 190 ASN B N 1
ATOM 3181 C CA . ASN B 1 190 ? 8.82 -21.062 -28.219 1 84.44 190 ASN B CA 1
ATOM 3182 C C . ASN B 1 190 ? 10.344 -20.922 -28.156 1 84.44 190 ASN B C 1
ATOM 3184 O O . ASN B 1 190 ? 10.984 -20.688 -29.188 1 84.44 190 ASN B O 1
ATOM 3188 N N . ALA B 1 191 ? 10.875 -20.5 -27.125 1 63.78 191 ALA B N 1
ATOM 3189 C CA . ALA B 1 191 ? 12.312 -20.344 -26.938 1 63.78 191 ALA B CA 1
ATOM 3190 C C . ALA B 1 191 ? 12.992 -21.703 -26.781 1 63.78 191 ALA B C 1
ATOM 3192 O O . ALA B 1 191 ? 14.18 -21.766 -26.453 1 63.78 191 ALA B O 1
ATOM 3193 N N . VAL B 1 192 ? 12.305 -22.703 -26.797 1 54.34 192 VAL B N 1
ATOM 3194 C CA . VAL B 1 192 ? 12.945 -24 -26.625 1 54.34 192 VAL B CA 1
ATOM 3195 C C . VAL B 1 192 ? 14.141 -24.109 -27.578 1 54.34 192 VAL B C 1
ATOM 3197 O O . VAL B 1 192 ? 15.188 -24.641 -27.203 1 54.34 192 VAL B O 1
ATOM 3200 N N . GLU B 1 193 ? 14 -23.703 -28.812 1 45.78 193 GLU B N 1
ATOM 3201 C CA . GLU B 1 193 ? 15.07 -24 -29.766 1 45.78 193 GLU B CA 1
ATOM 3202 C C . GLU B 1 193 ? 16.328 -23.188 -29.438 1 45.78 193 GLU B C 1
ATOM 3204 O O . GLU B 1 193 ? 17.422 -23.547 -29.859 1 45.78 193 GLU B O 1
ATOM 3209 N N . TRP B 1 194 ? 16.203 -21.984 -28.828 1 39.84 194 TRP B N 1
ATOM 3210 C CA . TRP B 1 194 ? 17.453 -21.234 -28.797 1 39.84 194 TRP B CA 1
ATOM 3211 C C . TRP B 1 194 ? 18.422 -21.844 -27.797 1 39.84 194 TRP B C 1
ATOM 3213 O O . TRP B 1 194 ? 19.469 -21.25 -27.484 1 39.84 194 TRP B O 1
ATOM 3223 N N . GLU B 1 195 ? 18.125 -22.641 -26.812 1 39.84 195 GLU B N 1
ATOM 3224 C CA . GLU B 1 195 ? 19.281 -23.312 -26.234 1 39.84 195 GLU B CA 1
ATOM 3225 C C . GLU B 1 195 ? 20.156 -23.938 -27.312 1 39.84 195 GLU B C 1
ATOM 3227 O O . GLU B 1 195 ? 19.828 -25.016 -27.844 1 39.84 195 GLU B O 1
ATOM 3232 N N . ILE B 1 196 ? 20.578 -23.219 -28.25 1 35.03 196 ILE B N 1
ATOM 3233 C CA . ILE B 1 196 ? 21.656 -23.531 -29.188 1 35.03 196 ILE B CA 1
ATOM 3234 C C . ILE B 1 196 ? 22.781 -24.25 -28.469 1 35.03 196 ILE B C 1
ATOM 3236 O O . ILE B 1 196 ? 23.219 -23.828 -27.391 1 35.03 196 ILE B O 1
ATOM 3240 N N . ASP B 1 197 ? 23.016 -25.516 -28.719 1 35.88 197 ASP B N 1
ATOM 3241 C CA . ASP B 1 197 ? 24.203 -26.359 -28.547 1 35.88 197 ASP B CA 1
ATOM 3242 C C . ASP B 1 197 ? 25.484 -25.547 -28.75 1 35.88 197 ASP B C 1
ATOM 3244 O O . ASP B 1 197 ? 25.938 -25.359 -29.875 1 35.88 197 ASP B O 1
ATOM 3248 N N . PHE B 1 198 ? 25.578 -24.391 -28.312 1 35.97 198 PHE B N 1
ATOM 3249 C CA . PHE B 1 198 ? 26.922 -23.859 -28.391 1 35.97 198 PHE B CA 1
ATOM 3250 C C . PHE B 1 198 ? 27.938 -24.875 -27.844 1 35.97 198 PHE B C 1
ATOM 3252 O O . PHE B 1 198 ? 29.141 -24.656 -27.922 1 35.97 198 PHE B O 1
ATOM 3259 N N . ARG B 1 199 ? 27.609 -25.984 -27.141 1 36.34 199 ARG B N 1
ATOM 3260 C CA . ARG B 1 199 ? 28.703 -26.922 -26.891 1 36.34 199 ARG B CA 1
ATOM 3261 C C . ARG B 1 199 ? 29.312 -27.406 -28.203 1 36.34 199 ARG B C 1
ATOM 3263 O O . ARG B 1 199 ? 30.5 -27.766 -28.234 1 36.34 199 ARG B O 1
ATOM 3270 N N . THR B 1 200 ? 28.562 -27.719 -29.203 1 34.47 200 THR B N 1
ATOM 3271 C CA . THR B 1 200 ? 29.188 -28.422 -30.312 1 34.47 200 THR B CA 1
ATOM 3272 C C . THR B 1 200 ? 30 -27.469 -31.172 1 34.47 200 THR B C 1
ATOM 3274 O O . THR B 1 200 ? 30.688 -27.891 -32.094 1 34.47 200 THR B O 1
ATOM 3277 N N . SER B 1 201 ? 29.734 -26.125 -31.203 1 31.95 201 SER B N 1
ATOM 3278 C CA . SER B 1 201 ? 30.625 -25.516 -32.188 1 31.95 201 SER B CA 1
ATOM 3279 C C . SER B 1 201 ? 31.984 -25.219 -31.578 1 31.95 201 SER B C 1
ATOM 3281 O O . SER B 1 201 ? 32.875 -24.719 -32.281 1 31.95 201 SER B O 1
ATOM 3283 N N . SER B 1 202 ? 32.219 -25.469 -30.156 1 27.02 202 SER B N 1
ATOM 3284 C CA . SER B 1 202 ? 33.688 -25.5 -30 1 27.02 202 SER B CA 1
ATOM 3285 C C . SER B 1 202 ? 34.25 -26.859 -30.359 1 27.02 202 SER B C 1
ATOM 3287 O O . SER B 1 202 ? 33.594 -27.891 -30.109 1 27.02 202 SER B O 1
#

Foldseek 3Di:
DDPVVVVVVVVVVLVVVLVVCVVPLVVLLVVLQVLLVCLQPPVCVCVVVVPQLLVLLVVLLSQLLHADLRSVLSSLSSLLSLLQRQVVDVNSVVNCLVCVLVSLQSLQLCLLPSYPLVRNLSNLSSLLSCLARPLPVSLVSNCVQCDAQPPHNQADNVLSVVLSVQSSPDRDDSVSSSVSSSVSSCSSHVVVPPVPCPVPVD/DDPVVVVVVVVVVLVVVLVVCVVPLVVLLVVLQVLLVCLQPPVCVCVVVVPQLLVLLVVLLSQLLHADPRSVLSSLSSLLSLLQRQVVDVNSVVNCLVCVLVSLQSLQLCLLPSYPLVRNLSNLSVLLSCLARPLPVSLVSLCVQCDAQPPHNQADNVLSVVLSVQSNPDRDDSVSSSVSSSVSSCSSHVVVPPVPCPVPVD

Sequence (404 aa):
MGPRATKYHLAGHQYDEQQKLSDVADLIETFYMFNTRITKKMPVCYGEVQADCTRLVEYAMKAMMLPETGPIKKSVGFLTVFIKESRNCPRMMSAVAGQGENILRNTFLCLGGYTPRAHVDVFADIFLALNYKYPSDYVRWIKVLEKPNFPTFFVSQADKEQFVKKVLKEKVNRRLVQEHVRKFAAQCRNAVEWEIDFRTSSMGPRATKYHLAGHQYDEQQKLSDVADLIETFYMFNTRITKKMPVCYGEVQADCTRLVEYAMKAMMLPETGPIKKSVGFLTVFIKESRNCPRMMSAVAGQGENILRNTFLCLGGYTPRAHVDVFADIFLALNYKYPSDYVRWIKVLEKPNFPTFFVSQADKEQFVKKVLKEKVNRRLVQEHVRKFAAQCRNAVEWEIDFRTSS

Nearest PDB structures (foldseek):
  3zkv-assembly1_A  TM=9.557E-01  e=7.522E-10  Drosophila melanogaster
  2x1g-assembly2_G  TM=9.549E-01  e=5.589E-09  Drosophila melanogaster
  2xwu-assembly1_B  TM=9.184E-01  e=2.296E-08  Homo sapiens
  3zjy-assembly3_G  TM=9.053E-01  e=6.856E-08  Homo sapiens
  3zjy-assembly1_B  TM=8.933E-01  e=3.538E-07  Homo sapiens

InterPro domains:
  IPR011989 Armadillo-like helical [G3DSA:1.25.10.10] (5-193)
  IPR040520 Importin 13 repeat [PF18806] (64-137)
  IPR051345 Importin beta-like nuclear transport receptors [PTHR12363] (21-193)

Radius of gyration: 26.08 Å; Cα contacts (8 Å, |Δi|>4): 503; chains: 2; bounding box: 64×78×58 Å

Organism: Culex quinquefasciatus (NCBI:txid7176)